Protein AF-0000000080892201 (afdb_homodimer)

Radius of gyration: 32.03 Å; Cα contacts (8 Å, |Δi|>4): 860; chains: 2; bounding box: 103×114×71 Å

Secondary structure (DSSP, 8-state):
----------------------PPEEETTEEEE-TT-EETTS-GGGS-GGGEEEEETTEEEEEETTEEEEEEEEETTTTEEEEE-TT--TT-TT---SS---GGGS-S---S---S----SSB-TTS-B---EEEEEEEESS----TTT-EE-TTT---SSS-EEEEEETT-BGGGSPTTEEEEEEEEE------TT-HHHHHHHHHH-EEE-/----------------------PPEEETTEEEE-TT-EETTS-GGGS-GGGEEEEETTEEEEEETTEEEEEEEEETTTTEEEEE-TT--TT-TT---SS---GGGS-S--S----S----SSB-TTS-B---EEEEEEEESS----TTT-EE-TTT---SSS-EEEEEETT-BGGGSPTTEEEEEEEEE------TT-HHHHHHHHHH-EEE-

pLDDT: mean 77.01, std 21.71, range [28.84, 97.06]

Foldseek 3Di:
DPPPPPPPPPPPPPPCVVVPPQAAPAFAPRRGAFPQAEEPVGDPVGYDPLRYWYHDPSFIWDADPNAIWTWDDADPVLRKTFTAQPQADLPQLLGDHPAADDCVSLPPPVPPPPRRWNLHCAQGVVGNRQDKKKKWKKWAQDDDPPLQFWAWSCVRYDDPDHTTITIGIPPDDPVPDDPRIDTDHMAIFSPPDFRRNDSSRVSNRNRRGGMID/DPPPPPPPPPPPPPPCPVVPPQAAPAFAPRRGAFPQAEEPVGDPVGYDPLRYWYHDPSFIWDADPNAIWTWDDADPVLRKTFTAQPQQDQPQLLGDHPAADDCVSLPPPCPDDDRRWNLPCAQGVPGDRQDKKKKWKKWAQDDDPPLQFWAWDCVRYDDPDHTTITIGIPPDDPVPDDPRIDTDHMAIFSPPDFRRNDSSRVSVRNRRGGMID

Organism: Phaseolus coccineus (NCBI:txid3886)

Nearest PDB structures (foldseek):
  7n4d-assembly3_C  TM=6.515E-01  e=9.167E+00  Naegleria fowleri
  6t84-assembly1_A  TM=3.215E-01  e=2.580E+00  Mycolicibacterium smegmatis MC2 155
  7n4d-assembly3_C  TM=2.081E-01  e=9.185E+00  Naegleria fowleri

Sequence (426 aa):
MVVLLLLVHHICATKDEQEHVCPPSSCGKITNISYPFRLKGDPEECSVKMYELGCENNVTVLYLYSAKYHVQSINYKNYTVRVVDPALQHHNLSSLPLRFLSRSNFSDTYTDTTGPFQAGLNAFYNGESLSFEHIVFVNCNHSVGEKGKYVEIGEWVKWEGKGYAYAIVGDLRAEDLEVGCEVKLVAPTSLSTFDNNSYTAMHTALSYGFEISMVVLLLLVHHICATKDEQEHVCPPSSCGKITNISYPFRLKGDPEECSVKMYELGCENNVTVLYLYSAKYHVQSINYKNYTVRVVDPALQHHNLSSLPLRFLSRSNFSDTYTDTTGPFQAGLNAFYNGESLSFEHIVFVNCNHSVGEKGKYVEIGEWVKWEGKGYAYAIVGDLRAEDLEVGCEVKLVAPTSLSTFDNNSYTAMHTALSYGFEIS

Solvent-accessible surface area (backbone atoms only — not comparable to full-atom values): 24024 Å² total; per-residue (Å²): 136,84,77,77,77,75,75,76,75,72,75,72,72,70,68,77,72,66,74,75,78,59,74,65,39,67,30,55,91,49,64,73,36,34,75,55,32,27,48,68,85,52,65,69,90,39,34,46,80,64,39,55,27,40,70,55,92,55,33,30,27,36,74,54,95,90,35,74,22,36,52,75,46,74,38,81,90,75,53,29,38,30,30,23,48,72,54,39,46,91,82,38,80,55,44,51,64,84,63,66,46,34,52,66,76,26,48,80,51,91,48,77,76,72,64,55,66,43,45,39,62,53,51,37,98,84,59,56,43,55,64,71,46,35,42,25,30,30,40,16,73,54,84,76,82,62,57,70,59,43,24,78,37,53,93,47,44,79,67,92,70,88,59,38,30,27,40,27,56,13,77,42,33,45,28,64,51,60,68,47,25,24,32,68,37,26,36,51,15,42,58,88,78,65,52,77,68,34,62,69,39,46,50,49,29,43,47,68,7,31,64,37,68,136,83,80,75,76,76,79,74,77,75,74,70,71,71,68,77,72,65,73,76,77,58,75,64,39,64,30,58,89,48,65,74,35,34,75,55,31,27,48,68,86,53,65,70,89,39,32,48,79,65,39,54,27,41,70,56,94,54,33,31,29,36,74,54,95,89,34,72,22,37,50,75,46,74,39,81,89,76,53,29,37,29,30,23,48,71,55,37,44,86,92,38,80,56,44,50,65,85,61,66,46,35,52,63,76,27,48,78,45,90,49,76,77,72,64,58,65,42,48,38,66,50,53,36,98,84,58,56,43,55,64,71,46,36,43,26,31,31,40,16,73,54,84,76,80,63,57,70,60,41,26,78,36,52,92,47,44,79,66,92,71,87,60,36,31,28,41,27,59,13,78,42,32,43,29,62,51,61,68,47,25,24,31,70,36,25,36,51,15,41,58,88,77,65,53,77,68,32,62,70,40,47,49,49,30,43,51,68,7,30,64,36,69

InterPro domains:
  IPR025287 Wall-associated receptor kinase, galacturonan-binding domain [PF13947] (22-85)

Structure (mmCIF, N/CA/C/O backbone):
data_AF-0000000080892201-model_v1
#
loop_
_entity.id
_entity.type
_entity.pdbx_description
1 polymer 'Wall-associated receptor kinase galacturonan-binding domain-containing protein'
#
loop_
_atom_site.group_PDB
_atom_site.id
_atom_site.type_symbol
_atom_site.label_atom_id
_atom_site.label_alt_id
_atom_site.label_comp_id
_atom_site.label_asym_id
_atom_site.label_entity_id
_atom_site.label_seq_id
_atom_site.pdbx_PDB_ins_code
_atom_site.Cartn_x
_atom_site.Cartn_y
_atom_site.Cartn_z
_atom_site.occupancy
_atom_site.B_iso_or_equiv
_atom_site.auth_seq_id
_atom_site.auth_comp_id
_atom_site.auth_asym_id
_atom_site.auth_atom_id
_atom_site.pdbx_PDB_model_num
ATOM 1 N N . MET A 1 1 ? 61.625 37.969 47.219 1 30.52 1 MET A N 1
ATOM 2 C CA . MET A 1 1 ? 60.625 38.781 46.5 1 30.52 1 MET A CA 1
ATOM 3 C C . MET A 1 1 ? 59.281 38.062 46.469 1 30.52 1 MET A C 1
ATOM 5 O O . MET A 1 1 ? 59.188 36.969 45.906 1 30.52 1 MET A O 1
ATOM 9 N N . VAL A 1 2 ? 58.406 38.188 47.562 1 35.41 2 VAL A N 1
ATOM 10 C CA . VAL A 1 2 ? 57.094 37.719 47.938 1 35.41 2 VAL A CA 1
ATOM 11 C C . VAL A 1 2 ? 56.062 38.281 46.938 1 35.41 2 VAL A C 1
ATOM 13 O O . VAL A 1 2 ? 55.844 39.5 46.875 1 35.41 2 VAL A O 1
ATOM 16 N N . VAL A 1 3 ? 56 37.719 45.719 1 34.25 3 VAL A N 1
ATOM 17 C CA . VAL A 1 3 ? 55.031 38.125 44.719 1 34.25 3 VAL A CA 1
ATOM 18 C C . VAL A 1 3 ? 53.625 38.031 45.25 1 34.25 3 VAL A C 1
ATOM 20 O O . VAL A 1 3 ? 53.188 36.938 45.656 1 34.25 3 VAL A O 1
ATOM 23 N N . LEU A 1 4 ? 53.156 39.094 45.906 1 31.92 4 LEU A N 1
ATOM 24 C CA . LEU A 1 4 ? 51.75 39.281 46.281 1 31.92 4 LEU A CA 1
ATOM 25 C C . LEU A 1 4 ? 50.812 39.031 45.094 1 31.92 4 LEU A C 1
ATOM 27 O O . LEU A 1 4 ? 50.844 39.75 44.094 1 31.92 4 LEU A O 1
ATOM 31 N N . LEU A 1 5 ? 50.406 37.75 44.906 1 32.81 5 LEU A N 1
ATOM 32 C CA . LEU A 1 5 ? 49.406 37.281 43.969 1 32.81 5 LEU A CA 1
ATOM 33 C C . LEU A 1 5 ? 48.094 38 44.219 1 32.81 5 LEU A C 1
ATOM 35 O O . LEU A 1 5 ? 47.438 37.781 45.25 1 32.81 5 LEU A O 1
ATOM 39 N N . LEU A 1 6 ? 48.094 39.312 43.875 1 30.86 6 LEU A N 1
ATOM 40 C CA . LEU A 1 6 ? 46.812 40.031 43.875 1 30.86 6 LEU A CA 1
ATOM 41 C C . LEU A 1 6 ? 45.75 39.25 43.125 1 30.86 6 LEU A C 1
ATOM 43 O O . LEU A 1 6 ? 45.875 39 41.938 1 30.86 6 LEU A O 1
ATOM 47 N N . LEU A 1 7 ? 45.031 38.344 43.875 1 31.5 7 LEU A N 1
ATOM 48 C CA . LEU A 1 7 ? 43.812 37.688 43.469 1 31.5 7 LEU A CA 1
ATOM 49 C C . LEU A 1 7 ? 42.75 38.688 43.031 1 31.5 7 LEU A C 1
ATOM 51 O O . LEU A 1 7 ? 42.219 39.406 43.875 1 31.5 7 LEU A O 1
ATOM 55 N N . VAL A 1 8 ? 42.906 39.375 41.906 1 36.59 8 VAL A N 1
ATOM 56 C CA . VAL A 1 8 ? 41.812 40.156 41.344 1 36.59 8 VAL A CA 1
ATOM 57 C C . VAL A 1 8 ? 40.562 39.281 41.281 1 36.59 8 VAL A C 1
ATOM 59 O O . VAL A 1 8 ? 40.531 38.25 40.562 1 36.59 8 VAL A O 1
ATOM 62 N N . HIS A 1 9 ? 39.75 39.25 42.375 1 36.34 9 HIS A N 1
ATOM 63 C CA . HIS A 1 9 ? 38.375 38.781 42.312 1 36.34 9 HIS A CA 1
ATOM 64 C C . HIS A 1 9 ? 37.625 39.375 41.125 1 36.34 9 HIS A C 1
ATOM 66 O O . HIS A 1 9 ? 37.406 40.594 41.094 1 36.34 9 HIS A O 1
ATOM 72 N N . HIS A 1 10 ? 37.844 38.875 39.969 1 37.28 10 HIS A N 1
ATOM 73 C CA . HIS A 1 10 ? 36.906 39.156 38.906 1 37.28 10 HIS A CA 1
ATOM 74 C C . HIS A 1 10 ? 35.438 39.031 39.375 1 37.28 10 HIS A C 1
ATOM 76 O O . HIS A 1 10 ? 35.031 37.969 39.781 1 37.28 10 HIS A O 1
ATOM 82 N N . ILE A 1 11 ? 34.938 40 40.094 1 37.31 11 ILE A N 1
ATOM 83 C CA . ILE A 1 11 ? 33.5 40.125 40.25 1 37.31 11 ILE A CA 1
ATOM 84 C C . ILE A 1 11 ? 32.812 39.875 38.906 1 37.31 11 ILE A C 1
ATOM 86 O O . ILE A 1 11 ? 32.969 40.625 37.969 1 37.31 11 ILE A O 1
ATOM 90 N N . CYS A 1 12 ? 32.719 38.656 38.438 1 36.03 12 CYS A N 1
ATOM 91 C CA . CYS A 1 12 ? 31.766 38.344 37.406 1 36.03 12 CYS A CA 1
ATOM 92 C C . CYS A 1 12 ? 30.406 38.969 37.656 1 36.03 12 CYS A C 1
ATOM 94 O O . CYS A 1 12 ? 29.75 38.656 38.656 1 36.03 12 CYS A O 1
ATOM 96 N N . ALA A 1 13 ? 30.234 40.25 37.406 1 39.97 13 ALA A N 1
ATOM 97 C CA . ALA A 1 13 ? 28.891 40.844 37.281 1 39.97 13 ALA A CA 1
ATOM 98 C C . ALA A 1 13 ? 27.891 39.781 36.781 1 39.97 13 ALA A C 1
ATOM 100 O O . ALA A 1 13 ? 28.094 39.156 35.75 1 39.97 13 ALA A O 1
ATOM 101 N N . THR A 1 14 ? 27.25 39.094 37.688 1 38.38 14 THR A N 1
ATOM 102 C CA . THR A 1 14 ? 26.047 38.344 37.344 1 38.38 14 THR A CA 1
ATOM 103 C C . THR A 1 14 ? 25.234 39.062 36.281 1 38.38 14 THR A C 1
ATOM 105 O O . THR A 1 14 ? 24.891 40.25 36.469 1 38.38 14 THR A O 1
ATOM 108 N N . LYS A 1 15 ? 25.516 39 35.062 1 41.72 15 LYS A N 1
ATOM 109 C CA . LYS A 1 15 ? 24.5 39.406 34.094 1 41.72 15 LYS A CA 1
ATOM 110 C C . LYS A 1 15 ? 23.109 39.344 34.719 1 41.72 15 LYS A C 1
ATOM 112 O O . LYS A 1 15 ? 22.75 38.344 35.344 1 41.72 15 LYS A O 1
ATOM 117 N N . ASP A 1 16 ? 22.516 40.375 35.25 1 39.56 16 ASP A N 1
ATOM 118 C CA . ASP A 1 16 ? 21.078 40.344 35.438 1 39.56 16 ASP A CA 1
ATOM 119 C C . ASP A 1 16 ? 20.391 39.312 34.562 1 39.56 16 ASP A C 1
ATOM 121 O O . ASP A 1 16 ? 20.391 39.438 33.344 1 39.56 16 ASP A O 1
ATOM 125 N N . GLU A 1 1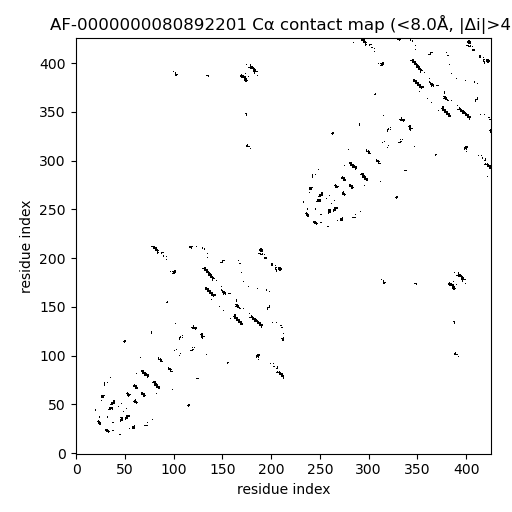7 ? 20.562 38.062 34.656 1 42.97 17 GLU A N 1
ATOM 126 C CA . GLU A 1 17 ? 19.609 37.125 34.094 1 42.97 17 GLU A CA 1
ATOM 127 C C . GLU A 1 17 ? 18.203 37.719 34.094 1 42.97 17 GLU A C 1
ATOM 129 O O . GLU A 1 17 ? 17.469 37.625 35.062 1 42.97 17 GLU A O 1
ATOM 134 N N . GLN A 1 18 ? 18.016 39 33.812 1 43.19 18 GLN A N 1
ATOM 135 C CA . GLN A 1 18 ? 16.625 39.406 33.594 1 43.19 18 GLN A CA 1
ATOM 136 C C . GLN A 1 18 ? 15.773 38.219 33.125 1 43.19 18 GLN A C 1
ATOM 138 O O . GLN A 1 18 ? 16.047 37.625 32.094 1 43.19 18 GLN A O 1
ATOM 143 N N . GLU A 1 19 ? 15.297 37.375 34 1 50.91 19 GLU A N 1
ATOM 144 C CA . GLU A 1 19 ? 14.281 36.375 33.688 1 50.91 19 GLU A CA 1
ATOM 145 C C . GLU A 1 19 ? 13.383 36.875 32.531 1 50.91 19 GLU A C 1
ATOM 147 O O . GLU A 1 19 ? 12.586 37.781 32.719 1 50.91 19 GLU A O 1
ATOM 152 N N . HIS A 1 20 ? 13.859 37.156 31.453 1 55.69 20 HIS A N 1
ATOM 153 C CA . HIS A 1 20 ? 13.023 37.5 30.312 1 55.69 20 HIS A CA 1
ATOM 154 C C . HIS A 1 20 ? 11.672 36.781 30.391 1 55.69 20 HIS A C 1
ATOM 156 O O . HIS A 1 20 ? 11.617 35.562 30.391 1 55.69 20 HIS A O 1
ATOM 162 N N . VAL A 1 21 ? 10.648 37.281 31.188 1 67.56 21 VAL A N 1
ATOM 163 C CA . VAL A 1 21 ? 9.281 36.781 31.219 1 67.56 21 VAL A CA 1
ATOM 164 C C . VAL A 1 21 ? 8.719 36.75 29.797 1 67.56 21 VAL A C 1
ATOM 166 O O . VAL A 1 21 ? 8.789 37.75 29.062 1 67.56 21 VAL A O 1
ATOM 169 N N . CYS A 1 22 ? 8.562 35.656 29.234 1 79.88 22 CYS A N 1
ATOM 170 C CA . CYS A 1 22 ? 7.867 35.5 27.953 1 79.88 22 CYS A CA 1
ATOM 171 C C . CYS A 1 22 ? 6.359 35.438 28.172 1 79.88 22 CYS A C 1
ATOM 173 O O . CYS A 1 22 ? 5.82 34.344 28.453 1 79.88 22 CYS A O 1
ATOM 175 N N . PRO A 1 23 ? 5.758 36.656 28.141 1 86.19 23 PRO A N 1
ATOM 176 C CA . PRO A 1 23 ? 4.305 36.594 28.297 1 86.19 23 PRO A CA 1
ATOM 177 C C . PRO A 1 23 ? 3.625 35.75 27.203 1 86.19 23 PRO A C 1
ATOM 179 O O . PRO A 1 23 ? 4.109 35.719 26.062 1 86.19 23 PRO A O 1
ATOM 182 N N . PRO A 1 24 ? 2.529 35.062 27.578 1 91.62 24 PRO A N 1
ATOM 183 C CA . PRO A 1 24 ? 1.802 34.312 26.562 1 91.62 24 PRO A CA 1
ATOM 184 C C . PRO A 1 24 ? 1.18 35.188 25.484 1 91.62 24 PRO A C 1
ATOM 186 O O . PRO A 1 24 ? 0.751 36.312 25.766 1 91.62 24 PRO A O 1
ATOM 189 N N . SER A 1 25 ? 1.306 34.688 24.266 1 92.75 25 SER A N 1
ATOM 190 C CA . SER A 1 25 ? 0.645 35.344 23.141 1 92.75 25 SER A CA 1
ATOM 191 C C . SER A 1 25 ? -0.653 34.625 22.781 1 92.75 25 SER A C 1
ATOM 193 O O . SER A 1 25 ? -0.953 33.562 23.312 1 92.75 25 SER A O 1
ATOM 195 N N . SER A 1 26 ? -1.539 35.312 22 1 95.25 26 SER A N 1
ATOM 196 C CA . SER A 1 26 ? -2.805 34.719 21.547 1 95.25 26 SER A CA 1
ATOM 197 C C . SER A 1 26 ? -3.082 35.062 20.094 1 95.25 26 SER A C 1
ATOM 199 O O . SER A 1 26 ? -2.592 36.062 19.562 1 95.25 26 SER A O 1
ATOM 201 N N . CYS A 1 27 ? -3.76 34.219 19.5 1 97 27 CYS A N 1
ATOM 202 C CA . CYS A 1 27 ? -4.207 34.375 18.125 1 97 27 CYS A CA 1
ATOM 203 C C . CYS A 1 27 ? -5.492 33.594 17.859 1 97 27 CYS A C 1
ATOM 205 O O . CYS A 1 27 ? -5.492 32.375 17.859 1 97 27 CYS A O 1
ATOM 207 N N . GLY A 1 28 ? -6.543 34.375 17.625 1 95.81 28 GLY A N 1
ATOM 208 C CA . GLY A 1 28 ? -7.824 33.75 17.375 1 95.81 28 GLY A CA 1
ATOM 209 C C . GLY A 1 28 ? -8.297 32.875 18.531 1 95.81 28 GLY A C 1
ATOM 210 O O . GLY A 1 28 ? -8.344 33.344 19.672 1 95.81 28 GLY A O 1
ATOM 211 N N . LYS A 1 29 ? -8.562 31.625 18.172 1 94.62 29 LYS A N 1
ATOM 212 C CA . LYS A 1 29 ? -9.125 30.719 19.156 1 94.62 29 LYS A CA 1
ATOM 213 C C . LYS A 1 29 ? -8.047 30.203 20.109 1 94.62 29 LYS A C 1
ATOM 215 O O . LYS A 1 29 ? -8.359 29.625 21.156 1 94.62 29 LYS A O 1
ATOM 220 N N . ILE A 1 30 ? -6.801 30.297 19.688 1 96.75 30 ILE A N 1
ATOM 221 C CA . ILE A 1 30 ? -5.688 29.891 20.531 1 96.75 30 ILE A CA 1
ATOM 222 C C . ILE A 1 30 ? -5.266 31.062 21.422 1 96.75 30 ILE A C 1
ATOM 224 O O . ILE A 1 30 ? -4.629 32 20.969 1 96.75 30 ILE A O 1
ATOM 228 N N . THR A 1 31 ? -5.48 30.938 22.719 1 94.69 31 THR A N 1
ATOM 229 C CA . THR A 1 31 ? -5.383 32.094 23.578 1 94.69 31 THR A CA 1
ATOM 230 C C . THR A 1 31 ? -4.105 32.062 24.422 1 94.69 31 THR A C 1
ATOM 232 O O . THR A 1 31 ? -3.713 33.062 25.016 1 94.69 31 THR A O 1
ATOM 235 N N . ASN A 1 32 ? -3.555 30.922 24.469 1 93.12 32 ASN A N 1
ATOM 236 C CA . ASN A 1 32 ? -2.34 30.781 25.266 1 93.12 32 ASN A CA 1
ATOM 237 C C . ASN A 1 32 ? -1.212 30.141 24.469 1 93.12 32 ASN A C 1
ATOM 239 O O . ASN A 1 32 ? -1.126 28.922 24.375 1 93.12 32 ASN A O 1
ATOM 243 N N . ILE A 1 33 ? -0.421 30.922 23.844 1 93.62 33 ILE A N 1
ATOM 244 C CA . ILE A 1 33 ? 0.787 30.469 23.156 1 93.62 33 ILE A CA 1
ATOM 245 C C . ILE A 1 33 ? 2.018 30.891 23.953 1 93.62 33 ILE A C 1
ATOM 247 O O . ILE A 1 33 ? 2.361 32.062 24 1 93.62 33 ILE A O 1
ATOM 251 N N . SER A 1 34 ? 2.578 29.969 24.562 1 90.69 34 SER A N 1
ATOM 252 C CA . SER A 1 34 ? 3.697 30.25 25.453 1 90.69 34 SER A CA 1
ATOM 253 C C . SER A 1 34 ? 4.844 29.266 25.234 1 90.69 34 SER A C 1
ATOM 255 O O . SER A 1 34 ? 4.758 28.391 24.375 1 90.69 34 SER A O 1
ATOM 257 N N . TYR A 1 35 ? 5.863 29.562 25.984 1 85.5 35 TYR A N 1
ATOM 258 C CA . TYR A 1 35 ? 7.027 28.688 25.859 1 85.5 35 TYR A CA 1
ATOM 259 C C . TYR A 1 35 ? 6.641 27.234 26.047 1 85.5 35 TYR A C 1
ATOM 261 O O . TYR A 1 35 ? 5.867 26.891 26.938 1 85.5 35 TYR A O 1
ATOM 269 N N . PRO A 1 36 ? 7.059 26.375 25.047 1 86 36 PRO A N 1
ATOM 270 C CA . PRO A 1 36 ? 8.125 26.609 24.062 1 86 36 PRO A CA 1
ATOM 271 C C . PRO A 1 36 ? 7.586 27.094 22.719 1 86 36 PRO A C 1
ATOM 273 O O . PRO A 1 36 ? 8.367 27.312 21.781 1 86 36 PRO A O 1
ATOM 276 N N . PHE A 1 37 ? 6.297 27.203 22.656 1 88.31 37 PHE A N 1
ATOM 277 C CA . PHE A 1 37 ? 5.719 27.734 21.422 1 88.31 37 PHE A CA 1
ATOM 278 C C . PHE A 1 37 ? 5.73 29.266 21.453 1 88.31 37 PHE A C 1
ATOM 280 O O . PHE A 1 37 ? 5.711 29.875 22.516 1 88.31 37 PHE A O 1
ATOM 287 N N . ARG A 1 38 ? 5.816 29.812 20.25 1 88.94 38 ARG A N 1
ATOM 288 C CA . ARG A 1 38 ? 5.75 31.266 20.141 1 88.94 38 ARG A CA 1
ATOM 289 C C . ARG A 1 38 ? 5.102 31.688 18.828 1 88.94 38 ARG A C 1
ATOM 291 O O . ARG A 1 38 ? 5.043 30.891 17.875 1 88.94 38 ARG A O 1
ATOM 298 N N . LEU A 1 39 ? 4.598 32.844 18.812 1 91.44 39 LEU A N 1
ATOM 299 C CA . LEU A 1 39 ? 4.137 33.438 17.562 1 91.44 39 LEU A CA 1
ATOM 300 C C . LEU A 1 39 ? 5.273 34.156 16.844 1 91.44 39 LEU A C 1
ATOM 302 O O . LEU A 1 39 ? 6.168 34.688 17.5 1 91.44 39 LEU A O 1
ATOM 306 N N . LYS A 1 40 ? 5.152 34 15.57 1 88.69 40 LYS A N 1
ATOM 307 C CA . LYS A 1 40 ? 6.094 34.812 14.789 1 88.69 40 LYS A CA 1
ATOM 308 C C . LYS A 1 40 ? 6.039 36.281 15.203 1 88.69 40 LYS A C 1
ATOM 310 O O . LYS A 1 40 ? 4.957 36.844 15.32 1 88.69 40 LYS A O 1
ATOM 315 N N . GLY A 1 41 ? 7.152 36.875 15.531 1 83.5 41 GLY A N 1
ATOM 316 C CA . GLY A 1 41 ? 7.199 38.25 16 1 83.5 41 GLY A CA 1
ATOM 317 C C . GLY A 1 41 ? 7.543 38.375 17.469 1 83.5 41 GLY A C 1
ATOM 318 O O . GLY A 1 41 ? 7.969 39.438 17.938 1 83.5 41 GLY A O 1
ATOM 319 N N . ASP A 1 42 ? 7.215 37.25 18.156 1 84.25 42 ASP A N 1
ATOM 320 C CA . ASP A 1 42 ? 7.617 37.219 19.562 1 84.25 42 ASP A CA 1
ATOM 321 C C . ASP A 1 42 ? 9.133 37.25 19.703 1 84.25 42 ASP A C 1
ATOM 323 O O . ASP A 1 42 ? 9.852 36.844 18.766 1 84.25 42 ASP A O 1
ATOM 327 N N . PRO A 1 43 ? 9.555 37.719 20.828 1 82.31 43 PRO A N 1
ATOM 328 C CA . PRO A 1 43 ? 11.008 37.719 21.031 1 82.31 43 PRO A CA 1
ATOM 329 C C . PRO A 1 43 ? 11.641 36.344 20.844 1 82.31 43 PRO A C 1
ATOM 331 O O . PRO A 1 43 ? 11.055 35.344 21.234 1 82.31 43 PRO A O 1
ATOM 334 N N . GLU A 1 44 ? 12.75 36.281 20.234 1 78.38 44 GLU A N 1
ATOM 335 C CA . GLU A 1 44 ? 13.43 35.031 19.891 1 78.38 44 GLU A CA 1
ATOM 336 C C . GLU A 1 44 ? 13.812 34.25 21.141 1 78.38 44 GLU A C 1
ATOM 338 O O . GLU A 1 44 ? 13.891 33.031 21.109 1 78.38 44 GLU A O 1
ATOM 343 N N . GLU A 1 45 ? 14.039 34.938 22.203 1 78.06 45 GLU A N 1
ATOM 344 C CA . GLU A 1 45 ? 14.469 34.312 23.438 1 78.06 45 GLU A CA 1
ATOM 345 C C . GLU A 1 45 ? 13.336 33.5 24.047 1 78.06 45 GLU A C 1
ATOM 347 O O . GLU A 1 45 ? 13.57 32.656 24.938 1 78.06 45 GLU A O 1
ATOM 352 N N . CYS A 1 46 ? 12.125 33.781 23.562 1 75 46 CYS A N 1
ATOM 353 C CA . CYS A 1 46 ? 10.961 33.156 24.172 1 75 46 CYS A CA 1
ATOM 354 C C . CYS A 1 46 ? 10.586 31.875 23.422 1 75 46 CYS A C 1
ATOM 356 O O . CYS A 1 46 ? 9.453 31.391 23.531 1 75 46 CYS A O 1
ATOM 358 N N . SER A 1 47 ? 11.273 31.344 22.516 1 67.69 47 SER A N 1
ATOM 359 C CA . SER A 1 47 ? 10.859 30.109 21.859 1 67.69 47 SER A CA 1
ATOM 360 C C . SER A 1 47 ? 12.07 29.344 21.328 1 67.69 47 SER A C 1
ATOM 362 O O . SER A 1 47 ? 13.18 29.875 21.281 1 67.69 47 SER A O 1
ATOM 364 N N . VAL A 1 48 ? 11.727 28.141 21.219 1 67.69 48 VAL A N 1
ATOM 365 C CA . VAL A 1 48 ? 12.594 27.328 20.375 1 67.69 48 VAL A CA 1
ATOM 366 C C . VAL A 1 48 ? 12.203 27.5 18.906 1 67.69 48 VAL A C 1
ATOM 368 O O . VAL A 1 48 ? 11.016 27.547 18.578 1 67.69 48 VAL A O 1
ATOM 371 N N . LYS A 1 49 ? 13.086 28.016 18.141 1 64.94 49 LYS A N 1
ATOM 372 C CA . LYS A 1 49 ? 12.867 28.344 16.734 1 64.94 49 LYS A CA 1
ATOM 373 C C . LYS A 1 49 ? 11.984 27.297 16.047 1 64.94 49 LYS A C 1
ATOM 375 O O . LYS A 1 49 ? 11.109 27.641 15.258 1 64.94 49 LYS A O 1
ATOM 380 N N . MET A 1 50 ? 12.086 26.062 16.5 1 65.31 50 MET A N 1
ATOM 381 C CA . MET A 1 50 ? 11.391 24.969 15.82 1 65.31 50 MET A CA 1
ATOM 382 C C . MET A 1 50 ? 9.898 24.984 16.141 1 65.31 50 MET A C 1
ATOM 384 O O . MET A 1 50 ? 9.102 24.406 15.414 1 65.31 50 MET A O 1
ATOM 388 N N . TYR A 1 51 ? 9.453 25.844 17.047 1 75.81 51 TYR A N 1
ATOM 389 C CA . TYR A 1 51 ? 8.078 25.828 17.516 1 75.81 51 TYR A CA 1
ATOM 390 C C . TYR A 1 51 ? 7.391 27.156 17.219 1 75.81 51 TYR A C 1
ATOM 392 O O . TYR A 1 51 ? 6.457 27.562 17.906 1 75.81 51 TYR A O 1
ATOM 400 N N . GLU A 1 52 ? 7.836 27.75 16.219 1 85.62 52 GLU A N 1
ATOM 401 C CA . GLU A 1 52 ? 7.266 29.047 15.867 1 85.62 52 GLU A CA 1
ATOM 402 C C . GLU A 1 52 ? 5.953 28.891 15.102 1 85.62 52 GLU A C 1
ATOM 404 O O . GLU A 1 52 ? 5.891 28.156 14.117 1 85.62 52 GLU A O 1
ATOM 409 N N . LEU A 1 53 ? 4.934 29.609 15.57 1 92.56 53 LEU A N 1
ATOM 410 C CA . LEU A 1 53 ? 3.617 29.641 14.945 1 92.56 53 LEU A CA 1
ATOM 411 C C . LEU A 1 53 ? 3.352 30.984 14.289 1 92.56 53 LEU A C 1
ATOM 413 O O . LEU A 1 53 ? 4.031 31.969 14.586 1 92.56 53 LEU A O 1
ATOM 417 N N . GLY A 1 54 ? 2.475 31.016 13.312 1 93.94 54 GLY A N 1
ATOM 418 C CA . GLY A 1 54 ? 2.031 32.25 12.688 1 93.94 54 GLY A CA 1
ATOM 419 C C . GLY A 1 54 ? 0.626 32.656 13.094 1 93.94 54 GLY A C 1
ATOM 420 O O . GLY A 1 54 ? -0.099 31.859 13.703 1 93.94 54 GLY A O 1
ATOM 421 N N . CYS A 1 55 ? 0.333 33.906 12.859 1 96.06 55 CYS A N 1
ATOM 422 C CA . CYS A 1 55 ? -1.017 34.438 13.047 1 96.06 55 CYS A CA 1
ATOM 423 C C . CYS A 1 55 ? -1.504 35.156 11.797 1 96.06 55 CYS A C 1
ATOM 425 O O . CYS A 1 55 ? -1.006 36.219 11.461 1 96.06 55 CYS A O 1
ATOM 427 N N . GLU A 1 56 ? -2.377 34.469 11.078 1 95.88 56 GLU A N 1
ATOM 428 C CA . GLU A 1 56 ? -2.902 35 9.828 1 95.88 56 GLU A CA 1
ATOM 429 C C . GLU A 1 56 ? -4.422 35.125 9.883 1 95.88 56 GLU A C 1
ATOM 431 O O . GLU A 1 56 ? -5.133 34.125 9.961 1 95.88 56 GLU A O 1
ATOM 436 N N . ASN A 1 57 ? -4.93 36.406 9.797 1 95.5 57 ASN A N 1
ATOM 437 C CA . ASN A 1 57 ? -6.363 36.656 9.844 1 95.5 57 ASN A CA 1
ATOM 438 C C . ASN A 1 57 ? -7.004 36.062 11.086 1 95.5 57 ASN A C 1
ATOM 440 O O . ASN A 1 57 ? -8.039 35.406 10.992 1 95.5 57 ASN A O 1
ATOM 444 N N . ASN A 1 58 ? -6.27 36.219 12.141 1 96.12 58 ASN A N 1
ATOM 445 C CA . ASN A 1 58 ? -6.727 35.781 13.453 1 96.12 58 ASN A CA 1
ATOM 446 C C . ASN A 1 58 ? -6.836 34.25 13.523 1 96.12 58 ASN A C 1
ATOM 448 O O . ASN A 1 58 ? -7.668 33.719 14.258 1 96.12 58 ASN A O 1
ATOM 452 N N . VAL A 1 59 ? -6.051 33.594 12.68 1 96.88 59 VAL A N 1
ATOM 453 C CA . VAL A 1 59 ? -5.953 32.125 12.719 1 96.88 59 VAL A CA 1
ATOM 454 C C . VAL A 1 59 ? -4.504 31.719 12.961 1 96.88 59 VAL A C 1
ATOM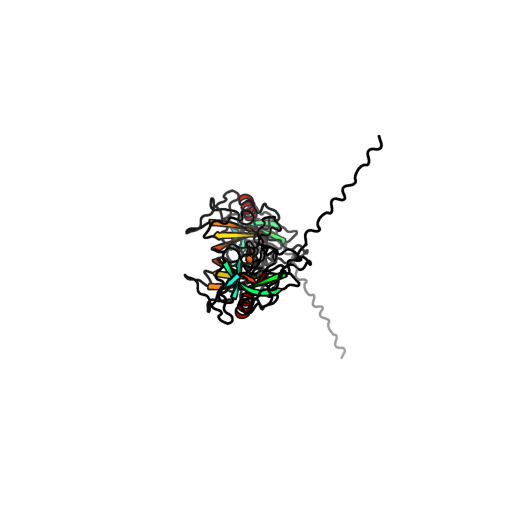 456 O O . VAL A 1 59 ? -3.602 32.156 12.242 1 96.88 59 VAL A O 1
ATOM 459 N N . THR A 1 60 ? -4.332 30.922 14.023 1 97 60 THR A N 1
ATOM 460 C CA . THR A 1 60 ? -2.994 30.406 14.281 1 97 60 THR A CA 1
ATOM 461 C C . THR A 1 60 ? -2.6 29.359 13.234 1 97 60 THR A C 1
ATOM 463 O O . THR A 1 60 ? -3.369 28.453 12.945 1 97 60 THR A O 1
ATOM 466 N N . VAL A 1 61 ? -1.44 29.578 12.609 1 95 61 VAL A N 1
ATOM 467 C CA . VAL A 1 61 ? -1.049 28.703 11.508 1 95 61 VAL A CA 1
ATOM 468 C C . VAL A 1 61 ? 0.345 28.141 11.766 1 95 61 VAL A C 1
ATOM 470 O O . VAL A 1 61 ? 1.128 28.719 12.516 1 95 61 VAL A O 1
ATOM 473 N N . LEU A 1 62 ? 0.558 27.016 11.297 1 91.38 62 LEU A N 1
ATOM 474 C CA . LEU A 1 62 ? 1.857 26.344 11.281 1 91.38 62 LEU A CA 1
ATOM 475 C C . LEU A 1 62 ? 2.225 25.906 9.867 1 91.38 62 LEU A C 1
ATOM 477 O O . LEU A 1 62 ? 1.39 25.359 9.141 1 91.38 62 LEU A O 1
ATOM 481 N N . TYR A 1 63 ? 3.432 26.234 9.484 1 84.56 63 TYR A N 1
ATOM 482 C CA . TYR A 1 63 ? 3.904 25.812 8.164 1 84.56 63 TYR A CA 1
ATOM 483 C C . TYR A 1 63 ? 4.754 24.547 8.273 1 84.56 63 TYR A C 1
ATOM 485 O O . TYR A 1 63 ? 5.746 24.531 9.008 1 84.56 63 TYR A O 1
ATOM 493 N N . LEU A 1 64 ? 4.223 23.531 7.656 1 78.75 64 LEU A N 1
ATOM 494 C CA . LEU A 1 64 ? 4.941 22.266 7.57 1 78.75 64 LEU A CA 1
ATOM 495 C C . LEU A 1 64 ? 5.281 21.922 6.121 1 78.75 64 LEU A C 1
ATOM 497 O O . LEU A 1 64 ? 4.387 21.828 5.281 1 78.75 64 LEU A O 1
ATOM 501 N N . TYR A 1 65 ? 6.523 21.719 5.77 1 74.5 65 TYR A N 1
ATOM 502 C CA . TYR A 1 65 ? 6.949 21.375 4.418 1 74.5 65 TYR A CA 1
ATOM 503 C C . TYR A 1 65 ? 6.328 22.328 3.398 1 74.5 65 TYR A C 1
ATOM 505 O O . TYR A 1 65 ? 5.75 21.891 2.4 1 74.5 65 TYR A O 1
ATOM 513 N N . SER A 1 66 ? 6.289 23.516 3.723 1 75.25 66 SER A N 1
ATOM 514 C CA . SER A 1 66 ? 5.859 24.625 2.875 1 75.25 66 SER A CA 1
ATOM 515 C C . SER A 1 66 ? 4.344 24.641 2.717 1 75.25 66 SER A C 1
ATOM 517 O O . SER A 1 66 ? 3.82 25.281 1.803 1 75.25 66 SER A O 1
ATOM 519 N N . ALA A 1 67 ? 3.748 23.922 3.547 1 81.56 67 ALA A N 1
ATOM 520 C CA . ALA A 1 67 ? 2.287 23.938 3.531 1 81.56 67 ALA A CA 1
ATOM 521 C C . ALA A 1 67 ? 1.731 24.547 4.816 1 81.56 67 ALA A C 1
ATOM 523 O O . ALA A 1 67 ? 2.266 24.312 5.902 1 81.56 67 ALA A O 1
ATOM 524 N N . LYS A 1 68 ? 0.706 25.234 4.598 1 88.12 68 LYS A N 1
ATOM 525 C CA . LYS A 1 68 ? 0.062 25.906 5.723 1 88.12 68 LYS A CA 1
ATOM 526 C C . LYS A 1 68 ? -0.975 25.016 6.387 1 88.12 68 LYS A C 1
ATOM 528 O O . LYS A 1 68 ? -1.8 24.406 5.703 1 88.12 68 LYS A O 1
ATOM 533 N N . TYR A 1 69 ? -0.933 24.969 7.707 1 92.44 69 TYR A N 1
ATOM 534 C CA . TYR A 1 69 ? -1.914 24.234 8.508 1 92.44 69 TYR A CA 1
ATOM 535 C C . TYR A 1 69 ? -2.506 25.141 9.586 1 92.44 69 TYR A C 1
ATOM 537 O O . TYR A 1 69 ? -1.831 26.031 10.094 1 92.44 69 TYR A O 1
ATOM 545 N N . HIS A 1 70 ? -3.766 24.953 9.852 1 95.5 70 HIS A N 1
ATOM 546 C CA . HIS A 1 70 ? -4.391 25.672 10.961 1 95.5 70 HIS A CA 1
ATOM 547 C C . HIS A 1 70 ? -4.176 24.938 12.281 1 95.5 70 HIS A C 1
ATOM 549 O O . HIS A 1 70 ? -4.441 23.734 12.383 1 95.5 70 HIS A O 1
ATOM 555 N N . VAL A 1 71 ? -3.676 25.656 13.18 1 95.25 71 VAL A N 1
ATOM 556 C CA . VAL A 1 71 ? -3.496 25.094 14.516 1 95.25 71 VAL A CA 1
ATOM 557 C C . VAL A 1 71 ? -4.84 25.016 15.227 1 95.25 71 VAL A C 1
ATOM 559 O O . VAL A 1 71 ? -5.566 26.016 15.305 1 95.25 71 VAL A O 1
ATOM 562 N N . GLN A 1 72 ? -5.102 23.859 15.734 1 95.56 72 GLN A N 1
ATOM 563 C CA . GLN A 1 72 ? -6.387 23.656 16.406 1 95.56 72 GLN A CA 1
ATOM 564 C C . GLN A 1 72 ? -6.234 23.688 17.922 1 95.56 72 GLN A C 1
ATOM 566 O O . GLN A 1 72 ? -7.152 24.109 18.625 1 95.56 72 GLN A O 1
ATOM 571 N N . SER A 1 73 ? -5.098 23.25 18.359 1 94.75 73 SER A N 1
ATOM 572 C CA . SER A 1 73 ? -4.844 23.234 19.797 1 94.75 73 SER A CA 1
ATOM 573 C C . SER A 1 73 ? -3.359 23.031 20.094 1 94.75 73 SER A C 1
ATOM 575 O O . SER A 1 73 ? -2.615 22.531 19.25 1 94.75 73 SER A O 1
ATOM 577 N N . ILE A 1 74 ? -2.998 23.438 21.234 1 91.88 74 ILE A N 1
ATOM 578 C CA . ILE A 1 74 ? -1.652 23.219 21.75 1 91.88 74 ILE A CA 1
ATOM 579 C C . ILE A 1 74 ? -1.726 22.422 23.047 1 91.88 74 ILE A C 1
ATOM 581 O O . ILE A 1 74 ? -2.527 22.719 23.938 1 91.88 74 ILE A O 1
ATOM 585 N N . ASN A 1 75 ? -1.011 21.375 23.109 1 88.69 75 ASN A N 1
ATOM 586 C CA . ASN A 1 75 ? -0.915 20.562 24.312 1 88.69 75 ASN A CA 1
ATOM 587 C C . ASN A 1 75 ? 0.411 20.781 25.047 1 88.69 75 ASN A C 1
ATOM 589 O O . ASN A 1 75 ? 1.46 20.344 24.578 1 88.69 75 ASN A O 1
ATOM 593 N N . TYR A 1 76 ? 0.388 21.359 26.141 1 86.81 76 TYR A N 1
ATOM 594 C CA . TYR A 1 76 ? 1.616 21.719 26.844 1 86.81 76 TYR A CA 1
ATOM 595 C C . TYR A 1 76 ? 2.092 20.562 27.719 1 86.81 76 TYR A C 1
ATOM 597 O O . TYR A 1 76 ? 3.221 20.578 28.219 1 86.81 76 TYR A O 1
ATOM 605 N N . LYS A 1 77 ? 1.225 19.625 27.891 1 82.56 77 LYS A N 1
ATOM 606 C CA . LYS A 1 77 ? 1.649 18.438 28.641 1 82.56 77 LYS A CA 1
ATOM 607 C C . LYS A 1 77 ? 2.627 17.609 27.828 1 82.56 77 LYS A C 1
ATOM 609 O O . LYS A 1 77 ? 3.652 17.156 28.344 1 82.56 77 LYS A O 1
ATOM 614 N N . ASN A 1 78 ? 2.236 17.516 26.562 1 75.94 78 ASN A N 1
ATOM 615 C CA . ASN A 1 78 ? 3.047 16.688 25.672 1 75.94 78 ASN A CA 1
ATOM 616 C C . ASN A 1 78 ? 3.85 17.531 24.703 1 75.94 78 ASN A C 1
ATOM 618 O O . ASN A 1 78 ? 4.629 17.016 23.906 1 75.94 78 ASN A O 1
ATOM 622 N N . TYR A 1 79 ? 3.627 18.859 24.734 1 79.94 79 TYR A N 1
ATOM 623 C CA . TYR A 1 79 ? 4.27 19.828 23.844 1 79.94 79 TYR A CA 1
ATOM 624 C C . TYR A 1 79 ? 3.98 19.484 22.391 1 79.94 79 TYR A C 1
ATOM 626 O O . TYR A 1 79 ? 4.898 19.391 21.562 1 79.94 79 TYR A O 1
ATOM 634 N N . THR A 1 80 ? 2.686 19.297 22.141 1 85.44 80 THR A N 1
ATOM 635 C CA . THR A 1 80 ? 2.252 19.031 20.781 1 85.44 80 THR A CA 1
ATOM 636 C C . THR A 1 80 ? 1.291 20.109 20.297 1 85.44 80 THR A C 1
ATOM 638 O O . THR A 1 80 ? 0.699 20.828 21.094 1 85.44 80 THR A O 1
ATOM 641 N N . VAL A 1 81 ? 1.324 20.234 19.031 1 89.94 81 VAL A N 1
ATOM 642 C CA . VAL A 1 81 ? 0.344 21.078 18.375 1 89.94 81 VAL A CA 1
ATOM 643 C C . VAL A 1 81 ? -0.516 20.234 17.438 1 89.94 81 VAL A C 1
ATOM 645 O O . VAL A 1 81 ? 0.004 19.406 16.672 1 89.94 81 VAL A O 1
ATOM 648 N N . ARG A 1 82 ? -1.795 20.344 17.578 1 92.75 82 ARG A N 1
ATOM 649 C CA . ARG A 1 82 ? -2.697 19.688 16.641 1 92.75 82 ARG A CA 1
ATOM 650 C C . ARG A 1 82 ? -3.025 20.609 15.469 1 92.75 82 ARG A C 1
ATOM 652 O O . ARG A 1 82 ? -3.457 21.75 15.664 1 92.75 82 ARG A O 1
ATOM 659 N N . VAL A 1 83 ? -2.777 20.078 14.281 1 92.62 83 VAL A N 1
ATOM 660 C CA . VAL A 1 83 ? -2.969 20.922 13.109 1 92.62 83 VAL A CA 1
ATOM 661 C C . VAL A 1 83 ? -3.92 20.234 12.133 1 92.62 83 VAL A C 1
ATOM 663 O O . VAL A 1 83 ? -4.082 19.016 12.164 1 92.62 83 VAL A O 1
ATOM 666 N N . VAL A 1 84 ? -4.594 21.016 11.344 1 93.56 84 VAL A N 1
ATOM 667 C CA . VAL A 1 84 ? -5.508 20.5 10.328 1 93.56 84 VAL A CA 1
ATOM 668 C C . VAL A 1 84 ? -5.27 21.219 9.008 1 93.56 84 VAL A C 1
ATOM 670 O O . VAL A 1 84 ? -4.934 22.406 8.992 1 93.56 84 VAL A O 1
ATOM 673 N N . ASP A 1 85 ? -5.375 20.484 7.945 1 93.31 85 ASP A N 1
ATOM 674 C CA . ASP A 1 85 ? -5.367 21.094 6.621 1 93.31 85 ASP A CA 1
ATOM 675 C C . ASP A 1 85 ? -6.566 22.031 6.438 1 93.31 85 ASP A C 1
ATOM 677 O O . ASP A 1 85 ? -7.715 21.609 6.605 1 93.31 85 ASP A O 1
ATOM 681 N N . PRO A 1 86 ? -6.254 23.219 6.074 1 93.19 86 PRO A N 1
ATOM 682 C CA . PRO A 1 86 ? -7.355 24.172 5.984 1 93.19 86 PRO A CA 1
ATOM 683 C C . PRO A 1 86 ? -8.375 23.797 4.91 1 93.19 86 PRO A C 1
ATOM 685 O O . PRO A 1 86 ? -9.5 24.312 4.918 1 93.19 86 PRO A O 1
ATOM 688 N N . ALA A 1 87 ? -8.047 23.016 3.982 1 93.62 87 ALA A N 1
ATOM 689 C CA . ALA A 1 87 ? -8.961 22.625 2.91 1 93.62 87 ALA A CA 1
ATOM 690 C C . ALA A 1 87 ? -10.055 21.688 3.43 1 93.62 87 ALA A C 1
ATOM 692 O O . ALA A 1 87 ? -11.086 21.516 2.779 1 93.62 87 ALA A O 1
ATOM 693 N N . LEU A 1 88 ? -9.773 21.094 4.574 1 94.5 88 LEU A N 1
ATOM 694 C CA . LEU A 1 88 ? -10.742 20.156 5.148 1 94.5 88 LEU A CA 1
ATOM 695 C C . LEU A 1 88 ? -11.836 20.906 5.895 1 94.5 88 LEU A C 1
ATOM 697 O O . LEU A 1 88 ? -11.547 21.734 6.77 1 94.5 88 LEU A O 1
ATOM 701 N N . GLN A 1 89 ? -13.055 20.641 5.477 1 91.12 89 GLN A N 1
ATOM 702 C CA . GLN A 1 89 ? -14.219 21.234 6.129 1 91.12 89 GLN A CA 1
ATOM 703 C C . GLN A 1 89 ? -15.062 20.172 6.812 1 91.12 89 GLN A C 1
ATOM 705 O O . GLN A 1 89 ? -15.5 19.203 6.176 1 91.12 89 GLN A O 1
ATOM 710 N N . HIS A 1 90 ? -15.289 20.328 8.188 1 86.38 90 HIS A N 1
ATOM 711 C CA . HIS A 1 90 ? -15.977 19.359 9.039 1 86.38 90 HIS A CA 1
ATOM 712 C C . HIS A 1 90 ? -17.391 19.094 8.539 1 86.38 90 HIS A C 1
ATOM 714 O O . HIS A 1 90 ? -17.906 17.969 8.688 1 86.38 90 HIS A O 1
ATOM 720 N N . HIS A 1 91 ? -17.938 18.953 7.426 1 85.62 91 HIS A N 1
ATOM 721 C CA . HIS A 1 91 ? -19.266 18.609 6.934 1 85.62 91 HIS A CA 1
ATOM 722 C C . HIS A 1 91 ? -19.312 18.625 5.41 1 85.62 91 HIS A C 1
ATOM 724 O O . HIS A 1 91 ? -20.391 18.547 4.816 1 85.62 91 HIS A O 1
ATOM 730 N N . ASN A 1 92 ? -18.266 18.812 4.934 1 94.06 92 ASN A N 1
ATOM 731 C CA . ASN A 1 92 ? -18.141 18.703 3.482 1 94.06 92 ASN A CA 1
ATOM 732 C C . ASN A 1 92 ? -17.266 17.516 3.084 1 94.06 92 ASN A C 1
ATOM 734 O O . ASN A 1 92 ? -16.047 17.672 2.914 1 94.06 92 ASN A O 1
ATOM 738 N N . LEU A 1 93 ? -17.906 16.469 2.863 1 96.06 93 LEU A N 1
ATOM 739 C CA . LEU A 1 93 ? -17.219 15.211 2.6 1 96.06 93 LEU A CA 1
ATOM 740 C C . LEU A 1 93 ? -16.438 15.281 1.292 1 96.06 93 LEU A C 1
ATOM 742 O O . LEU A 1 93 ? -15.57 14.438 1.027 1 96.06 93 LEU A O 1
ATOM 746 N N . SER A 1 94 ? -16.672 16.281 0.535 1 95.06 94 SER A N 1
ATOM 747 C CA . SER A 1 94 ? -15.969 16.438 -0.733 1 95.06 94 SER A CA 1
ATOM 748 C C . SER A 1 94 ? -14.648 17.172 -0.545 1 95.06 94 SER A C 1
ATOM 750 O O . SER A 1 94 ? -13.844 17.25 -1.47 1 95.06 94 SER A O 1
ATOM 752 N N . SER A 1 95 ? -14.477 17.688 0.646 1 95.31 95 SER A N 1
ATOM 753 C CA . SER A 1 95 ? -13.227 18.391 0.901 1 95.31 95 SER A CA 1
ATOM 754 C C . SER A 1 95 ? -12.086 17.406 1.167 1 95.31 95 SER A C 1
ATOM 756 O O . SER A 1 95 ? -12.242 16.453 1.934 1 95.31 95 SER A O 1
ATOM 758 N N . LEU A 1 96 ? -11 17.578 0.476 1 93.88 96 LEU A N 1
ATOM 759 C CA . LEU A 1 96 ? -9.805 16.75 0.619 1 93.88 96 LEU A CA 1
ATOM 760 C C . LEU A 1 96 ? -8.609 17.594 1.036 1 93.88 96 LEU A C 1
ATOM 762 O O . LEU A 1 96 ? -8.578 18.797 0.795 1 93.88 96 LEU A O 1
ATOM 766 N N . PRO A 1 97 ? -7.734 16.906 1.73 1 90.88 97 PRO A N 1
ATOM 767 C CA . PRO A 1 97 ? -6.504 17.656 1.99 1 90.88 97 PRO A CA 1
ATOM 768 C C . PRO A 1 97 ? -5.832 18.141 0.711 1 90.88 97 PRO A C 1
ATOM 770 O O . PRO A 1 97 ? -5.891 17.469 -0.322 1 90.88 97 PRO A O 1
ATOM 773 N N . LEU A 1 98 ? -5.242 19.297 0.837 1 81.81 98 LEU A N 1
ATOM 774 C CA . LEU A 1 98 ? -4.555 19.891 -0.307 1 81.81 98 LEU A CA 1
ATOM 775 C C . LEU A 1 98 ? -3.221 19.188 -0.557 1 81.81 98 LEU A C 1
ATOM 777 O O . LEU A 1 98 ? -2.787 19.062 -1.704 1 81.81 98 LEU A O 1
ATOM 781 N N . ARG A 1 99 ? -2.727 18.781 0.542 1 76.94 99 ARG A N 1
ATOM 782 C CA . ARG A 1 99 ? -1.387 18.219 0.432 1 76.94 99 ARG A CA 1
ATOM 783 C C . ARG A 1 99 ? -1.345 16.797 0.998 1 76.94 99 ARG A C 1
ATOM 785 O O . ARG A 1 99 ? -2.197 16.422 1.804 1 76.94 99 ARG A O 1
ATOM 792 N N . PHE A 1 100 ? -0.389 16.062 0.351 1 74.62 100 PHE A N 1
ATOM 793 C CA . PHE A 1 100 ? -0.186 14.703 0.858 1 74.62 100 PHE A CA 1
ATOM 794 C C . PHE A 1 100 ? 0.999 14.656 1.814 1 74.62 100 PHE A C 1
ATOM 796 O O . PHE A 1 100 ? 2.004 15.336 1.6 1 74.62 100 PHE A O 1
ATOM 803 N N . LEU A 1 101 ? 0.68 14.141 2.945 1 69.94 101 LEU A N 1
ATOM 804 C CA . LEU A 1 101 ? 1.722 13.914 3.941 1 69.94 101 LEU A CA 1
ATOM 805 C C . LEU A 1 101 ? 1.823 12.43 4.293 1 69.94 101 LEU A C 1
ATOM 807 O O . LEU A 1 101 ? 0.981 11.906 5.023 1 69.94 101 LEU A O 1
ATOM 811 N N . SER A 1 102 ? 2.762 11.797 3.523 1 63.28 102 SER A N 1
ATOM 812 C CA . SER A 1 102 ? 2.992 10.391 3.844 1 63.28 102 SER A CA 1
ATOM 813 C C . SER A 1 102 ? 3.904 10.242 5.059 1 63.28 102 SER A C 1
ATOM 815 O O . SER A 1 102 ? 4.41 11.234 5.586 1 63.28 102 SER A O 1
ATOM 817 N N . ARG A 1 103 ? 4.035 9.055 5.504 1 60.94 103 ARG A N 1
ATOM 818 C CA . ARG A 1 103 ? 4.895 8.773 6.648 1 60.94 103 ARG A CA 1
ATOM 819 C C . ARG A 1 103 ? 6.332 9.195 6.371 1 60.94 103 ARG A C 1
ATOM 821 O O . ARG A 1 103 ? 7.066 9.562 7.289 1 60.94 103 ARG A O 1
ATOM 828 N N . SER A 1 104 ? 6.605 8.938 5 1 57.91 104 SER A N 1
ATOM 829 C CA . SER A 1 104 ? 7.98 9.266 4.641 1 57.91 104 SER A CA 1
ATOM 830 C C . SER A 1 104 ? 8.281 10.742 4.879 1 57.91 104 SER A C 1
ATOM 832 O O . SER A 1 104 ? 9.438 11.125 5.027 1 57.91 104 SER A O 1
ATOM 834 N N . ASN A 1 105 ? 7.191 11.508 4.75 1 57.69 105 ASN A N 1
ATOM 835 C CA . ASN A 1 105 ? 7.371 12.922 5.07 1 57.69 105 ASN A CA 1
ATOM 836 C C . ASN A 1 105 ? 7.773 13.117 6.531 1 57.69 105 ASN A C 1
ATOM 838 O O . ASN A 1 105 ? 8.336 14.156 6.891 1 57.69 105 ASN A O 1
ATOM 842 N N . PHE A 1 106 ? 7.352 12.039 7.035 1 53.44 106 PHE A N 1
ATOM 843 C CA . PHE A 1 106 ? 7.672 12.109 8.461 1 53.44 106 PHE A CA 1
ATOM 844 C C . PHE A 1 106 ? 8.867 11.227 8.789 1 53.44 106 PHE A C 1
ATOM 846 O O . PHE A 1 106 ? 9.039 10.156 8.195 1 53.44 106 PHE A O 1
ATOM 853 N N . SER A 1 107 ? 10.25 11.352 8.102 1 43.16 107 SER A N 1
ATOM 854 C CA . SER A 1 107 ? 11.469 10.562 8.273 1 43.16 107 SER A CA 1
ATOM 855 C C . SER A 1 107 ? 11.25 9.414 9.25 1 43.16 107 SER A C 1
ATOM 857 O O . SER A 1 107 ? 10.57 9.57 10.266 1 43.16 107 SER A O 1
ATOM 859 N N . ASP A 1 108 ? 11.188 8.102 8.672 1 36.25 108 ASP A N 1
ATOM 860 C CA . ASP A 1 108 ? 11.609 7.094 9.641 1 36.25 108 ASP A CA 1
ATOM 861 C C . ASP A 1 108 ? 12.711 7.633 10.547 1 36.25 108 ASP A C 1
ATOM 863 O O . ASP A 1 108 ? 13.203 6.922 11.43 1 36.25 108 ASP A O 1
ATOM 867 N N . THR A 1 109 ? 13.828 7.988 9.883 1 31.31 109 THR A N 1
ATOM 868 C CA . THR A 1 109 ? 14.891 8.383 10.805 1 31.31 109 THR A CA 1
ATOM 869 C C . THR A 1 109 ? 14.336 9.273 11.914 1 31.31 109 THR A C 1
ATOM 871 O O . THR A 1 109 ? 13.625 10.242 11.648 1 31.31 109 THR A O 1
ATOM 874 N N . TYR A 1 110 ? 14.102 8.984 13.219 1 30.42 110 TYR A N 1
ATOM 875 C CA . TYR A 1 110 ? 15.094 9.516 14.148 1 30.42 110 TYR A CA 1
ATOM 876 C C . TYR A 1 110 ? 16.406 9.82 13.438 1 30.42 110 TYR A C 1
ATOM 878 O O . TYR A 1 110 ? 17.484 9.445 13.914 1 30.42 110 TYR A O 1
ATOM 886 N N . THR A 1 111 ? 16.625 9.477 12.195 1 30.3 111 THR A N 1
ATOM 887 C CA . THR A 1 111 ? 17.906 10.055 11.828 1 30.3 111 THR A CA 1
ATOM 888 C C . THR A 1 111 ? 17.875 11.57 11.969 1 30.3 111 THR A C 1
ATOM 890 O O . THR A 1 111 ? 16.797 12.18 11.961 1 30.3 111 THR A O 1
ATOM 893 N N . ASP A 1 112 ? 19.031 12.109 12 1 28.84 112 ASP A N 1
ATOM 894 C CA . ASP A 1 112 ? 19.547 13.406 12.422 1 28.84 112 ASP A CA 1
ATOM 895 C C . ASP A 1 112 ? 18.891 14.539 11.641 1 28.84 112 ASP A C 1
ATOM 897 O O . ASP A 1 112 ? 19.391 15.664 11.617 1 28.84 112 ASP A O 1
ATOM 901 N N . THR A 1 113 ? 18.328 14.297 10.414 1 31.33 113 THR A N 1
ATOM 902 C CA . THR A 1 113 ? 18.234 15.688 9.984 1 31.33 113 THR A CA 1
ATOM 903 C C . THR A 1 113 ? 17.219 16.438 10.844 1 31.33 113 THR A C 1
ATOM 905 O O . THR A 1 113 ? 16.219 15.883 11.273 1 31.33 113 THR A O 1
ATOM 908 N N . THR A 1 114 ? 17.656 17.453 11.461 1 31.03 114 THR A N 1
ATOM 909 C CA . THR A 1 114 ? 17.359 18.547 12.367 1 31.03 114 THR A CA 1
ATOM 910 C C . THR A 1 114 ? 16.016 19.203 12.008 1 31.03 114 THR A C 1
ATOM 912 O O . THR A 1 114 ? 15.734 20.312 12.438 1 31.03 114 THR A O 1
ATOM 915 N N . GLY A 1 115 ? 15.328 18.75 10.953 1 34.84 115 GLY A N 1
ATOM 916 C CA . GLY A 1 115 ? 14.352 19.828 11.008 1 34.84 115 GLY A CA 1
ATOM 917 C C . GLY A 1 115 ? 13.367 19.688 12.156 1 34.84 115 GLY A C 1
ATOM 918 O O . GLY A 1 115 ? 13.266 18.609 12.758 1 34.84 115 GLY A O 1
ATOM 919 N N . PRO A 1 116 ? 12.914 20.781 12.781 1 34.38 116 PRO A N 1
ATOM 920 C CA . PRO A 1 116 ? 12.242 20.938 14.07 1 34.38 116 PRO A CA 1
ATOM 921 C C . PRO A 1 116 ? 11.047 20 14.227 1 34.38 116 PRO A C 1
ATOM 923 O O . PRO A 1 116 ? 10.68 19.625 15.344 1 34.38 116 PRO A O 1
ATOM 926 N N . PHE A 1 117 ? 10.227 20.031 13.234 1 36.16 117 PHE A N 1
ATOM 927 C CA . PHE A 1 117 ? 8.992 19.312 13.516 1 36.16 117 PHE A CA 1
ATOM 928 C C . PHE A 1 117 ? 9.102 17.844 13.086 1 36.16 117 PHE A C 1
ATOM 930 O O . PHE A 1 117 ? 9.375 17.562 11.922 1 36.16 117 PHE A O 1
ATOM 937 N N . GLN A 1 118 ? 9.922 17.141 13.758 1 39.94 118 GLN A N 1
ATOM 938 C CA . GLN A 1 118 ? 9.945 15.703 13.539 1 39.94 118 GLN A CA 1
ATOM 939 C C . GLN A 1 118 ? 8.617 15.062 13.93 1 39.94 118 GLN A C 1
ATOM 941 O O . GLN A 1 118 ? 8.102 15.297 15.023 1 39.94 118 GLN A O 1
ATOM 946 N N . ALA A 1 119 ? 7.738 15.016 13.031 1 40.28 119 ALA A N 1
ATOM 947 C CA . ALA A 1 119 ? 6.641 14.133 13.414 1 40.28 119 ALA A CA 1
ATOM 948 C C . ALA A 1 119 ? 7.168 12.766 13.844 1 40.28 119 ALA A C 1
ATOM 950 O O . ALA A 1 119 ? 7.684 12.008 13.023 1 40.28 119 ALA A O 1
ATOM 951 N N . GLY A 1 120 ? 8.164 12.695 14.711 1 38.72 120 GLY A N 1
ATOM 952 C CA . GLY A 1 120 ? 8.758 11.438 15.125 1 38.72 120 GLY A CA 1
ATOM 953 C C . GLY A 1 120 ? 7.758 10.461 15.711 1 38.72 120 GLY A C 1
ATOM 954 O O . GLY A 1 120 ? 6.828 10.867 16.422 1 38.72 120 GLY A O 1
ATOM 955 N N . LEU A 1 121 ? 7.41 9.453 14.859 1 40.78 121 LEU A N 1
ATOM 956 C CA . LEU A 1 121 ? 6.809 8.32 15.562 1 40.78 121 LEU A CA 1
ATOM 957 C C . LEU A 1 121 ? 7.488 8.094 16.906 1 40.78 121 LEU A C 1
ATOM 959 O O . LEU A 1 121 ? 7.152 7.156 17.625 1 40.78 121 LEU A O 1
ATOM 963 N N . ASN A 1 122 ? 8.648 8.531 16.953 1 38.53 122 ASN A N 1
ATOM 964 C CA . ASN A 1 122 ? 9.297 8.211 18.219 1 38.53 122 ASN A CA 1
ATOM 965 C C . ASN A 1 122 ? 8.57 8.852 19.391 1 38.53 122 ASN A C 1
ATOM 967 O O . ASN A 1 122 ? 7.871 9.852 19.234 1 38.53 122 ASN A O 1
ATOM 971 N N . ALA A 1 123 ? 8.758 8.172 20.547 1 37.09 123 ALA A N 1
ATOM 972 C CA . ALA A 1 123 ? 8.367 8.438 21.938 1 37.09 123 ALA A CA 1
ATOM 973 C C . ALA A 1 123 ? 8.547 9.914 22.281 1 37.09 123 ALA A C 1
ATOM 975 O O . ALA A 1 123 ? 9.57 10.516 21.953 1 37.09 123 ALA A O 1
ATOM 976 N N . PHE A 1 124 ? 7.508 10.68 22.344 1 40.66 124 PHE A N 1
ATOM 977 C CA . PHE A 1 124 ? 7.543 11.938 23.078 1 40.66 124 PHE A CA 1
ATOM 978 C C . PHE A 1 124 ? 8.547 11.867 24.219 1 40.66 124 PHE A C 1
ATOM 980 O O . PHE A 1 124 ? 8.961 10.773 24.625 1 40.66 124 PHE A O 1
ATOM 987 N N . TYR A 1 125 ? 8.891 13.062 24.719 1 39.31 125 TYR A N 1
ATOM 988 C CA . TYR A 1 125 ? 9.656 13.219 25.953 1 39.31 125 TYR A CA 1
ATOM 989 C C . TYR A 1 125 ? 9.227 12.195 26.984 1 39.31 125 TYR A C 1
ATOM 991 O O . TYR A 1 125 ? 10.047 11.688 27.75 1 39.31 125 TYR A O 1
ATOM 999 N N . ASN A 1 126 ? 7.895 12.062 27.062 1 39.59 126 ASN A N 1
ATOM 1000 C CA . ASN A 1 126 ? 7.477 11.18 28.156 1 39.59 126 ASN A CA 1
ATOM 1001 C C . ASN A 1 126 ? 7.285 9.742 27.672 1 39.59 126 ASN A C 1
ATOM 1003 O O . ASN A 1 126 ? 6.68 8.93 28.359 1 39.59 126 ASN A O 1
ATOM 1007 N N . GLY A 1 127 ? 7.75 9.477 26.484 1 43.69 127 GLY A N 1
ATOM 1008 C CA . GLY A 1 127 ? 7.668 8.078 26.094 1 43.69 127 GLY A CA 1
ATOM 1009 C C . GLY A 1 127 ? 6.484 7.781 25.188 1 43.69 127 GLY A C 1
ATOM 1010 O O . GLY A 1 127 ? 6.309 6.648 24.734 1 43.69 127 GLY A O 1
ATOM 1011 N N . GLU A 1 128 ? 5.453 8.773 25.188 1 45.41 128 GLU A N 1
ATOM 1012 C CA . GLU A 1 128 ? 4.258 8.398 24.438 1 45.41 128 GLU A CA 1
ATOM 1013 C C . GLU A 1 128 ? 4.41 8.703 22.953 1 45.41 128 GLU A C 1
ATOM 1015 O O . GLU A 1 128 ? 4.891 9.773 22.578 1 45.41 128 GLU A O 1
ATOM 1020 N N . SER A 1 129 ? 4.598 7.84 22.125 1 52.12 129 SER A N 1
ATOM 1021 C CA . SER A 1 129 ? 4.789 7.922 20.688 1 52.12 129 SER A CA 1
ATOM 1022 C C . SER A 1 129 ? 3.566 8.523 20 1 52.12 129 SER A C 1
ATOM 1024 O O . SER A 1 129 ? 2.43 8.242 20.391 1 52.12 129 SER A O 1
ATOM 1026 N N . LEU A 1 130 ? 3.789 9.781 19.453 1 56.78 130 LEU A N 1
ATOM 1027 C CA . LEU A 1 130 ? 2.695 10.297 18.641 1 56.78 130 LEU A CA 1
ATOM 1028 C C . LEU A 1 130 ? 2.176 9.219 17.688 1 56.78 130 LEU A C 1
ATOM 1030 O O . LEU A 1 130 ? 2.963 8.484 17.094 1 56.78 130 LEU A O 1
ATOM 1034 N N . SER A 1 131 ? 0.987 8.703 18.016 1 62.06 131 SER A N 1
ATOM 1035 C CA . SER A 1 131 ? 0.371 7.699 17.141 1 62.06 131 SER A CA 1
ATOM 1036 C C . SER A 1 131 ? -0.409 8.359 16.016 1 62.06 131 SER A C 1
ATOM 1038 O O . SER A 1 131 ? -1.176 9.297 16.234 1 62.06 131 SER A O 1
ATOM 1040 N N . PHE A 1 132 ? 0.213 8.359 14.773 1 74.69 132 PHE A N 1
ATOM 1041 C CA . PHE A 1 132 ? -0.566 8.781 13.617 1 74.69 132 PHE A CA 1
ATOM 1042 C C . PHE A 1 132 ? -1.136 7.578 12.875 1 74.69 132 PHE A C 1
ATOM 1044 O O . PHE A 1 132 ? -0.551 6.492 12.898 1 74.69 132 PHE A O 1
ATOM 1051 N N . GLU A 1 133 ? -2.383 7.773 12.555 1 80.81 133 GLU A N 1
ATOM 1052 C CA . GLU A 1 133 ? -2.928 6.934 11.492 1 80.81 133 GLU A CA 1
ATOM 1053 C C . GLU A 1 133 ? -2.973 7.68 10.164 1 80.81 133 GLU A C 1
ATOM 1055 O O . GLU A 1 133 ? -2.826 8.906 10.125 1 80.81 133 GLU A O 1
ATOM 1060 N N . HIS A 1 134 ? -2.904 6.953 9.18 1 90.06 134 HIS A N 1
ATOM 1061 C CA . HIS A 1 134 ? -3.037 7.574 7.867 1 90.06 134 HIS A CA 1
ATOM 1062 C C . HIS A 1 134 ? -4.262 7.043 7.129 1 90.06 134 HIS A C 1
ATOM 1064 O O . HIS A 1 134 ? -4.68 5.902 7.348 1 90.06 134 HIS A O 1
ATOM 1070 N N . ILE A 1 135 ? -4.797 7.914 6.453 1 92.62 135 ILE A N 1
ATOM 1071 C CA . ILE A 1 135 ? -5.809 7.543 5.465 1 92.62 135 ILE A CA 1
ATOM 1072 C C . ILE A 1 135 ? -5.246 7.723 4.059 1 92.62 135 ILE A C 1
ATOM 1074 O O . ILE A 1 135 ? -4.633 8.75 3.754 1 92.62 135 ILE A O 1
ATOM 1078 N N . VAL A 1 136 ? -5.426 6.684 3.258 1 94.06 136 VAL A N 1
ATOM 1079 C CA . VAL A 1 136 ? -4.891 6.68 1.9 1 94.06 136 VAL A CA 1
ATOM 1080 C C . VAL A 1 136 ? -6.039 6.699 0.893 1 94.06 136 VAL A C 1
ATOM 1082 O O . VAL A 1 136 ? -6.98 5.914 1 1 94.06 136 VAL A O 1
ATOM 1085 N N . PHE A 1 137 ? -5.941 7.625 -0.04 1 95.25 137 PHE A N 1
ATOM 1086 C CA . PHE A 1 137 ? -6.918 7.723 -1.117 1 95.25 137 PHE A CA 1
ATOM 1087 C C . PHE A 1 137 ? -6.363 7.129 -2.406 1 95.25 137 PHE A C 1
ATOM 1089 O O . PHE A 1 137 ? -5.266 7.48 -2.836 1 95.25 137 PHE A O 1
ATOM 1096 N N . VAL A 1 138 ? -7.176 6.238 -2.975 1 95.38 138 VAL A N 1
ATOM 1097 C CA . VAL A 1 138 ? -6.727 5.578 -4.199 1 95.38 138 VAL A CA 1
ATOM 1098 C C . VAL A 1 138 ? -7.797 5.711 -5.277 1 95.38 138 VAL A C 1
ATOM 1100 O O . VAL A 1 138 ? -8.984 5.848 -4.973 1 95.38 138 VAL A O 1
ATOM 1103 N N . ASN A 1 139 ? -7.359 5.816 -6.48 1 95.88 139 ASN A N 1
ATOM 1104 C CA . ASN A 1 139 ? -8.203 5.727 -7.668 1 95.88 139 ASN A CA 1
ATOM 1105 C C . ASN A 1 139 ? -7.922 4.453 -8.461 1 95.88 139 ASN A C 1
ATOM 1107 O O . ASN A 1 139 ? -6.793 4.227 -8.906 1 95.88 139 ASN A O 1
ATOM 1111 N N . CYS A 1 140 ? -8.938 3.625 -8.609 1 94.12 140 CYS A N 1
ATOM 1112 C CA . CYS A 1 140 ? -8.766 2.332 -9.258 1 94.12 140 CYS A CA 1
ATOM 1113 C C . CYS A 1 140 ? -9.438 2.316 -10.625 1 94.12 140 CYS A C 1
ATOM 1115 O O . CYS A 1 140 ? -10.461 2.967 -10.828 1 94.12 140 CYS A O 1
ATOM 1117 N N . ASN A 1 141 ? -8.875 1.596 -11.539 1 93.12 141 ASN A N 1
ATOM 1118 C CA . ASN A 1 141 ? -9.422 1.533 -12.891 1 93.12 141 ASN A CA 1
ATOM 1119 C C . ASN A 1 141 ? -10.562 0.526 -12.984 1 93.12 141 ASN A C 1
ATOM 1121 O O . ASN A 1 141 ? -11.148 0.336 -14.062 1 93.12 141 ASN A O 1
ATOM 1125 N N . HIS A 1 142 ? -10.898 -0.138 -11.883 1 91.31 142 HIS A N 1
ATOM 1126 C CA . HIS A 1 142 ? -12.031 -1.052 -11.773 1 91.31 142 HIS A CA 1
ATOM 1127 C C . HIS A 1 142 ? -12.672 -0.965 -10.391 1 91.31 142 HIS A C 1
ATOM 1129 O O . HIS A 1 142 ? -12.078 -0.427 -9.453 1 91.31 142 HIS A O 1
ATOM 1135 N N . SER A 1 143 ? -13.883 -1.439 -10.32 1 90.5 143 SER A N 1
ATOM 1136 C CA . SER A 1 143 ? -14.555 -1.472 -9.031 1 90.5 143 SER A CA 1
ATOM 1137 C C . SER A 1 143 ? -13.977 -2.561 -8.133 1 90.5 143 SER A C 1
ATOM 1139 O O . SER A 1 143 ? -13.672 -3.662 -8.594 1 90.5 143 SER A O 1
ATOM 1141 N N . VAL A 1 144 ? -13.672 -2.18 -6.918 1 87.31 144 VAL A N 1
ATOM 1142 C CA . VAL A 1 144 ? -13.109 -3.131 -5.969 1 87.31 144 VAL A CA 1
ATOM 1143 C C . VAL A 1 144 ? -14.227 -3.787 -5.164 1 87.31 144 VAL A C 1
ATOM 1145 O O . VAL A 1 144 ? -15.078 -3.098 -4.594 1 87.31 144 VAL A O 1
ATOM 1148 N N . GLY A 1 145 ? -14.195 -5.094 -5.148 1 71.19 145 GLY A N 1
ATOM 1149 C CA . GLY A 1 145 ? -15.25 -5.844 -4.484 1 71.19 145 GLY A CA 1
ATOM 1150 C C . GLY A 1 145 ? -15.062 -5.934 -2.98 1 71.19 145 GLY A C 1
ATOM 1151 O O . GLY A 1 145 ? -16.016 -6.191 -2.244 1 71.19 145 GLY A O 1
ATOM 1152 N N . GLU A 1 146 ? -13.758 -5.898 -2.553 1 64.88 146 GLU A N 1
ATOM 1153 C CA . GLU A 1 146 ? -13.477 -6.062 -1.131 1 64.88 146 GLU A CA 1
ATOM 1154 C C . GLU A 1 146 ? -13.883 -4.82 -0.341 1 64.88 146 GLU A C 1
ATOM 1156 O O . GLU A 1 146 ? -13.078 -3.916 -0.132 1 64.88 146 GLU A O 1
ATOM 1161 N N . LYS A 1 147 ? -15.172 -4.754 0.171 1 61.34 147 LYS A N 1
ATOM 1162 C CA . LYS A 1 147 ? -15.781 -3.588 0.802 1 61.34 147 LYS A CA 1
ATOM 1163 C C . LYS A 1 147 ? -15.172 -3.322 2.174 1 61.34 147 LYS A C 1
ATOM 1165 O O . LYS A 1 147 ? -15.211 -2.193 2.67 1 61.34 147 LYS A O 1
ATOM 1170 N N . GLY A 1 148 ? -14.469 -4.273 2.682 1 64.81 148 GLY A N 1
ATOM 1171 C CA . GLY A 1 148 ? -14.031 -4.012 4.043 1 64.81 148 GLY A CA 1
ATOM 1172 C C . GLY A 1 148 ? -12.789 -3.141 4.113 1 64.81 148 GLY A C 1
ATOM 1173 O O . GLY A 1 148 ? -12.719 -2.213 4.926 1 64.81 148 GLY A O 1
ATOM 1174 N N . LYS A 1 149 ? -11.984 -3.23 3.133 1 80.62 149 LYS A N 1
ATOM 1175 C CA . LYS A 1 149 ? -10.734 -2.482 3.203 1 80.62 149 LYS A CA 1
ATOM 1176 C C . LYS A 1 149 ? -10.781 -1.247 2.309 1 80.62 149 LYS A C 1
ATOM 1178 O O . LYS A 1 149 ? -10.094 -0.259 2.568 1 80.62 149 LYS A O 1
ATOM 1183 N N . TYR A 1 150 ? -11.648 -1.283 1.342 1 91.69 150 TYR A N 1
ATOM 1184 C CA . TYR A 1 150 ? -11.812 -0.18 0.402 1 91.69 150 TYR A CA 1
ATOM 1185 C C . TYR A 1 150 ? -13.164 0.505 0.603 1 91.69 150 TYR A C 1
ATOM 1187 O O . TYR A 1 150 ? -14.211 -0.073 0.305 1 91.69 150 TYR A O 1
ATOM 1195 N N . VAL A 1 151 ? -13.117 1.718 1.074 1 94.81 151 VAL A N 1
ATOM 1196 C CA . VAL A 1 151 ? -14.344 2.49 1.261 1 94.81 151 VAL A CA 1
ATOM 1197 C C . VAL A 1 151 ? -14.617 3.342 0.022 1 94.81 151 VAL A C 1
ATOM 1199 O O . VAL A 1 151 ? -13.812 4.207 -0.328 1 94.81 151 VAL A O 1
ATOM 1202 N N . GLU A 1 152 ? -15.742 3.084 -0.607 1 94.31 152 GLU A N 1
ATOM 1203 C CA . GLU A 1 152 ? -16.094 3.834 -1.81 1 94.31 152 GLU A CA 1
ATOM 1204 C C . GLU A 1 152 ? -16.391 5.293 -1.481 1 94.31 152 GLU A C 1
ATOM 1206 O O . GLU A 1 152 ? -17.203 5.582 -0.592 1 94.31 152 GLU A O 1
ATOM 1211 N N . ILE A 1 153 ? -15.773 6.195 -2.264 1 95.25 153 ILE A N 1
ATOM 1212 C CA . ILE A 1 153 ? -15.945 7.609 -1.941 1 95.25 153 ILE A CA 1
ATOM 1213 C C . ILE A 1 153 ? -16.312 8.383 -3.205 1 95.25 153 ILE A C 1
ATOM 1215 O O . ILE A 1 153 ? -16.266 9.617 -3.217 1 95.25 153 ILE A O 1
ATOM 1219 N N . GLY A 1 154 ? -16.656 7.719 -4.227 1 93.31 154 GLY A N 1
ATOM 1220 C CA . GLY A 1 154 ? -16.891 8.312 -5.531 1 93.31 154 GLY A CA 1
ATOM 1221 C C . GLY A 1 154 ? -18.016 9.328 -5.523 1 93.31 154 GLY A C 1
ATOM 1222 O O . GLY A 1 154 ? -18.109 10.164 -6.422 1 93.31 154 GLY A O 1
ATOM 1223 N N . GLU A 1 155 ? -18.922 9.289 -4.598 1 92.44 155 GLU A N 1
ATOM 1224 C CA . GLU A 1 155 ? -20 10.266 -4.492 1 92.44 155 GLU A CA 1
ATOM 1225 C C . GLU A 1 155 ? -19.469 11.648 -4.156 1 92.44 155 GLU A C 1
ATOM 1227 O O . GLU A 1 155 ? -20.047 12.664 -4.559 1 92.44 155 GLU A O 1
ATOM 1232 N N . TRP A 1 156 ? -18.312 11.688 -3.5 1 94.19 156 TRP A N 1
ATOM 1233 C CA . TRP A 1 156 ? -17.797 12.945 -2.967 1 94.19 156 TRP A CA 1
ATOM 1234 C C . TRP A 1 156 ? -16.516 13.359 -3.684 1 94.19 156 TRP A C 1
ATOM 1236 O O . TRP A 1 156 ? -16.234 14.555 -3.822 1 94.19 156 TRP A O 1
ATOM 1246 N N . VAL A 1 157 ? -15.773 12.359 -4.051 1 92.12 157 VAL A N 1
ATOM 1247 C CA . VAL A 1 157 ? -14.453 12.609 -4.625 1 92.12 157 VAL A CA 1
ATOM 1248 C C . VAL A 1 157 ? -14.406 12.094 -6.059 1 92.12 157 VAL A C 1
ATOM 1250 O O . VAL A 1 157 ? -14.609 10.898 -6.301 1 92.12 157 VAL A O 1
ATOM 1253 N N . LYS A 1 158 ? -14.148 13.039 -6.949 1 86.25 158 LYS A N 1
ATOM 1254 C CA . LYS A 1 158 ? -14.023 12.664 -8.352 1 86.25 158 LYS A CA 1
ATOM 1255 C C . LYS A 1 158 ? -12.703 13.164 -8.938 1 86.25 158 LYS A C 1
ATOM 1257 O O . LYS A 1 158 ? -12.398 14.359 -8.867 1 86.25 158 LYS A O 1
ATOM 1262 N N . TRP A 1 159 ? -11.93 12.305 -9.234 1 87 159 TRP A N 1
ATOM 1263 C CA . TRP A 1 159 ? -10.68 12.656 -9.914 1 87 159 TRP A CA 1
ATOM 1264 C C . TRP A 1 159 ? -10.852 12.625 -11.43 1 87 159 TRP A C 1
ATOM 1266 O O . TRP A 1 159 ? -11.82 12.039 -11.93 1 87 159 TRP A O 1
ATOM 1276 N N . GLU A 1 160 ? -9.898 13.383 -12.039 1 78.62 160 GLU A N 1
ATOM 1277 C CA . GLU A 1 160 ? -9.953 13.43 -13.492 1 78.62 160 GLU A CA 1
ATOM 1278 C C . GLU A 1 160 ? -9.727 12.055 -14.109 1 78.62 160 GLU A C 1
ATOM 1280 O O . GLU A 1 160 ? -8.844 11.312 -13.672 1 78.62 160 GLU A O 1
ATOM 1285 N N . GLY A 1 161 ? -10.57 11.766 -15.07 1 72.25 161 GLY A N 1
ATOM 1286 C CA . GLY A 1 161 ? -10.453 10.492 -15.766 1 72.25 161 GLY A CA 1
ATOM 1287 C C . GLY A 1 161 ? -11.43 9.445 -15.273 1 72.25 161 GLY A C 1
ATOM 1288 O O . GLY A 1 161 ? -12.266 9.727 -14.406 1 72.25 161 GLY A O 1
ATOM 1289 N N . LYS A 1 162 ? -11.477 8.297 -15.906 1 82.12 162 LYS A N 1
ATOM 1290 C CA . LYS A 1 162 ? -12.312 7.16 -15.523 1 82.12 162 LYS A CA 1
ATOM 1291 C C . LYS A 1 162 ? -11.711 6.395 -14.352 1 82.12 162 LYS A C 1
ATOM 1293 O O . LYS A 1 162 ? -10.484 6.367 -14.188 1 82.12 162 LYS A O 1
ATOM 1298 N N . GLY A 1 163 ? -12.477 6.215 -13.297 1 92.56 163 GLY A N 1
ATOM 1299 C CA . GLY A 1 163 ? -12.008 5.359 -12.211 1 92.56 163 GLY A CA 1
ATOM 1300 C C . GLY A 1 163 ? -12.953 5.328 -11.031 1 92.56 163 GLY A C 1
ATOM 1301 O O . GLY A 1 163 ? -14.031 5.934 -11.07 1 92.56 163 GLY A O 1
ATOM 1302 N N . TYR A 1 164 ? -12.586 4.559 -10.102 1 94.44 164 TYR A N 1
ATOM 1303 C CA . TYR A 1 164 ? -13.312 4.371 -8.852 1 94.44 164 TYR A CA 1
ATOM 1304 C C . TYR A 1 164 ? -12.484 4.844 -7.664 1 94.44 164 TYR A C 1
ATOM 1306 O O . TYR A 1 164 ? -11.398 4.32 -7.41 1 94.44 164 TYR A O 1
ATOM 1314 N N . ALA A 1 165 ? -13.047 5.785 -7 1 95.69 165 ALA A N 1
ATOM 1315 C CA . ALA A 1 165 ? -12.312 6.383 -5.887 1 95.69 165 ALA A CA 1
ATOM 1316 C C . ALA A 1 165 ? -12.594 5.648 -4.582 1 95.69 165 ALA A C 1
ATOM 1318 O O . ALA A 1 165 ? -13.75 5.336 -4.277 1 95.69 165 ALA A O 1
ATOM 1319 N N . TYR A 1 166 ? -11.5 5.375 -3.836 1 95.94 166 TYR A N 1
ATOM 1320 C CA . TYR A 1 166 ? -11.633 4.699 -2.551 1 95.94 166 TYR A CA 1
ATOM 1321 C C . TYR A 1 166 ? -10.758 5.355 -1.493 1 95.94 166 TYR A C 1
ATOM 1323 O O . TYR A 1 166 ? -9.758 5.996 -1.82 1 95.94 166 TYR A O 1
ATOM 1331 N N . ALA A 1 167 ? -11.188 5.254 -0.252 1 95.69 167 ALA A N 1
ATOM 1332 C CA . ALA A 1 167 ? -10.344 5.52 0.912 1 95.69 167 ALA A CA 1
ATOM 1333 C C . ALA A 1 167 ? -10.008 4.23 1.655 1 95.69 167 ALA A C 1
ATOM 1335 O O . ALA A 1 167 ? -10.867 3.365 1.827 1 95.69 167 ALA A O 1
ATOM 1336 N N . ILE A 1 168 ? -8.719 4.113 1.996 1 93.38 168 ILE A N 1
ATOM 1337 C CA . ILE A 1 168 ? -8.281 2.938 2.744 1 93.38 168 ILE A CA 1
ATOM 1338 C C . ILE A 1 168 ? -7.453 3.369 3.951 1 93.38 168 ILE A C 1
ATOM 1340 O O . ILE A 1 168 ? -6.926 4.48 3.982 1 93.38 168 ILE A O 1
ATOM 1344 N N . VAL A 1 169 ? -7.391 2.484 4.918 1 87.88 169 VAL A N 1
ATOM 1345 C CA . VAL A 1 169 ? -6.527 2.756 6.062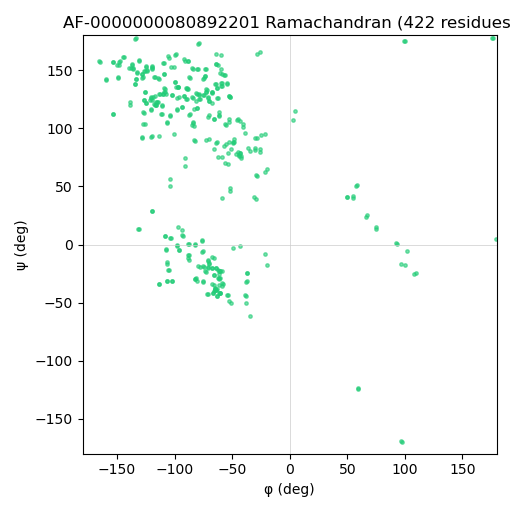 1 87.88 169 VAL A CA 1
ATOM 1346 C C . VAL A 1 169 ? -5.062 2.588 5.656 1 87.88 169 VAL A C 1
ATOM 1348 O O . VAL A 1 169 ? -4.738 1.745 4.816 1 87.88 169 VAL A O 1
ATOM 1351 N N . GLY A 1 170 ? -4.227 3.305 6.305 1 87.5 170 GLY A N 1
ATOM 1352 C CA . GLY A 1 170 ? -2.842 3.418 5.887 1 87.5 170 GLY A CA 1
ATOM 1353 C C . GLY A 1 170 ? -2.023 2.176 6.188 1 87.5 170 GLY A C 1
ATOM 1354 O O . GLY A 1 170 ? -0.975 1.954 5.578 1 87.5 170 GLY A O 1
ATOM 1355 N N . ASP A 1 171 ? -2.494 1.355 7.078 1 83.31 171 ASP A N 1
ATOM 1356 C CA . ASP A 1 171 ? -1.68 0.22 7.5 1 83.31 171 ASP A CA 1
ATOM 1357 C C . ASP A 1 171 ? -1.914 -0.989 6.598 1 83.31 171 ASP A C 1
ATOM 1359 O O . ASP A 1 171 ? -1.32 -2.049 6.805 1 83.31 171 ASP A O 1
ATOM 1363 N N . LEU A 1 172 ? -2.779 -0.798 5.625 1 87.5 172 LEU A N 1
ATOM 1364 C CA . LEU A 1 172 ? -2.91 -1.85 4.625 1 87.5 172 LEU A CA 1
ATOM 1365 C C . LEU A 1 172 ? -1.579 -2.105 3.926 1 87.5 172 LEU A C 1
ATOM 1367 O O . LEU A 1 172 ? -0.87 -1.161 3.57 1 87.5 172 LEU A O 1
ATOM 1371 N N . ARG A 1 173 ? -1.275 -3.34 3.756 1 87.25 173 ARG A N 1
ATOM 1372 C CA . ARG A 1 173 ? -0.009 -3.684 3.119 1 87.25 173 ARG A CA 1
ATOM 1373 C C . ARG A 1 173 ? -0.107 -3.557 1.602 1 87.25 173 ARG A C 1
ATOM 1375 O O . ARG A 1 173 ? -1.175 -3.77 1.023 1 87.25 173 ARG A O 1
ATOM 1382 N N . ALA A 1 174 ? 1.035 -3.256 1.013 1 88.5 174 ALA A N 1
ATOM 1383 C CA . ALA A 1 174 ? 1.096 -3.094 -0.438 1 88.5 174 ALA A CA 1
ATOM 1384 C C . ALA A 1 174 ? 0.638 -4.363 -1.151 1 88.5 174 ALA A C 1
ATOM 1386 O O . ALA A 1 174 ? -0.014 -4.293 -2.197 1 88.5 174 ALA A O 1
ATOM 1387 N N . GLU A 1 175 ? 0.896 -5.465 -0.597 1 86.19 175 GLU A N 1
ATOM 1388 C CA . GLU A 1 175 ? 0.521 -6.738 -1.204 1 86.19 175 GLU A CA 1
ATOM 1389 C C . GLU A 1 175 ? -0.995 -6.91 -1.237 1 86.19 175 GLU A C 1
ATOM 1391 O O . GLU A 1 175 ? -1.518 -7.711 -2.014 1 86.19 175 GLU A O 1
ATOM 1396 N N . ASP A 1 176 ? -1.662 -6.172 -0.407 1 84.44 176 ASP A N 1
ATOM 1397 C CA . ASP A 1 176 ? -3.113 -6.289 -0.308 1 84.44 176 ASP A CA 1
ATOM 1398 C C . ASP A 1 176 ? -3.809 -5.23 -1.164 1 84.44 176 ASP A C 1
ATOM 1400 O O . ASP A 1 176 ? -5.035 -5.246 -1.301 1 84.44 176 ASP A O 1
ATOM 1404 N N . LEU A 1 177 ? -3.035 -4.391 -1.728 1 90.06 177 LEU A N 1
ATOM 1405 C CA . LEU A 1 177 ? -3.631 -3.369 -2.582 1 90.06 177 LEU A CA 1
ATOM 1406 C C . LEU A 1 177 ? -4.066 -3.965 -3.918 1 90.06 177 LEU A C 1
ATOM 1408 O O . LEU A 1 177 ? -3.377 -4.82 -4.473 1 90.06 177 LEU A O 1
ATOM 1412 N N . GLU A 1 178 ? -5.188 -3.482 -4.383 1 89.44 178 GLU A N 1
ATOM 1413 C CA . GLU A 1 178 ? -5.719 -3.961 -5.652 1 89.44 178 GLU A CA 1
ATOM 1414 C C . GLU A 1 178 ? -4.891 -3.449 -6.828 1 89.44 178 GLU A C 1
ATOM 1416 O O . GLU A 1 178 ? -4.523 -2.271 -6.867 1 89.44 178 GLU A O 1
ATOM 1421 N N . VAL A 1 179 ? -4.609 -4.402 -7.684 1 90.19 179 VAL A N 1
ATOM 1422 C CA . VAL A 1 179 ? -3.947 -4.02 -8.93 1 90.19 179 VAL A CA 1
ATOM 1423 C C . VAL A 1 179 ? -4.816 -3.025 -9.695 1 90.19 179 VAL A C 1
ATOM 1425 O O . VAL A 1 179 ? -6.035 -3.193 -9.781 1 90.19 179 VAL A O 1
ATOM 1428 N N . GLY A 1 180 ? -4.156 -1.98 -10.281 1 91.88 180 GLY A N 1
ATOM 1429 C CA . GLY A 1 180 ? -4.883 -0.974 -11.039 1 91.88 180 GLY A CA 1
ATOM 1430 C C . GLY A 1 180 ? -5.281 0.228 -10.203 1 91.88 180 GLY A C 1
ATOM 1431 O O . GLY A 1 180 ? -5.918 1.155 -10.703 1 91.88 180 GLY A O 1
ATOM 1432 N N . CYS A 1 181 ? -4.902 0.182 -8.961 1 93.31 181 CYS A N 1
ATOM 1433 C CA . CYS A 1 181 ? -5.18 1.32 -8.094 1 93.31 181 CYS A CA 1
ATOM 1434 C C . CYS A 1 181 ? -3.967 2.24 -8 1 93.31 181 CYS A C 1
ATOM 1436 O O . CYS A 1 181 ? -2.834 1.771 -7.875 1 93.31 181 CYS A O 1
ATOM 1438 N N . GLU A 1 182 ? -4.211 3.508 -8.102 1 95.12 182 GLU A N 1
ATOM 1439 C CA . GLU A 1 182 ? -3.191 4.547 -7.984 1 95.12 182 GLU A CA 1
ATOM 1440 C C . GLU A 1 182 ? -3.365 5.344 -6.691 1 95.12 182 GLU A C 1
ATOM 1442 O O . GLU A 1 182 ? -4.469 5.797 -6.379 1 95.12 182 GLU A O 1
ATOM 1447 N N . VAL A 1 183 ? -2.305 5.477 -5.949 1 93.94 183 VAL A N 1
ATOM 1448 C CA . VAL A 1 183 ? -2.35 6.305 -4.746 1 93.94 183 VAL A CA 1
ATOM 1449 C C . VAL A 1 183 ? -2.461 7.777 -5.137 1 93.94 183 VAL A C 1
ATOM 1451 O O . VAL A 1 183 ? -1.601 8.305 -5.848 1 93.94 183 VAL A O 1
ATOM 1454 N N . LYS A 1 184 ? -3.504 8.414 -4.625 1 94 184 LYS A N 1
ATOM 1455 C CA . LYS A 1 184 ? -3.758 9.797 -5.008 1 94 184 LYS A CA 1
ATOM 1456 C C . LYS A 1 184 ? -3.414 10.758 -3.875 1 94 184 LYS A C 1
ATOM 1458 O O . LYS A 1 184 ? -3.02 11.906 -4.117 1 94 184 LYS A O 1
ATOM 1463 N N . LEU A 1 185 ? -3.602 10.227 -2.676 1 93.31 185 LEU A N 1
ATOM 1464 C CA . LEU A 1 185 ? -3.398 11.094 -1.518 1 93.31 185 LEU A CA 1
ATOM 1465 C C . LEU A 1 185 ? -3.148 10.266 -0.26 1 93.31 185 LEU A C 1
ATOM 1467 O O . LEU A 1 185 ? -3.73 9.188 -0.092 1 93.31 185 LEU A O 1
ATOM 1471 N N . VAL A 1 186 ? -2.268 10.703 0.605 1 91.75 186 VAL A N 1
ATOM 1472 C CA . VAL A 1 186 ? -2.023 10.156 1.936 1 91.75 186 VAL A CA 1
ATOM 1473 C C . VAL A 1 186 ? -2.113 11.273 2.977 1 91.75 186 VAL A C 1
ATOM 1475 O O . VAL A 1 186 ? -1.441 12.297 2.855 1 91.75 186 VAL A O 1
ATOM 1478 N N . ALA A 1 187 ? -2.932 11.086 3.914 1 91.81 187 ALA A N 1
ATOM 1479 C CA . ALA A 1 187 ? -3.127 12.141 4.902 1 91.81 187 ALA A CA 1
ATOM 1480 C C . ALA A 1 187 ? -3.121 11.578 6.32 1 91.81 187 ALA A C 1
ATOM 1482 O O . ALA A 1 187 ? -3.686 10.508 6.57 1 91.81 187 ALA A O 1
ATOM 1483 N N . PRO A 1 188 ? -2.5 12.242 7.188 1 89.38 188 PRO A N 1
ATOM 1484 C CA . PRO A 1 188 ? -2.408 11.766 8.57 1 89.38 188 PRO A CA 1
ATOM 1485 C C . PRO A 1 188 ? -3.574 12.234 9.438 1 89.38 188 PRO A C 1
ATOM 1487 O O . PRO A 1 188 ? -4.246 13.211 9.094 1 89.38 188 PRO A O 1
ATOM 1490 N N . THR A 1 189 ? -3.84 11.516 10.531 1 90.5 189 THR A N 1
ATOM 1491 C CA . THR A 1 189 ? -4.766 11.898 11.594 1 90.5 189 THR A CA 1
ATOM 1492 C C . THR A 1 189 ? -4.309 11.336 12.938 1 90.5 189 THR A C 1
ATOM 1494 O O . THR A 1 189 ? -3.723 10.258 13 1 90.5 189 THR A O 1
ATOM 1497 N N . SER A 1 190 ? -4.512 12.086 13.938 1 88.5 190 SER A N 1
ATOM 1498 C CA . SER A 1 190 ? -4.168 11.641 15.281 1 88.5 190 SER A CA 1
ATOM 1499 C C . SER A 1 190 ? -5.406 11.203 16.062 1 88.5 190 SER A C 1
ATOM 1501 O O . SER A 1 190 ? -5.336 10.945 17.266 1 88.5 190 SER A O 1
ATOM 1503 N N . LEU A 1 191 ? -6.504 11.219 15.297 1 88.56 191 LEU A N 1
ATOM 1504 C CA . LEU A 1 191 ? -7.688 10.672 15.945 1 88.56 191 LEU A CA 1
ATOM 1505 C C . LEU A 1 191 ? -7.566 9.164 16.125 1 88.56 191 LEU A C 1
ATOM 1507 O O . LEU A 1 191 ? -7.422 8.438 15.133 1 88.56 191 LEU A O 1
ATOM 1511 N N . SER A 1 192 ? -7.434 8.625 17.266 1 76.5 192 SER A N 1
ATOM 1512 C CA . SER A 1 192 ? -7.004 7.273 17.609 1 76.5 192 SER A CA 1
ATOM 1513 C C . SER A 1 192 ? -8.031 6.238 17.172 1 76.5 192 SER A C 1
ATOM 1515 O O . SER A 1 192 ? -7.684 5.094 16.875 1 76.5 192 SER A O 1
ATOM 1517 N N . THR A 1 193 ? -9.305 6.516 17.203 1 83.56 193 THR A N 1
ATOM 1518 C CA . THR A 1 193 ? -10.297 5.492 16.875 1 83.56 193 THR A CA 1
ATOM 1519 C C . THR A 1 193 ? -11.414 6.074 16.016 1 83.56 193 THR A C 1
ATOM 1521 O O . THR A 1 193 ? -11.961 7.133 16.344 1 83.56 193 THR A O 1
ATOM 1524 N N . PHE A 1 194 ? -11.586 5.516 14.906 1 87.56 194 PHE A N 1
ATOM 1525 C CA . PHE A 1 194 ? -12.711 5.816 14.031 1 87.56 194 PHE A CA 1
ATOM 1526 C C . PHE A 1 194 ? -13.094 4.594 13.203 1 87.56 194 PHE A C 1
ATOM 1528 O O . PHE A 1 194 ? -12.328 3.629 13.125 1 87.56 194 PHE A O 1
ATOM 1535 N N . ASP A 1 195 ? -14.328 4.578 12.805 1 90.44 195 ASP A N 1
ATOM 1536 C CA . ASP A 1 195 ? -14.789 3.49 11.945 1 90.44 195 ASP A CA 1
ATOM 1537 C C . ASP A 1 195 ? -14.094 3.533 10.586 1 90.44 195 ASP A C 1
ATOM 1539 O O . ASP A 1 195 ? -14.406 4.391 9.75 1 90.44 195 ASP A O 1
ATOM 1543 N N . ASN A 1 196 ? -13.234 2.602 10.391 1 86.75 196 ASN A N 1
ATOM 1544 C CA . ASN A 1 196 ? -12.438 2.576 9.172 1 86.75 196 ASN A CA 1
ATOM 1545 C C . ASN A 1 196 ? -13.25 2.074 7.98 1 86.75 196 ASN A C 1
ATOM 1547 O O . ASN A 1 196 ? -12.734 2 6.859 1 86.75 196 ASN A O 1
ATOM 1551 N N . ASN A 1 197 ? -14.523 1.807 8.18 1 89 197 ASN A N 1
ATOM 1552 C CA . ASN A 1 197 ? -15.391 1.381 7.082 1 89 197 ASN A CA 1
ATOM 1553 C C . ASN A 1 197 ? -16.375 2.477 6.684 1 89 197 ASN A C 1
ATOM 1555 O O . ASN A 1 197 ? -17.281 2.244 5.879 1 89 197 ASN A O 1
ATOM 1559 N N . SER A 1 198 ? -16.188 3.566 7.242 1 92.06 198 SER A N 1
ATOM 1560 C CA . SER A 1 198 ? -17.062 4.707 6.984 1 92.06 198 SER A CA 1
ATOM 1561 C C . SER A 1 198 ? -16.266 5.926 6.531 1 92.06 198 SER A C 1
ATOM 1563 O O . SER A 1 198 ? -15.438 6.445 7.285 1 92.06 198 SER A O 1
ATOM 1565 N N . TYR A 1 199 ? -16.656 6.332 5.375 1 94.25 199 TYR A N 1
ATOM 1566 C CA . TYR A 1 199 ? -15.945 7.52 4.898 1 94.25 199 TYR A CA 1
ATOM 1567 C C . TYR A 1 199 ? -16.25 8.719 5.785 1 94.25 199 TYR A C 1
ATOM 1569 O O . TYR A 1 199 ? -15.367 9.562 6.012 1 94.25 199 TYR A O 1
ATOM 1577 N N . THR A 1 200 ? -17.453 8.836 6.184 1 95.31 200 THR A N 1
ATOM 1578 C CA . THR A 1 200 ? -17.797 9.938 7.078 1 95.31 200 THR A CA 1
ATOM 1579 C C . THR A 1 200 ? -16.891 9.945 8.305 1 95.31 200 THR A C 1
ATOM 1581 O O . THR A 1 200 ? -16.391 10.992 8.711 1 95.31 200 THR A O 1
ATOM 1584 N N . ALA A 1 201 ? -16.656 8.742 8.883 1 94.19 201 ALA A N 1
ATOM 1585 C CA . ALA A 1 201 ? -15.789 8.625 10.047 1 94.19 201 ALA A CA 1
ATOM 1586 C C . ALA A 1 201 ? -14.344 8.969 9.688 1 94.19 201 ALA A C 1
ATOM 1588 O O . ALA A 1 201 ? -13.656 9.664 10.445 1 94.19 201 ALA A O 1
ATOM 1589 N N . MET A 1 202 ? -13.898 8.516 8.57 1 94 202 MET A N 1
ATOM 1590 C CA . MET A 1 202 ? -12.539 8.812 8.117 1 94 202 MET A CA 1
ATOM 1591 C C . MET A 1 202 ? -12.359 10.305 7.895 1 94 202 MET A C 1
ATOM 1593 O O . MET A 1 202 ? -11.328 10.875 8.273 1 94 202 MET A O 1
ATOM 1597 N N . HIS A 1 203 ? -13.359 10.859 7.27 1 96.19 203 HIS A N 1
ATOM 1598 C CA . HIS A 1 203 ? -13.297 12.289 6.988 1 96.19 203 HIS A CA 1
ATOM 1599 C C . HIS A 1 203 ? -13.289 13.102 8.273 1 96.19 203 HIS A C 1
ATOM 1601 O O . HIS A 1 203 ? -12.562 14.094 8.383 1 96.19 203 HIS A O 1
ATOM 1607 N N . THR A 1 204 ? -14.055 12.656 9.211 1 95.12 204 THR A N 1
ATOM 1608 C CA . THR A 1 204 ? -14.047 13.305 10.516 1 95.12 204 THR A CA 1
ATOM 1609 C C . THR A 1 204 ? -12.664 13.211 11.156 1 95.12 204 THR A C 1
ATOM 1611 O O . THR A 1 204 ? -12.172 14.188 11.734 1 95.12 204 THR A O 1
ATOM 1614 N N . ALA A 1 205 ? -12.094 12.086 11.023 1 93.81 205 ALA A N 1
ATOM 1615 C CA . ALA A 1 205 ? -10.742 11.906 11.547 1 93.81 205 ALA A CA 1
ATOM 1616 C C . ALA A 1 205 ? -9.758 12.859 10.883 1 93.81 205 ALA A C 1
ATOM 1618 O O . ALA A 1 205 ? -8.914 13.461 11.555 1 93.81 205 ALA A O 1
ATOM 1619 N N . LEU A 1 206 ? -9.906 13.016 9.586 1 94.31 206 LEU A N 1
ATOM 1620 C CA . LEU A 1 206 ? -9.039 13.938 8.859 1 94.31 206 LEU A CA 1
ATOM 1621 C C . LEU A 1 206 ? -9.266 15.375 9.32 1 94.31 206 LEU A C 1
ATOM 1623 O O . LEU A 1 206 ? -8.312 16.141 9.477 1 94.31 206 LEU A O 1
ATOM 1627 N N . SER A 1 207 ? -10.5 15.664 9.586 1 94.75 207 SER A N 1
ATOM 1628 C CA . SER A 1 207 ? -10.852 17.031 9.992 1 94.75 207 SER A CA 1
ATOM 1629 C C . SER A 1 207 ? -10.398 17.312 11.422 1 94.75 207 SER A C 1
ATOM 1631 O O . SER A 1 207 ? -10.266 18.469 11.82 1 94.75 207 SER A O 1
ATOM 1633 N N . TYR A 1 208 ? -10.227 16.281 12.172 1 93.12 208 TYR A N 1
ATOM 1634 C CA . TYR A 1 208 ? -9.656 16.438 13.5 1 93.12 208 TYR A CA 1
ATOM 1635 C C . TYR A 1 208 ? -8.219 16.938 13.43 1 93.12 208 TYR A C 1
ATOM 1637 O O . TYR A 1 208 ? -7.793 17.75 14.258 1 93.12 208 TYR A O 1
ATOM 1645 N N . GLY A 1 209 ? -7.527 16.422 12.43 1 92.56 209 GLY A N 1
ATOM 1646 C CA . GLY A 1 209 ? -6.145 16.828 12.242 1 92.56 209 GLY A CA 1
ATOM 1647 C C . GLY A 1 209 ? -5.145 15.867 12.859 1 92.56 209 GLY A C 1
ATOM 1648 O O . GLY A 1 209 ? -5.469 14.711 13.117 1 92.56 209 GLY A O 1
ATOM 1649 N N . PHE A 1 210 ? -3.92 16.297 12.906 1 89.56 210 PHE A N 1
ATOM 1650 C CA . PHE A 1 210 ? -2.869 15.453 13.453 1 89.56 210 PHE A CA 1
ATOM 1651 C C . PHE A 1 210 ? -1.943 16.25 14.359 1 89.56 210 PHE A C 1
ATOM 1653 O O . PHE A 1 210 ? -1.819 17.469 14.203 1 89.56 210 PHE A O 1
ATOM 1660 N N . GLU A 1 211 ? -1.326 15.5 15.273 1 86.62 211 GLU A N 1
ATOM 1661 C CA . GLU A 1 211 ? -0.465 16.141 16.266 1 86.62 211 GLU A CA 1
ATOM 1662 C C . GLU A 1 211 ? 1.006 16.031 15.875 1 86.62 211 GLU A C 1
ATOM 1664 O O . GLU A 1 211 ? 1.44 14.984 15.375 1 86.62 211 GLU A O 1
ATOM 1669 N N . ILE A 1 212 ? 1.658 17.141 16.125 1 82 212 ILE A N 1
ATOM 1670 C CA . ILE A 1 212 ? 3.094 17.125 15.883 1 82 212 ILE A CA 1
ATOM 1671 C C . ILE A 1 212 ? 3.832 17.719 17.078 1 82 212 ILE A C 1
ATOM 1673 O O . ILE A 1 212 ? 3.26 18.5 17.844 1 82 212 ILE A O 1
ATOM 1677 N N . SER A 1 213 ? 5.031 17.234 17.328 1 74.12 213 SER A N 1
ATOM 1678 C CA . SER A 1 213 ? 5.871 17.766 18.406 1 74.12 213 SER A CA 1
ATOM 1679 C C . SER A 1 213 ? 7.191 18.297 17.859 1 74.12 213 SER A C 1
ATOM 1681 O O . SER A 1 213 ? 7.66 17.859 16.812 1 74.12 213 SER A O 1
ATOM 1683 N N . MET B 1 1 ? -43.031 -74.188 22.766 1 29.31 1 MET B N 1
ATOM 1684 C CA . MET B 1 1 ? -42.656 -73.688 21.438 1 29.31 1 MET B CA 1
ATOM 1685 C C . MET B 1 1 ? -41.438 -72.812 21.484 1 29.31 1 MET B C 1
ATOM 1687 O O . MET B 1 1 ? -41.469 -71.75 22.031 1 29.31 1 MET B O 1
ATOM 1691 N N . VAL B 1 2 ? -40.188 -73.375 21.688 1 31.27 2 VAL B N 1
ATOM 1692 C CA . VAL B 1 2 ? -38.812 -72.875 21.766 1 31.27 2 VAL B CA 1
ATOM 1693 C C . VAL B 1 2 ? -38.375 -72.312 20.438 1 31.27 2 VAL B C 1
ATOM 1695 O O . VAL B 1 2 ? -38.344 -73 19.406 1 31.27 2 VAL B O 1
ATOM 1698 N N . VAL B 1 3 ? -38.781 -71.062 20.219 1 34.06 3 VAL B N 1
ATOM 1699 C CA . VAL B 1 3 ? -38.438 -70.312 19 1 34.06 3 VAL B CA 1
ATOM 1700 C C . VAL B 1 3 ? -36.906 -70.25 18.844 1 34.06 3 VAL B C 1
ATOM 1702 O O . VAL B 1 3 ? -36.219 -69.688 19.703 1 34.06 3 VAL B O 1
ATOM 1705 N N . LEU B 1 4 ? -36.312 -71.312 18.234 1 34.53 4 LEU B N 1
ATOM 1706 C CA . LEU B 1 4 ? -34.906 -71.312 17.797 1 34.53 4 LEU B CA 1
ATOM 1707 C C . LEU B 1 4 ? -34.594 -70.062 16.953 1 34.53 4 LEU B C 1
ATOM 1709 O O . LEU B 1 4 ? -35.125 -69.938 15.852 1 34.53 4 LEU B O 1
ATOM 1713 N N . LEU B 1 5 ? -34.312 -68.938 17.625 1 33.31 5 LEU B N 1
ATOM 1714 C CA . LEU B 1 5 ? -33.812 -67.75 16.969 1 33.31 5 LEU B CA 1
ATOM 1715 C C . LEU B 1 5 ? -32.562 -68.062 16.125 1 33.31 5 LEU B C 1
ATOM 1717 O O . LEU B 1 5 ? -31.531 -68.438 16.656 1 33.31 5 LEU B O 1
ATOM 1721 N N . LEU B 1 6 ? -32.781 -68.625 14.945 1 30.81 6 LEU B N 1
ATOM 1722 C CA . LEU B 1 6 ? -31.75 -68.812 13.945 1 30.81 6 LEU B CA 1
ATOM 1723 C C . LEU B 1 6 ? -30.953 -67.5 13.742 1 30.81 6 LEU B C 1
ATOM 1725 O O . LEU B 1 6 ? -31.516 -66.5 13.312 1 30.81 6 LEU B O 1
ATOM 1729 N N . LEU B 1 7 ? -29.875 -67.375 14.523 1 32.66 7 LEU B N 1
ATOM 1730 C CA . LEU B 1 7 ? -28.828 -66.312 14.352 1 32.66 7 LEU B CA 1
ATOM 1731 C C . LEU B 1 7 ? -28.234 -66.438 12.945 1 32.66 7 LEU B C 1
ATOM 1733 O O . LEU B 1 7 ? -27.516 -67.375 12.625 1 32.66 7 LEU B O 1
ATOM 1737 N N . VAL B 1 8 ? -28.953 -66 11.898 1 36.59 8 VAL B N 1
ATOM 1738 C CA . VAL B 1 8 ? -28.328 -65.812 10.594 1 36.59 8 VAL B CA 1
ATOM 1739 C C . VAL B 1 8 ? -27.094 -64.938 10.727 1 36.59 8 VAL B C 1
ATOM 1741 O O . VAL B 1 8 ? -27.219 -63.781 11.117 1 36.59 8 VAL B O 1
ATOM 1744 N N . HIS B 1 9 ? -25.938 -65.5 11 1 36.66 9 HIS B N 1
ATOM 1745 C CA . HIS B 1 9 ? -24.656 -64.875 10.812 1 36.66 9 HIS B CA 1
ATOM 1746 C C . HIS B 1 9 ? -24.594 -64.188 9.461 1 36.66 9 HIS B C 1
ATOM 1748 O O . HIS B 1 9 ? -24.594 -64.812 8.414 1 36.66 9 HIS B O 1
ATOM 1754 N N . HIS B 1 10 ? -25.156 -63 9.328 1 38.16 10 HIS B N 1
ATOM 1755 C CA . HIS B 1 10 ? -24.828 -62.125 8.195 1 38.16 10 HIS B CA 1
ATOM 1756 C C . HIS B 1 10 ? -23.328 -62.125 7.941 1 38.16 10 HIS B C 1
ATOM 1758 O O . HIS B 1 10 ? -22.547 -61.688 8.789 1 38.16 10 HIS B O 1
ATOM 1764 N N . ILE B 1 11 ? -22.75 -63.094 7.312 1 37.41 11 ILE B N 1
ATOM 1765 C CA . ILE B 1 11 ? -21.422 -63 6.719 1 37.41 11 ILE B CA 1
ATOM 1766 C C . ILE B 1 11 ? -21.297 -61.656 6.016 1 37.41 11 ILE B C 1
ATOM 1768 O O . ILE B 1 11 ? -21.984 -61.375 5.031 1 37.41 11 ILE B O 1
ATOM 1772 N N . CYS B 1 12 ? -21.109 -60.562 6.727 1 36.41 12 CYS B N 1
ATOM 1773 C CA . CYS B 1 12 ? -20.609 -59.344 6.109 1 36.41 12 CYS B CA 1
ATOM 1774 C C . CYS B 1 12 ? -19.469 -59.656 5.145 1 36.41 12 CYS B C 1
ATOM 1776 O O . CYS B 1 12 ? -18.406 -60.125 5.562 1 36.41 12 CYS B O 1
ATOM 1778 N N . ALA B 1 13 ? -19.719 -60.125 3.953 1 40.12 13 ALA B N 1
ATOM 1779 C CA . ALA B 1 13 ? -18.719 -60.094 2.887 1 40.12 13 ALA B CA 1
ATOM 1780 C C . ALA B 1 13 ? -17.781 -58.906 3.053 1 40.12 13 ALA B C 1
ATOM 1782 O O . ALA B 1 13 ? -18.219 -57.75 3.141 1 40.12 13 ALA B O 1
ATOM 1783 N N . THR B 1 14 ? -16.688 -59.062 3.73 1 38.97 14 THR B N 1
ATOM 1784 C CA . THR B 1 14 ? -15.578 -58.094 3.629 1 38.97 14 THR B CA 1
ATOM 1785 C C . THR B 1 14 ? -15.461 -57.562 2.209 1 38.97 14 THR B C 1
ATOM 1787 O O . THR B 1 14 ? -15.367 -58.312 1.25 1 38.97 14 THR B O 1
ATOM 1790 N N . LYS B 1 15 ? -16.188 -56.625 1.828 1 42.16 15 LYS B N 1
ATOM 1791 C CA . LYS B 1 15 ? -15.766 -55.906 0.62 1 42.16 15 LYS B CA 1
ATOM 1792 C C . LYS B 1 15 ? -14.266 -56.031 0.407 1 42.16 15 LYS B C 1
ATOM 1794 O O . LYS B 1 15 ? -13.477 -55.812 1.336 1 42.16 15 LYS B O 1
ATOM 1799 N N . ASP B 1 16 ? -13.734 -56.938 -0.344 1 39.91 16 ASP B N 1
ATOM 1800 C CA . ASP B 1 16 ? -12.375 -56.75 -0.847 1 39.91 16 ASP B CA 1
ATOM 1801 C C . ASP B 1 16 ? -11.961 -55.281 -0.838 1 39.91 16 ASP B C 1
ATOM 1803 O O . ASP B 1 16 ? -12.484 -54.5 -1.614 1 39.91 16 ASP B O 1
ATOM 1807 N N . GLU B 1 17 ? -11.867 -54.594 0.206 1 43.34 17 GLU B N 1
ATOM 1808 C CA . GLU B 1 17 ? -11.094 -53.375 0.205 1 43.34 17 GLU B CA 1
ATOM 1809 C C . GLU B 1 17 ? -9.922 -53.469 -0.768 1 43.34 17 GLU B C 1
ATOM 1811 O O . GLU B 1 17 ? -8.852 -53.969 -0.417 1 43.34 17 GLU B O 1
ATOM 1816 N N . GLN B 1 18 ? -10.062 -54.031 -1.954 1 43.66 18 GLN B N 1
ATOM 1817 C CA . GLN B 1 18 ? -8.969 -53.875 -2.908 1 43.66 18 GLN B CA 1
ATOM 1818 C C . GLN B 1 18 ? -8.164 -52.594 -2.605 1 43.66 18 GLN B C 1
ATOM 1820 O O . GLN B 1 18 ? -8.711 -51.5 -2.631 1 43.66 18 GLN B O 1
ATOM 1825 N N . GLU B 1 19 ? -7.277 -52.625 -1.639 1 50.88 19 GLU B N 1
ATOM 1826 C CA . GLU B 1 19 ? -6.293 -51.531 -1.481 1 50.88 19 GLU B CA 1
ATOM 1827 C C . GLU B 1 19 ? -5.969 -50.875 -2.822 1 50.88 19 GLU B C 1
ATOM 1829 O O . GLU B 1 19 ? -5.336 -51.5 -3.682 1 50.88 19 GLU B O 1
ATOM 1834 N N . HIS B 1 20 ? -6.867 -50.344 -3.477 1 55.97 20 HIS B N 1
ATOM 1835 C CA . HIS B 1 20 ? -6.57 -49.625 -4.695 1 55.97 20 HIS B CA 1
ATOM 1836 C C . HIS B 1 20 ? -5.184 -49 -4.633 1 55.97 20 HIS B C 1
ATOM 1838 O O . HIS B 1 20 ? -4.91 -48.156 -3.75 1 55.97 20 HIS B O 1
ATOM 1844 N N . VAL B 1 21 ? -4.039 -49.75 -4.934 1 67.62 21 VAL B N 1
ATOM 1845 C CA . VAL B 1 21 ? -2.686 -49.219 -5.055 1 67.62 21 VAL B CA 1
ATOM 1846 C C . VAL B 1 21 ? -2.674 -48.031 -6.051 1 67.62 21 VAL B C 1
ATOM 1848 O O . VAL B 1 21 ? -3.168 -48.188 -7.176 1 67.62 21 VAL B O 1
ATOM 1851 N N . CYS B 1 22 ? -2.572 -46.906 -5.656 1 79.94 22 CYS B N 1
ATOM 1852 C CA . CYS B 1 22 ? -2.365 -45.75 -6.527 1 79.94 22 CYS B CA 1
ATOM 1853 C C . CYS B 1 22 ? -0.893 -45.594 -6.895 1 79.94 22 CYS B C 1
ATOM 1855 O O . CYS B 1 22 ? -0.125 -44.969 -6.152 1 79.94 22 CYS B O 1
ATOM 1857 N N . PRO B 1 23 ? -0.549 -46.281 -8.016 1 86.19 23 PRO B N 1
ATOM 1858 C CA . PRO B 1 23 ? 0.855 -46.125 -8.391 1 86.19 23 PRO B CA 1
ATOM 1859 C C . PRO B 1 23 ? 1.219 -44.656 -8.688 1 86.19 23 PRO B C 1
ATOM 1861 O O . PRO B 1 23 ? 0.375 -43.906 -9.156 1 86.19 23 PRO B O 1
ATOM 1864 N N . PRO B 1 24 ? 2.477 -44.312 -8.367 1 91.75 24 PRO B N 1
ATOM 1865 C CA . PRO B 1 24 ? 2.908 -42.938 -8.672 1 91.75 24 PRO B CA 1
ATOM 1866 C C . PRO B 1 24 ? 2.943 -42.656 -10.172 1 91.75 24 PRO B C 1
ATOM 1868 O O . PRO B 1 24 ? 3.262 -43.531 -10.969 1 91.75 24 PRO B O 1
ATOM 1871 N N . SER B 1 25 ? 2.467 -41.469 -10.492 1 92.81 25 SER B N 1
ATOM 1872 C CA . SER B 1 25 ? 2.562 -40.969 -11.867 1 92.81 25 SER B CA 1
ATOM 1873 C C . SER B 1 25 ? 3.738 -40.031 -12.031 1 92.81 25 SER B C 1
ATOM 1875 O O . SER B 1 25 ? 4.383 -39.656 -11.047 1 92.81 25 SER B O 1
ATOM 1877 N N . SER B 1 26 ? 4.152 -39.75 -13.312 1 95.19 26 SER B N 1
ATOM 1878 C CA . SER B 1 26 ? 5.254 -38.844 -13.602 1 95.19 26 SER B CA 1
ATOM 1879 C C . SER B 1 26 ? 4.934 -37.969 -14.805 1 95.19 26 SER B C 1
ATOM 1881 O O . SER B 1 26 ? 4.129 -38.344 -15.664 1 95.19 26 SER B O 1
ATOM 1883 N N . CYS B 1 27 ? 5.484 -36.875 -14.797 1 97.06 27 CYS B N 1
ATOM 1884 C CA . CYS B 1 27 ? 5.371 -35.906 -15.891 1 97.06 27 CYS B CA 1
ATOM 1885 C C . CYS B 1 27 ? 6.59 -35 -15.945 1 97.06 27 CYS B C 1
ATOM 1887 O O . CYS B 1 27 ? 6.785 -34.156 -15.062 1 97.06 27 CYS B O 1
ATOM 1889 N N . GLY B 1 28 ? 7.348 -35.188 -17.031 1 95.88 28 GLY B N 1
ATOM 1890 C CA . GLY B 1 28 ? 8.539 -34.375 -17.188 1 95.88 28 GLY B CA 1
ATOM 1891 C C . GLY B 1 28 ? 9.523 -34.531 -16.047 1 95.88 28 GLY B C 1
ATOM 1892 O O . GLY B 1 28 ? 9.906 -35.656 -15.711 1 95.88 28 GLY B O 1
ATOM 1893 N N . LYS B 1 29 ? 9.844 -33.375 -15.438 1 94.69 29 LYS B N 1
ATOM 1894 C CA . LYS B 1 29 ? 10.867 -33.406 -14.391 1 94.69 29 LYS B CA 1
ATOM 1895 C C . LYS B 1 29 ? 10.297 -33.906 -13.078 1 94.69 29 LYS B C 1
ATOM 1897 O O . LYS B 1 29 ? 11.055 -34.219 -12.148 1 94.69 29 LYS B O 1
ATOM 1902 N N . ILE B 1 30 ? 8.992 -33.875 -12.945 1 96.75 30 ILE B N 1
ATOM 1903 C CA . ILE B 1 30 ? 8.336 -34.375 -11.75 1 96.75 30 ILE B CA 1
ATOM 1904 C C . ILE B 1 30 ? 8.078 -35.875 -11.906 1 96.75 30 ILE B C 1
ATOM 1906 O O . ILE B 1 30 ? 7.176 -36.281 -12.648 1 96.75 30 ILE B O 1
ATOM 1910 N N . THR B 1 31 ? 8.758 -36.719 -11.133 1 94.75 31 THR B N 1
ATOM 1911 C CA . THR B 1 31 ? 8.781 -38.125 -11.438 1 94.75 31 THR B CA 1
ATOM 1912 C C . THR B 1 31 ? 7.918 -38.906 -10.445 1 94.75 31 THR B C 1
ATOM 1914 O O . THR B 1 31 ? 7.609 -40.094 -10.672 1 94.75 31 THR B O 1
ATOM 1917 N N . ASN B 1 32 ? 7.609 -38.25 -9.391 1 93.06 32 ASN B N 1
ATOM 1918 C CA . ASN B 1 32 ? 6.801 -38.938 -8.391 1 93.06 32 ASN B CA 1
ATOM 1919 C C . ASN B 1 32 ? 5.578 -38.125 -7.996 1 93.06 32 ASN B C 1
ATOM 1921 O O . ASN B 1 32 ? 5.668 -37.25 -7.145 1 93.06 32 ASN B O 1
ATOM 1925 N N . ILE B 1 33 ? 4.504 -38.344 -8.641 1 93.56 33 ILE B N 1
ATOM 1926 C CA . ILE B 1 33 ? 3.221 -37.75 -8.289 1 93.56 33 ILE B CA 1
ATOM 1927 C C . ILE B 1 33 ? 2.312 -38.781 -7.668 1 93.56 33 ILE B C 1
ATOM 1929 O O . ILE B 1 33 ? 1.82 -39.688 -8.367 1 93.56 33 ILE B O 1
ATOM 1933 N N . SER B 1 34 ? 2.188 -38.688 -6.438 1 90.62 34 SER B N 1
ATOM 1934 C CA . SER B 1 34 ? 1.438 -39.719 -5.711 1 90.62 34 SER B CA 1
ATOM 1935 C C . SER B 1 34 ? 0.462 -39.062 -4.723 1 90.62 34 SER B C 1
ATOM 1937 O O . SER B 1 34 ? 0.363 -37.844 -4.641 1 90.62 34 SER B O 1
ATOM 1939 N N . TYR B 1 35 ? -0.251 -39.969 -4.105 1 85.44 35 TYR B N 1
ATOM 1940 C CA . TYR B 1 35 ? -1.22 -39.5 -3.129 1 85.44 35 TYR B CA 1
ATOM 1941 C C . TYR B 1 35 ? -0.561 -38.562 -2.127 1 85.44 35 TYR B C 1
ATOM 1943 O O . TYR B 1 35 ? 0.532 -38.844 -1.629 1 85.44 35 TYR B O 1
ATOM 1951 N N . PRO B 1 36 ? -1.165 -37.312 -1.944 1 85.88 36 PRO B N 1
ATOM 1952 C CA . PRO B 1 36 ? -2.539 -36.969 -2.303 1 85.88 36 PRO B CA 1
ATOM 1953 C C . PRO B 1 36 ? -2.627 -36.25 -3.643 1 85.88 36 PRO B C 1
ATOM 1955 O O . PRO B 1 36 ? -3.717 -35.844 -4.066 1 85.88 36 PRO B O 1
ATOM 1958 N N . PHE B 1 37 ? -1.488 -36.062 -4.234 1 88.12 37 PHE B N 1
ATOM 1959 C CA . PHE B 1 37 ? -1.505 -35.438 -5.555 1 88.12 37 PHE B CA 1
ATOM 1960 C C . PHE B 1 37 ? -1.752 -36.5 -6.637 1 88.12 37 PHE B C 1
ATOM 1962 O O . PHE B 1 37 ? -1.448 -37.656 -6.445 1 88.12 37 PHE B O 1
ATOM 1969 N N . ARG B 1 38 ? -2.352 -36.031 -7.707 1 88.62 38 ARG B N 1
ATOM 1970 C CA . ARG B 1 38 ? -2.557 -36.906 -8.852 1 88.62 38 ARG B CA 1
ATOM 1971 C C . ARG B 1 38 ? -2.492 -36.125 -10.156 1 88.62 38 ARG B C 1
ATOM 1973 O O . ARG B 1 38 ? -2.635 -34.906 -10.172 1 88.62 38 ARG 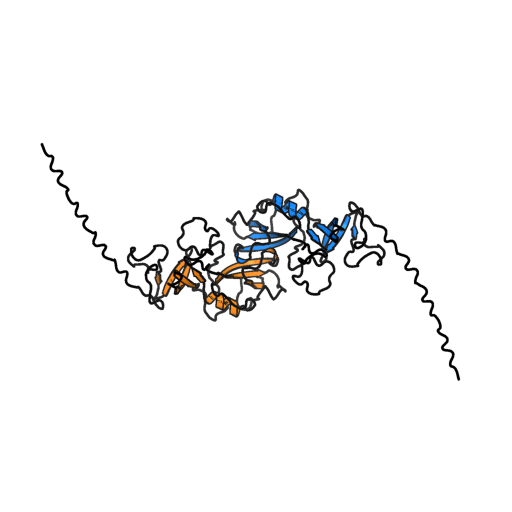B O 1
ATOM 1980 N N . LEU B 1 39 ? -2.225 -36.812 -11.188 1 91.38 39 LEU B N 1
ATOM 1981 C CA . LEU B 1 39 ? -2.342 -36.25 -12.523 1 91.38 39 LEU B CA 1
ATOM 1982 C C . LEU B 1 39 ? -3.76 -36.406 -13.062 1 91.38 39 LEU B C 1
ATOM 1984 O O . LEU B 1 39 ? -4.445 -37.375 -12.75 1 91.38 39 LEU B O 1
ATOM 1988 N N . LYS B 1 40 ? -4.066 -35.375 -13.758 1 88.75 40 LYS B N 1
ATOM 1989 C CA . LYS B 1 40 ? -5.34 -35.5 -14.461 1 88.75 40 LYS B CA 1
ATOM 1990 C C . LYS B 1 40 ? -5.383 -36.781 -15.289 1 88.75 40 LYS B C 1
ATOM 1992 O O . LYS B 1 40 ? -4.441 -37.062 -16.031 1 88.75 40 LYS B O 1
ATOM 1997 N N . GLY B 1 41 ? -6.398 -37.594 -15.148 1 83.88 41 GLY B N 1
ATOM 1998 C CA . GLY B 1 41 ? -6.5 -38.844 -15.836 1 83.88 41 GLY B CA 1
ATOM 1999 C C . GLY B 1 41 ? -6.301 -40.062 -14.922 1 83.88 41 GLY B C 1
ATOM 2000 O O . GLY B 1 41 ? -6.703 -41.156 -15.25 1 83.88 41 GLY B O 1
ATOM 2001 N N . ASP B 1 42 ? -5.547 -39.75 -13.82 1 84.81 42 ASP B N 1
ATOM 2002 C CA . ASP B 1 42 ? -5.41 -40.812 -12.82 1 84.81 42 ASP B CA 1
ATOM 2003 C C . ASP B 1 42 ? -6.762 -41.156 -12.188 1 84.81 42 ASP B C 1
ATOM 2005 O O . ASP B 1 42 ? -7.676 -40.312 -12.195 1 84.81 42 ASP B O 1
ATOM 2009 N N . PRO B 1 43 ? -6.824 -42.344 -11.719 1 82.88 43 PRO B N 1
ATOM 2010 C CA . PRO B 1 43 ? -8.086 -42.719 -11.078 1 82.88 43 PRO B CA 1
ATOM 2011 C C . PRO B 1 43 ? -8.5 -41.75 -9.977 1 82.88 43 PRO B C 1
ATOM 2013 O O . PRO B 1 43 ? -7.652 -41.25 -9.227 1 82.88 43 PRO B O 1
ATOM 2016 N N . GLU B 1 44 ? -9.734 -41.406 -9.883 1 78.94 44 GLU B N 1
ATOM 2017 C CA . GLU B 1 44 ? -10.266 -40.438 -8.945 1 78.94 44 GLU B CA 1
ATOM 2018 C C . GLU B 1 44 ? -10.047 -40.875 -7.5 1 78.94 44 GLU B C 1
ATOM 2020 O O . GLU B 1 44 ? -9.93 -40.031 -6.602 1 78.94 44 GLU B O 1
ATOM 2025 N N . GLU B 1 45 ? -9.992 -42.156 -7.285 1 78.56 45 GLU B N 1
ATOM 2026 C CA . GLU B 1 45 ? -9.844 -42.688 -5.934 1 78.56 45 GLU B CA 1
ATOM 2027 C C . GLU B 1 45 ? -8.445 -42.406 -5.379 1 78.56 45 GLU B C 1
ATOM 2029 O O . GLU B 1 45 ? -8.219 -42.531 -4.172 1 78.56 45 GLU B O 1
ATOM 2034 N N . CYS B 1 46 ? -7.555 -42.062 -6.316 1 75.31 46 CYS B N 1
ATOM 2035 C CA . CYS B 1 46 ? -6.164 -41.906 -5.91 1 75.31 46 CYS B CA 1
ATOM 2036 C C . CYS B 1 46 ? -5.883 -40.438 -5.547 1 75.31 46 CYS B C 1
ATOM 2038 O O . CYS B 1 46 ? -4.727 -40 -5.539 1 75.31 46 CYS B O 1
ATOM 2040 N N . SER B 1 47 ? -6.742 -39.562 -5.465 1 68.69 47 SER B N 1
ATOM 2041 C CA . SER B 1 47 ? -6.395 -38.188 -5.078 1 68.69 47 SER B CA 1
ATOM 2042 C C . SER B 1 47 ? -7.578 -37.469 -4.434 1 68.69 47 SER B C 1
ATOM 2044 O O . SER B 1 47 ? -8.703 -37.969 -4.461 1 68.69 47 SER B O 1
ATOM 2046 N N . VAL B 1 48 ? -7.117 -36.562 -3.736 1 67.44 48 VAL B N 1
ATOM 2047 C CA . VAL B 1 48 ? -8.094 -35.531 -3.35 1 67.44 48 VAL B CA 1
ATOM 2048 C C . VAL B 1 48 ? -8.289 -34.531 -4.496 1 67.44 48 VAL B C 1
ATOM 2050 O O . VAL B 1 48 ? -7.332 -34.156 -5.168 1 67.44 48 VAL B O 1
ATOM 2053 N N . LYS B 1 49 ? -9.477 -34.469 -5 1 64.38 49 LYS B N 1
ATOM 2054 C CA . LYS B 1 49 ? -9.836 -33.656 -6.16 1 64.38 49 LYS B CA 1
ATOM 2055 C C . LYS B 1 49 ? -9.094 -32.312 -6.156 1 64.38 49 LYS B C 1
ATOM 2057 O O . LYS B 1 49 ? -8.633 -31.859 -7.203 1 64.38 49 LYS B O 1
ATOM 2062 N N . MET B 1 50 ? -8.828 -31.781 -4.984 1 65 50 MET B N 1
ATOM 2063 C CA . MET B 1 50 ? -8.258 -30.453 -4.883 1 65 50 MET B CA 1
ATOM 2064 C C . MET B 1 50 ? -6.777 -30.453 -5.242 1 65 50 MET B C 1
ATOM 2066 O O . MET B 1 50 ? -6.203 -29.406 -5.551 1 65 50 MET B O 1
ATOM 2070 N N . TYR B 1 51 ? -6.184 -31.625 -5.473 1 75.75 51 TYR B N 1
ATOM 2071 C CA . TYR B 1 51 ? -4.742 -31.734 -5.68 1 75.75 51 TYR B CA 1
ATOM 2072 C C . TYR B 1 51 ? -4.438 -32.312 -7.059 1 75.75 51 TYR B C 1
ATOM 2074 O O . TYR B 1 51 ? -3.385 -32.906 -7.27 1 75.75 51 TYR B O 1
ATOM 2082 N N . GLU B 1 52 ? -5.305 -32.062 -7.93 1 85.44 52 GLU B N 1
ATOM 2083 C CA . GLU B 1 52 ? -5.109 -32.594 -9.273 1 85.44 52 GLU B CA 1
ATOM 2084 C C . GLU B 1 52 ? -4.156 -31.719 -10.078 1 85.44 52 GLU B C 1
ATOM 2086 O O . GLU B 1 52 ? -4.344 -30.5 -10.164 1 85.44 52 GLU B O 1
ATOM 2091 N N . LEU B 1 53 ? -3.176 -32.375 -10.688 1 92.44 53 LEU B N 1
ATOM 2092 C CA . LEU B 1 53 ? -2.193 -31.719 -11.539 1 92.44 53 LEU B CA 1
ATOM 2093 C C . LEU B 1 53 ? -2.404 -32.094 -13 1 92.44 53 LEU B C 1
ATOM 2095 O O . LEU B 1 53 ? -3.07 -33.094 -13.297 1 92.44 53 LEU B O 1
ATOM 2099 N N . GLY B 1 54 ? -1.959 -31.266 -13.906 1 93.94 54 GLY B N 1
ATOM 2100 C CA . GLY B 1 54 ? -1.974 -31.562 -15.328 1 93.94 54 GLY B CA 1
ATOM 2101 C C . GLY B 1 54 ? -0.602 -31.906 -15.883 1 93.94 54 GLY B C 1
ATOM 2102 O O . GLY B 1 54 ? 0.412 -31.688 -15.211 1 93.94 54 GLY B O 1
ATOM 2103 N N . CYS B 1 55 ? -0.613 -32.562 -17.031 1 96.06 55 CYS B N 1
ATOM 2104 C CA . CYS B 1 55 ? 0.612 -32.812 -17.781 1 96.06 55 CYS B CA 1
ATOM 2105 C C . CYS B 1 55 ? 0.499 -32.312 -19.219 1 96.06 55 CYS B C 1
ATOM 2107 O O . CYS B 1 55 ? -0.254 -32.875 -20.016 1 96.06 55 CYS B O 1
ATOM 2109 N N . GLU B 1 56 ? 1.147 -31.172 -19.453 1 95.88 56 GLU B N 1
ATOM 2110 C CA . GLU B 1 56 ? 1.099 -30.562 -20.781 1 95.88 56 GLU B CA 1
ATOM 2111 C C . GLU B 1 56 ? 2.494 -30.422 -21.375 1 95.88 56 GLU B C 1
ATOM 2113 O O . GLU B 1 56 ? 3.336 -29.703 -20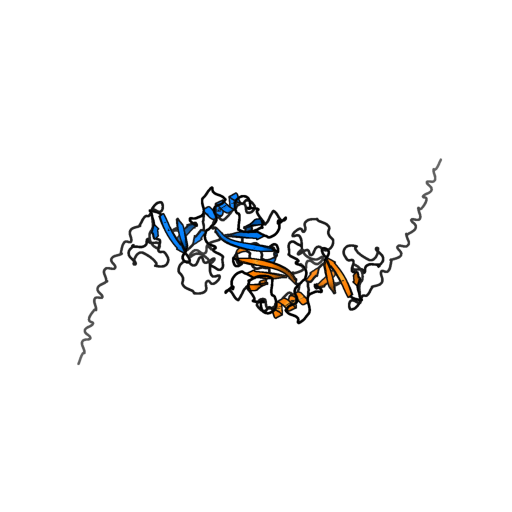.859 1 95.88 56 GLU B O 1
ATOM 2118 N N . ASN B 1 57 ? 2.73 -31.141 -22.531 1 95.44 57 ASN B N 1
ATOM 2119 C CA . ASN B 1 57 ? 4.023 -31.109 -23.203 1 95.44 57 ASN B CA 1
ATOM 2120 C C . ASN B 1 57 ? 5.156 -31.5 -22.25 1 95.44 57 ASN B C 1
ATOM 2122 O O . ASN B 1 57 ? 6.184 -30.812 -22.203 1 95.44 57 ASN B O 1
ATOM 2126 N N . ASN B 1 58 ? 4.832 -32.5 -21.5 1 96.06 58 ASN B N 1
ATOM 2127 C CA . ASN B 1 58 ? 5.797 -33.062 -20.562 1 96.06 58 ASN B CA 1
ATOM 2128 C C . ASN B 1 58 ? 6.16 -32.094 -19.453 1 96.06 58 ASN B C 1
ATOM 2130 O O . ASN B 1 58 ? 7.273 -32.125 -18.922 1 96.06 58 ASN B O 1
ATOM 2134 N N . VAL B 1 59 ? 5.258 -31.156 -19.203 1 96.94 59 VAL B N 1
ATOM 2135 C CA . VAL B 1 59 ? 5.414 -30.219 -18.094 1 96.94 59 VAL B CA 1
ATOM 2136 C C . VAL B 1 59 ? 4.234 -30.359 -17.125 1 96.94 59 VAL B C 1
ATOM 2138 O O . VAL B 1 59 ? 3.076 -30.281 -17.547 1 96.94 59 VAL B O 1
ATOM 2141 N N . THR B 1 60 ? 4.586 -30.609 -15.867 1 97.06 60 THR B N 1
ATOM 2142 C CA . THR B 1 60 ? 3.531 -30.672 -14.859 1 97.06 60 THR B CA 1
ATOM 2143 C C . THR B 1 60 ? 2.963 -29.281 -14.586 1 97.06 60 THR B C 1
ATOM 2145 O O . THR B 1 60 ? 3.713 -28.328 -14.367 1 97.06 60 THR B O 1
ATOM 2148 N N . VAL B 1 61 ? 1.626 -29.156 -14.703 1 95 61 VAL B N 1
ATOM 2149 C CA . VAL B 1 61 ? 1.013 -27.844 -14.586 1 95 61 VAL B CA 1
ATOM 2150 C C . VAL B 1 61 ? -0.086 -27.875 -13.523 1 95 61 VAL B C 1
ATOM 2152 O O . VAL B 1 61 ? -0.63 -28.938 -13.219 1 95 61 VAL B O 1
ATOM 2155 N N . LEU B 1 62 ? -0.256 -26.812 -12.914 1 91.25 62 LEU B N 1
ATOM 2156 C CA . LEU B 1 62 ? -1.352 -26.562 -11.977 1 91.25 62 LEU B CA 1
ATOM 2157 C C . LEU B 1 62 ? -2.125 -25.312 -12.367 1 91.25 62 LEU B C 1
ATOM 2159 O O . LEU B 1 62 ? -1.525 -24.281 -12.695 1 91.25 62 LEU B O 1
ATOM 2163 N N . TYR B 1 63 ? -3.422 -25.453 -12.406 1 84.62 63 TYR B N 1
ATOM 2164 C CA . TYR B 1 63 ? -4.258 -24.297 -12.703 1 84.62 63 TYR B CA 1
ATOM 2165 C C . TYR B 1 63 ? -4.801 -23.672 -11.43 1 84.62 63 TYR B C 1
ATOM 2167 O O . TYR B 1 63 ? -5.449 -24.344 -10.625 1 84.62 63 TYR B O 1
ATOM 2175 N N . LEU B 1 64 ? -4.367 -22.453 -11.234 1 78.88 64 LEU B N 1
ATOM 2176 C CA . LEU B 1 64 ? -4.859 -21.656 -10.117 1 78.88 64 LEU B CA 1
ATOM 2177 C C . LEU B 1 64 ? -5.637 -20.438 -10.609 1 78.88 64 LEU B C 1
ATOM 2179 O O . LEU B 1 64 ? -5.102 -19.609 -11.359 1 78.88 64 LEU B O 1
ATOM 2183 N N . TYR B 1 65 ? -6.871 -20.25 -10.234 1 74.5 65 TYR B N 1
ATOM 2184 C CA . TYR B 1 65 ? -7.695 -19.109 -10.648 1 74.5 65 TYR B CA 1
ATOM 2185 C C . TYR B 1 65 ? -7.648 -18.922 -12.156 1 74.5 65 TYR B C 1
ATOM 2187 O O . TYR B 1 65 ? -7.402 -17.812 -12.641 1 74.5 65 TYR B O 1
ATOM 2195 N N . SER B 1 66 ? -7.691 -19.953 -12.836 1 75.56 66 SER B N 1
ATOM 2196 C CA . SER B 1 66 ? -7.781 -20.016 -14.289 1 75.56 66 SER B CA 1
ATOM 2197 C C . SER B 1 66 ? -6.449 -19.672 -14.945 1 75.56 66 SER B C 1
ATOM 2199 O O . SER B 1 66 ? -6.398 -19.359 -16.141 1 75.56 66 SER B O 1
ATOM 2201 N N . ALA B 1 67 ? -5.477 -19.672 -14.141 1 81.81 67 ALA B N 1
ATOM 2202 C CA . ALA B 1 67 ? -4.145 -19.422 -14.688 1 81.81 67 ALA B CA 1
ATOM 2203 C C . ALA B 1 67 ? -3.266 -20.672 -14.555 1 81.81 67 ALA B C 1
ATOM 2205 O O . ALA B 1 67 ? -3.328 -21.375 -13.555 1 81.81 67 ALA B O 1
ATOM 2206 N N . LYS B 1 68 ? -2.514 -20.812 -15.555 1 88.25 68 LYS B N 1
ATOM 2207 C CA . LYS B 1 68 ? -1.625 -21.969 -15.602 1 88.25 68 LYS B CA 1
ATOM 2208 C C . LYS B 1 68 ? -0.292 -21.672 -14.922 1 88.25 68 LYS B C 1
ATOM 2210 O O . LYS B 1 68 ? 0.319 -20.641 -15.172 1 88.25 68 LYS B O 1
ATOM 2215 N N . TYR B 1 69 ? 0.147 -22.609 -14.094 1 92.38 69 TYR B N 1
ATOM 2216 C CA . TYR B 1 69 ? 1.452 -22.531 -13.445 1 92.38 69 TYR B CA 1
ATOM 2217 C C . TYR B 1 69 ? 2.24 -23.812 -13.656 1 92.38 69 TYR B C 1
ATOM 2219 O O . TYR B 1 69 ? 1.658 -24.906 -13.758 1 92.38 69 TYR B O 1
ATOM 2227 N N . HIS B 1 70 ? 3.529 -23.688 -13.828 1 95.56 70 HIS B N 1
ATOM 2228 C CA . HIS B 1 70 ? 4.387 -24.859 -13.914 1 95.56 70 HIS B CA 1
ATOM 2229 C C . HIS B 1 70 ? 4.777 -25.359 -12.523 1 95.56 70 HIS B C 1
ATOM 2231 O O . HIS B 1 70 ? 5.246 -24.578 -11.688 1 95.56 70 HIS B O 1
ATOM 2237 N N . VAL B 1 71 ? 4.523 -26.578 -12.328 1 95.25 71 VAL B N 1
ATOM 2238 C CA . VAL B 1 71 ? 4.93 -27.188 -11.07 1 95.25 71 VAL B CA 1
ATOM 2239 C C . VAL B 1 71 ? 6.438 -27.422 -11.07 1 95.25 71 VAL B C 1
ATOM 2241 O O . VAL B 1 71 ? 6.969 -28.031 -12 1 95.25 71 VAL B O 1
ATOM 2244 N N . GLN B 1 72 ? 7.043 -26.953 -10.031 1 95.56 72 GLN B N 1
ATOM 2245 C CA . GLN B 1 72 ? 8.492 -27.078 -9.961 1 95.56 72 GLN B CA 1
ATOM 2246 C C . GLN B 1 72 ? 8.898 -28.219 -9.031 1 95.56 72 GLN B C 1
ATOM 2248 O O . GLN B 1 72 ? 9.938 -28.859 -9.242 1 95.56 72 GLN B O 1
ATOM 2253 N N . SER B 1 73 ? 8.102 -28.438 -8.039 1 94.75 73 SER B N 1
ATOM 2254 C CA . SER B 1 73 ? 8.383 -29.5 -7.086 1 94.75 73 SER B CA 1
ATOM 2255 C C . SER B 1 73 ? 7.16 -29.828 -6.234 1 94.75 73 SER B C 1
ATOM 2257 O O . SER B 1 73 ? 6.254 -29 -6.109 1 94.75 73 SER B O 1
ATOM 2259 N N . ILE B 1 74 ? 7.16 -30.984 -5.73 1 91.88 74 ILE B N 1
ATOM 2260 C CA . ILE B 1 74 ? 6.141 -31.438 -4.785 1 91.88 74 ILE B CA 1
ATOM 2261 C C . ILE B 1 74 ? 6.801 -31.828 -3.465 1 91.88 74 ILE B C 1
ATOM 2263 O O . ILE B 1 74 ? 7.801 -32.562 -3.453 1 91.88 74 ILE B O 1
ATOM 2267 N N . ASN B 1 75 ? 6.344 -31.281 -2.418 1 88.75 75 ASN B N 1
ATOM 2268 C CA . ASN B 1 75 ? 6.82 -31.625 -1.079 1 88.75 75 ASN B CA 1
ATOM 2269 C C . ASN B 1 75 ? 5.824 -32.5 -0.338 1 88.75 75 ASN B C 1
ATOM 2271 O O . ASN B 1 75 ? 4.762 -32.062 0.077 1 88.75 75 ASN B O 1
ATOM 2275 N N . TYR B 1 76 ? 6.152 -33.688 -0.115 1 86.88 76 TYR B N 1
ATOM 2276 C CA . TYR B 1 76 ? 5.219 -34.625 0.484 1 86.88 76 TYR B CA 1
ATOM 2277 C C . TYR B 1 76 ? 5.293 -34.594 2.006 1 86.88 76 TYR B C 1
ATOM 2279 O O . TYR B 1 76 ? 4.441 -35.156 2.693 1 86.88 76 TYR B O 1
ATOM 2287 N N . LYS B 1 77 ? 6.301 -33.938 2.486 1 82.56 77 LYS B N 1
ATOM 2288 C CA . LYS B 1 77 ? 6.375 -33.75 3.932 1 82.56 77 LYS B CA 1
ATOM 2289 C C . LYS B 1 77 ? 5.328 -32.75 4.41 1 82.56 77 LYS B C 1
ATOM 2291 O O . LYS B 1 77 ? 4.648 -32.969 5.414 1 82.56 77 LYS B O 1
ATOM 2296 N N . ASN B 1 78 ? 5.25 -31.703 3.602 1 75.75 78 ASN B N 1
ATOM 2297 C CA . ASN B 1 78 ? 4.324 -30.641 3.963 1 75.75 78 ASN B CA 1
ATOM 2298 C C . ASN B 1 78 ? 3.094 -30.625 3.059 1 75.75 78 ASN B C 1
ATOM 2300 O O . ASN B 1 78 ? 2.18 -29.828 3.252 1 75.75 78 ASN B O 1
ATOM 2304 N N . TYR B 1 79 ? 3.086 -31.516 2.039 1 79.94 79 TYR B N 1
ATOM 2305 C CA . TYR B 1 79 ? 2.016 -31.625 1.055 1 79.94 79 TYR B CA 1
ATOM 2306 C C . TYR B 1 79 ? 1.811 -30.297 0.327 1 79.94 79 TYR B C 1
ATOM 2308 O O . TYR B 1 79 ? 0.688 -29.797 0.252 1 79.94 79 TYR B O 1
ATOM 2316 N N . THR B 1 80 ? 2.945 -29.797 -0.151 1 85.25 80 THR B N 1
ATOM 2317 C CA . THR B 1 80 ? 2.896 -28.547 -0.918 1 85.25 80 THR B CA 1
ATOM 2318 C C . THR B 1 80 ? 3.42 -28.766 -2.334 1 85.25 80 THR B C 1
ATOM 2320 O O . THR B 1 80 ? 4.129 -29.75 -2.596 1 85.25 80 THR B O 1
ATOM 2323 N N . VAL B 1 81 ? 2.924 -27.938 -3.148 1 89.81 81 VAL B N 1
ATOM 2324 C CA . VAL B 1 81 ? 3.436 -27.875 -4.512 1 89.81 81 VAL B CA 1
ATOM 2325 C C . VAL B 1 81 ? 4.023 -26.484 -4.777 1 89.81 81 VAL B C 1
ATOM 2327 O O . VAL B 1 81 ? 3.406 -25.469 -4.445 1 89.81 81 VAL B O 1
ATOM 2330 N N . ARG B 1 82 ? 5.234 -26.469 -5.223 1 92.75 82 ARG B N 1
ATOM 2331 C CA . ARG B 1 82 ? 5.828 -25.203 -5.633 1 92.75 82 ARG B CA 1
ATOM 2332 C C . ARG B 1 82 ? 5.555 -24.922 -7.109 1 92.75 82 ARG B C 1
ATOM 2334 O O . ARG B 1 82 ? 5.844 -25.75 -7.969 1 92.75 82 ARG B O 1
ATOM 2341 N N . VAL B 1 83 ? 4.977 -23.75 -7.332 1 92.56 83 VAL B N 1
ATOM 2342 C CA . VAL B 1 83 ? 4.59 -23.438 -8.703 1 92.56 83 VAL B CA 1
ATOM 2343 C C . VAL B 1 83 ? 5.223 -22.109 -9.133 1 92.56 83 VAL B C 1
ATOM 2345 O O . VAL B 1 83 ? 5.578 -21.281 -8.289 1 92.56 83 VAL B O 1
ATOM 2348 N N . VAL B 1 84 ? 5.441 -21.953 -10.398 1 93.62 84 VAL B N 1
ATOM 2349 C CA . VAL B 1 84 ? 5.996 -20.719 -10.953 1 93.62 84 VAL B CA 1
ATOM 2350 C C . VAL B 1 84 ? 5.191 -20.297 -12.18 1 93.62 84 VAL B C 1
ATOM 2352 O O . VAL B 1 84 ? 4.691 -21.141 -12.922 1 93.62 84 VAL B O 1
ATOM 2355 N N . ASP B 1 85 ? 5.02 -19.016 -12.312 1 93.31 85 ASP B N 1
ATOM 2356 C CA . ASP B 1 85 ? 4.438 -18.469 -13.539 1 93.31 85 ASP B CA 1
ATOM 2357 C C . ASP B 1 85 ? 5.328 -18.781 -14.742 1 93.31 85 ASP B C 1
ATOM 2359 O O . ASP B 1 85 ? 6.508 -18.422 -14.75 1 93.31 85 ASP B O 1
ATOM 2363 N N . PRO B 1 86 ? 4.723 -19.375 -15.703 1 93.19 86 PRO B N 1
ATOM 2364 C CA . PRO B 1 86 ? 5.551 -19.766 -16.844 1 93.19 86 PRO B CA 1
ATOM 2365 C C . PRO B 1 86 ? 6.164 -18.578 -17.578 1 93.19 86 PRO B C 1
ATOM 2367 O O . PRO B 1 86 ? 7.113 -18.75 -18.344 1 93.19 86 PRO B O 1
ATOM 2370 N N . ALA B 1 87 ? 5.645 -17.422 -17.438 1 93.69 87 ALA B N 1
ATOM 2371 C CA . ALA B 1 87 ? 6.16 -16.25 -18.125 1 93.69 87 ALA B CA 1
ATOM 2372 C C . ALA B 1 87 ? 7.5 -15.812 -17.547 1 93.69 87 ALA B C 1
ATOM 2374 O O . ALA B 1 87 ? 8.242 -15.047 -18.172 1 93.69 87 ALA B O 1
ATOM 2375 N N . LEU B 1 88 ? 7.746 -16.266 -16.328 1 94.5 88 LEU B N 1
ATOM 2376 C CA . LEU B 1 88 ? 8.992 -15.898 -15.672 1 94.5 88 LEU B CA 1
ATOM 2377 C C . LEU B 1 88 ? 10.148 -16.766 -16.156 1 94.5 88 LEU B C 1
ATOM 2379 O O . LEU B 1 88 ? 10.078 -18 -16.109 1 94.5 88 LEU B O 1
ATOM 2383 N N . GLN B 1 89 ? 11.094 -16.109 -16.766 1 90.88 89 GLN B N 1
ATOM 2384 C CA . GLN B 1 89 ? 12.297 -16.797 -17.234 1 90.88 89 GLN B CA 1
ATOM 2385 C C . GLN B 1 89 ? 13.5 -16.438 -16.359 1 90.88 89 GLN B C 1
ATOM 2387 O O . GLN B 1 89 ? 13.82 -15.258 -16.188 1 90.88 89 GLN B O 1
ATOM 2392 N N . HIS B 1 90 ? 14.031 -17.562 -16.031 1 84.88 90 HIS B N 1
ATOM 2393 C CA . HIS B 1 90 ? 15.219 -17.375 -15.195 1 84.88 90 HIS B CA 1
ATOM 2394 C C . HIS B 1 90 ? 16.297 -16.594 -15.938 1 84.88 90 HIS B C 1
ATOM 2396 O O . HIS B 1 90 ? 16.516 -16.812 -17.125 1 84.88 90 HIS B O 1
ATOM 2402 N N . HIS B 1 91 ? 16.75 -15.406 -15.672 1 85.69 91 HIS B N 1
ATOM 2403 C CA . HIS B 1 91 ? 17.844 -14.586 -16.188 1 85.69 91 HIS B CA 1
ATOM 2404 C C . HIS B 1 91 ? 17.328 -13.516 -17.156 1 85.69 91 HIS B C 1
ATOM 2406 O O . HIS B 1 91 ? 18.125 -12.852 -17.828 1 85.69 91 HIS B O 1
ATOM 2412 N N . ASN B 1 92 ? 16.094 -13.594 -17.422 1 93.94 92 ASN B N 1
ATOM 2413 C CA . ASN B 1 92 ? 15.484 -12.5 -18.172 1 93.94 92 ASN B CA 1
ATOM 2414 C C . ASN B 1 92 ? 14.719 -11.555 -17.25 1 93.94 92 ASN B C 1
ATOM 2416 O O . ASN B 1 92 ? 13.516 -11.727 -17.016 1 93.94 92 ASN B O 1
ATOM 2420 N N . LEU B 1 93 ? 15.375 -10.594 -16.891 1 95.94 93 LEU B N 1
ATOM 2421 C CA . LEU B 1 93 ? 14.852 -9.664 -15.883 1 95.94 93 LEU B CA 1
ATOM 2422 C C . LEU B 1 93 ? 13.656 -8.898 -16.438 1 95.94 93 LEU B C 1
ATOM 2424 O O . LEU B 1 93 ? 12.906 -8.273 -15.68 1 95.94 93 LEU B O 1
ATOM 2428 N N . SER B 1 94 ? 13.43 -8.992 -17.688 1 95.06 94 SER B N 1
ATOM 2429 C CA . SER B 1 94 ? 12.305 -8.289 -18.297 1 95.06 94 SER B CA 1
ATOM 2430 C C . SER B 1 94 ? 11.039 -9.141 -18.25 1 95.06 94 SER B C 1
ATOM 2432 O O . SER B 1 94 ? 9.945 -8.656 -18.578 1 95.06 94 SER B O 1
ATOM 2434 N N . SER B 1 95 ? 11.219 -10.367 -17.859 1 95.25 95 SER B N 1
ATOM 2435 C CA . SER B 1 95 ? 10.047 -11.234 -17.766 1 95.25 95 SER B CA 1
ATOM 2436 C C . SER B 1 95 ? 9.258 -10.953 -16.484 1 95.25 95 SER B C 1
ATOM 2438 O O . SER B 1 95 ? 9.836 -10.852 -15.406 1 95.25 95 SER B O 1
ATOM 2440 N N . LEU B 1 96 ? 7.98 -10.742 -16.625 1 93.88 96 LEU B N 1
ATOM 2441 C CA . LEU B 1 96 ? 7.074 -10.492 -15.516 1 93.88 96 LEU B CA 1
ATOM 2442 C C . LEU B 1 96 ? 5.98 -11.547 -15.453 1 93.88 96 LEU B C 1
ATOM 2444 O O . LEU B 1 96 ? 5.668 -12.188 -16.453 1 93.88 96 LEU B O 1
ATOM 2448 N N . PRO B 1 97 ? 5.539 -11.742 -14.234 1 90.81 97 PRO B N 1
ATOM 2449 C CA . PRO B 1 97 ? 4.379 -12.633 -14.188 1 90.81 97 PRO B CA 1
ATOM 2450 C C . PRO B 1 97 ? 3.221 -12.141 -15.055 1 90.81 97 PRO B C 1
ATOM 2452 O O . PRO B 1 97 ? 3.018 -10.938 -15.195 1 90.81 97 PRO B O 1
ATOM 2455 N N . LEU B 1 98 ? 2.539 -13.102 -15.602 1 81.75 98 LEU B N 1
ATOM 2456 C CA . LEU B 1 98 ? 1.398 -12.781 -16.453 1 81.75 98 LEU B CA 1
ATOM 2457 C C . LEU B 1 98 ? 0.197 -12.352 -15.617 1 81.75 98 LEU B C 1
ATOM 2459 O O . LEU B 1 98 ? -0.601 -11.516 -16.047 1 81.75 98 LEU B O 1
ATOM 2463 N N . ARG B 1 99 ? 0.203 -12.945 -14.492 1 77.44 99 ARG B N 1
ATOM 2464 C CA . ARG B 1 99 ? -0.977 -12.719 -13.664 1 77.44 99 ARG B CA 1
ATOM 2465 C C . ARG B 1 99 ? -0.586 -12.172 -12.297 1 77.44 99 ARG B C 1
ATOM 2467 O O . ARG B 1 99 ? 0.545 -12.359 -11.844 1 77.44 99 ARG B O 1
ATOM 2474 N N . PHE B 1 100 ? -1.574 -11.367 -11.805 1 75 100 PHE B N 1
ATOM 2475 C CA . PHE B 1 100 ? -1.365 -10.859 -10.453 1 75 100 PHE B CA 1
ATOM 2476 C C . PHE B 1 100 ? -2.094 -11.727 -9.43 1 75 100 PHE B C 1
ATOM 2478 O O . PHE B 1 100 ? -3.201 -12.203 -9.688 1 75 100 PHE B O 1
ATOM 2485 N N . LEU B 1 101 ? -1.309 -12.125 -8.508 1 71.38 101 LEU B N 1
ATOM 2486 C CA . LEU B 1 101 ? -1.864 -12.875 -7.383 1 71.38 101 LEU B CA 1
ATOM 2487 C C . LEU B 1 101 ? -1.59 -12.156 -6.062 1 71.38 101 LEU B C 1
ATOM 2489 O O . LEU B 1 101 ? -0.471 -12.203 -5.547 1 71.38 101 LEU B O 1
ATOM 2493 N N . SER B 1 102 ? -2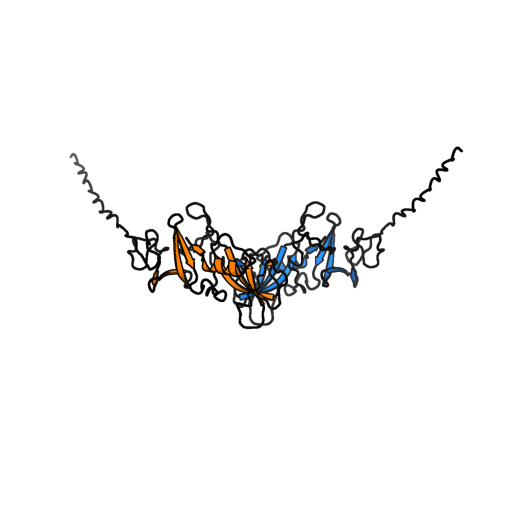.631 -11.328 -5.723 1 63.91 102 SER B N 1
ATOM 2494 C CA . SER B 1 102 ? -2.496 -10.648 -4.438 1 63.91 102 SER B CA 1
ATOM 2495 C C . SER B 1 102 ? -2.852 -11.57 -3.281 1 63.91 102 SER B C 1
ATOM 2497 O O . SER B 1 102 ? -3.27 -12.711 -3.498 1 63.91 102 SER B O 1
ATOM 2499 N N . ARG B 1 103 ? -2.629 -11.078 -2.102 1 61.84 103 ARG B N 1
ATOM 2500 C CA . ARG B 1 103 ? -2.936 -11.867 -0.911 1 61.84 103 ARG B CA 1
ATOM 2501 C C . ARG B 1 103 ? -4.422 -12.195 -0.841 1 61.84 103 ARG B C 1
ATOM 2503 O O . ARG B 1 103 ? -4.805 -13.242 -0.313 1 61.84 103 ARG B O 1
ATOM 2510 N N . SER B 1 104 ? -5.145 -11.102 -1.369 1 58.5 104 SER B N 1
ATOM 2511 C CA . SER B 1 104 ? -6.59 -11.297 -1.307 1 58.5 104 SER B CA 1
ATOM 2512 C C . SER B 1 104 ? -7.023 -12.508 -2.119 1 58.5 104 SER B C 1
ATOM 2514 O O . SER B 1 104 ? -8.094 -13.078 -1.881 1 58.5 104 SER B O 1
ATOM 2516 N N . ASN B 1 105 ? -6.215 -12.742 -3.162 1 58 105 ASN B N 1
ATOM 2517 C CA . ASN B 1 105 ? -6.496 -13.953 -3.928 1 58 105 ASN B CA 1
ATOM 2518 C C . ASN B 1 105 ? -6.367 -15.203 -3.066 1 58 105 ASN B C 1
ATOM 2520 O O . ASN B 1 105 ? -6.926 -16.25 -3.396 1 58 105 ASN B O 1
ATOM 2524 N N . PHE B 1 106 ? -5.617 -14.781 -2.168 1 53.28 106 PHE B N 1
ATOM 2525 C CA . PHE B 1 106 ? -5.414 -15.906 -1.267 1 53.28 106 PHE B CA 1
ATOM 2526 C C . PHE B 1 106 ? -6.246 -15.742 0 1 53.28 106 PHE B C 1
ATOM 2528 O O . PHE B 1 106 ? -6.375 -14.641 0.527 1 53.28 106 PHE B O 1
ATOM 2535 N N . SER B 1 107 ? -7.848 -15.391 -0.031 1 43.03 107 SER B N 1
ATOM 2536 C CA . SER B 1 107 ? -8.758 -15.156 1.086 1 43.03 107 SER B CA 1
ATOM 2537 C C . SER B 1 107 ? -8.016 -15.172 2.416 1 43.03 107 SER B C 1
ATOM 2539 O O . SER B 1 107 ? -7.07 -15.945 2.602 1 43.03 107 SER B O 1
ATOM 2541 N N . ASP B 1 108 ? -7.988 -13.945 3.121 1 36.09 108 ASP B N 1
ATOM 2542 C CA . ASP B 1 108 ? -7.957 -14.156 4.566 1 36.09 108 ASP B CA 1
ATOM 2543 C C . ASP B 1 108 ? -8.836 -15.328 4.969 1 36.09 108 ASP B C 1
ATOM 2545 O O . ASP B 1 108 ? -9.078 -15.555 6.156 1 36.09 108 ASP B O 1
ATOM 2549 N N . THR B 1 109 ? -10.023 -15.375 4.543 1 31.53 109 THR B N 1
ATOM 2550 C CA . THR B 1 109 ? -10.68 -16.547 5.105 1 31.53 109 THR B CA 1
ATOM 2551 C C . THR B 1 109 ? -9.734 -17.75 5.113 1 31.53 109 THR B C 1
ATOM 2553 O O . THR B 1 109 ? -9.203 -18.125 4.07 1 31.53 109 THR B O 1
ATOM 2556 N N . TYR B 1 110 ? -9.031 -18.25 6.148 1 30.34 110 TYR B N 1
ATOM 2557 C CA . TYR B 1 110 ? -9.719 -19.281 6.906 1 30.34 110 TYR B CA 1
ATOM 2558 C C . TYR B 1 110 ? -11.227 -19.219 6.68 1 30.34 110 TYR B C 1
ATOM 2560 O O . TYR B 1 110 ? -12 -19.781 7.449 1 30.34 110 TYR B O 1
ATOM 2568 N N . THR B 1 111 ? -11.773 -18.109 6.168 1 30.3 111 THR B N 1
ATOM 2569 C CA . THR B 1 111 ? -13.188 -18.406 5.977 1 30.3 111 THR B CA 1
ATOM 2570 C C . THR B 1 111 ? -13.367 -19.516 4.945 1 30.3 111 THR B C 1
ATOM 2572 O O . THR B 1 111 ? -12.477 -19.766 4.133 1 30.3 111 THR B O 1
ATOM 2575 N N . ASP B 1 112 ? -14.531 -20.062 4.953 1 29.02 112 ASP B N 1
ATOM 2576 C CA . ASP B 1 112 ? -15.094 -21.312 4.461 1 29.02 112 ASP B CA 1
ATOM 2577 C C . ASP B 1 112 ? -14.953 -21.422 2.943 1 29.02 112 ASP B C 1
ATOM 2579 O O . ASP B 1 112 ? -15.594 -22.266 2.314 1 29.02 112 ASP B O 1
ATOM 2583 N N . THR B 1 113 ? -14.852 -20.312 2.15 1 31.3 113 THR B N 1
ATOM 2584 C CA . THR B 1 113 ? -15.203 -20.906 0.865 1 31.3 113 THR B CA 1
ATOM 2585 C C . THR B 1 113 ? -14.125 -21.891 0.415 1 31.3 113 THR B C 1
ATOM 2587 O O . THR B 1 113 ? -12.945 -21.719 0.733 1 31.3 113 THR B O 1
ATOM 2590 N N . THR B 1 114 ? -14.547 -23.047 0.051 1 30.83 114 THR B N 1
ATOM 2591 C CA . THR B 1 114 ? -14.18 -24.406 -0.375 1 30.83 114 THR B CA 1
ATOM 2592 C C . THR B 1 114 ? -13.141 -24.344 -1.494 1 30.83 114 THR B C 1
ATOM 2594 O O . THR B 1 114 ? -12.922 -25.344 -2.188 1 30.83 114 THR B O 1
ATOM 2597 N N . GLY B 1 115 ? -12.742 -23.188 -1.985 1 34.88 115 GLY B N 1
ATOM 2598 C CA . GLY B 1 115 ? -11.984 -23.766 -3.08 1 34.88 115 GLY B CA 1
ATOM 2599 C C . GLY B 1 115 ? -10.688 -24.406 -2.629 1 34.88 115 GLY B C 1
ATOM 2600 O O . GLY B 1 115 ? -10.219 -24.172 -1.512 1 34.88 115 GLY B O 1
ATOM 2601 N N . PRO B 1 116 ? -10.258 -25.516 -3.254 1 34.84 116 PRO B N 1
ATOM 2602 C CA . PRO B 1 116 ? -9.266 -26.5 -2.824 1 34.84 116 PRO B CA 1
ATOM 2603 C C . PRO B 1 116 ? -7.934 -25.859 -2.434 1 34.84 116 PRO B C 1
ATOM 2605 O O . PRO B 1 116 ? -7.191 -26.422 -1.625 1 34.84 116 PRO B O 1
ATOM 2608 N N . PHE B 1 117 ? -7.496 -25.016 -3.312 1 36.38 117 PHE B N 1
ATOM 2609 C CA . PHE B 1 117 ? -6.129 -24.609 -3.016 1 36.38 117 PHE B CA 1
ATOM 2610 C C . PHE B 1 117 ? -6.121 -23.359 -2.145 1 36.38 117 PHE B C 1
ATOM 2612 O O . PHE B 1 117 ? -6.758 -22.359 -2.479 1 36.38 117 PHE B O 1
ATOM 2619 N N . GLN B 1 118 ? -6.438 -23.516 -0.927 1 40.88 118 GLN B N 1
ATOM 2620 C CA . GLN B 1 118 ? -6.258 -22.422 0.019 1 40.88 118 GLN B CA 1
ATOM 2621 C C . GLN B 1 118 ? -4.785 -22.062 0.171 1 40.88 118 GLN B C 1
ATOM 2623 O O . GLN B 1 118 ? -3.947 -22.938 0.412 1 40.88 118 GLN B O 1
ATOM 2628 N N . ALA B 1 119 ? -4.344 -21.234 -0.637 1 40.69 119 ALA B N 1
ATOM 2629 C CA . ALA B 1 119 ? -3.041 -20.75 -0.19 1 40.69 119 ALA B CA 1
ATOM 2630 C C . ALA B 1 119 ? -3.102 -20.266 1.256 1 40.69 119 ALA B C 1
ATOM 2632 O O . ALA B 1 119 ? -3.703 -19.219 1.544 1 40.69 119 ALA B O 1
ATOM 2633 N N . GLY B 1 120 ? -3.699 -21 2.156 1 38.72 120 GLY B N 1
ATOM 2634 C CA . GLY B 1 120 ? -3.895 -20.562 3.531 1 38.72 120 GLY B CA 1
ATOM 2635 C C . GLY B 1 120 ? -2.605 -20.156 4.215 1 38.72 120 GLY B C 1
ATOM 2636 O O . GLY B 1 120 ? -1.571 -20.812 4.047 1 38.72 120 GLY B O 1
ATOM 2637 N N . LEU B 1 121 ? -2.426 -18.797 4.316 1 40.69 121 LEU B N 1
ATOM 2638 C CA . LEU B 1 121 ? -1.475 -18.453 5.363 1 40.69 121 LEU B CA 1
ATOM 2639 C C . LEU B 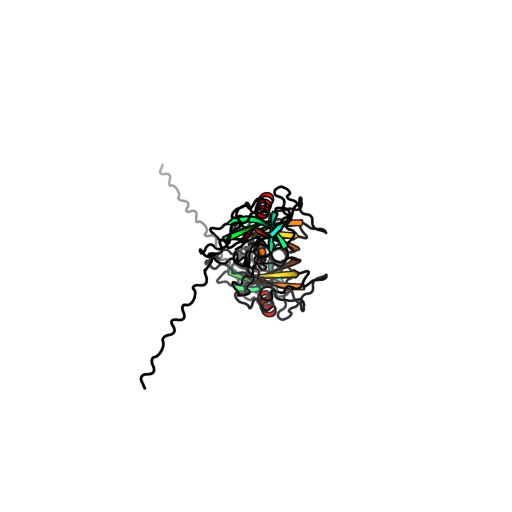1 121 ? -1.617 -19.375 6.562 1 40.69 121 LEU B C 1
ATOM 2641 O O . LEU B 1 121 ? -0.948 -19.188 7.582 1 40.69 121 LEU B O 1
ATOM 2645 N N . ASN B 1 122 ? -2.754 -19.891 6.66 1 38.94 122 ASN B N 1
ATOM 2646 C CA . ASN B 1 122 ? -2.887 -20.719 7.863 1 38.94 122 ASN B CA 1
ATOM 2647 C C . ASN B 1 122 ? -1.882 -21.859 7.875 1 38.94 122 ASN B C 1
ATOM 2649 O O . ASN B 1 122 ? -1.419 -22.297 6.816 1 38.94 122 ASN B O 1
ATOM 2653 N N . ALA B 1 123 ? -1.529 -22.234 9.141 1 37.34 123 ALA B N 1
ATOM 2654 C CA . ALA B 1 123 ? -0.741 -23.344 9.641 1 37.34 123 ALA B CA 1
ATOM 2655 C C . ALA B 1 123 ? -1.023 -24.625 8.844 1 37.34 123 ALA B C 1
ATOM 2657 O O . ALA B 1 123 ? -2.184 -24.984 8.625 1 37.34 123 ALA B O 1
ATOM 2658 N N . PHE B 1 124 ? -0.244 -24.969 7.855 1 40.38 124 PHE B N 1
ATOM 2659 C CA . PHE B 1 124 ? -0.235 -26.344 7.395 1 40.38 124 PHE B CA 1
ATOM 2660 C C . PHE B 1 124 ? -0.662 -27.297 8.508 1 40.38 124 PHE B C 1
ATOM 2662 O O . PHE B 1 124 ? -0.656 -26.922 9.688 1 40.38 124 PHE B O 1
ATOM 2669 N N . TYR B 1 125 ? -0.966 -28.562 8.047 1 39.09 125 TYR B N 1
ATOM 2670 C CA . TYR B 1 125 ? -1.228 -29.688 8.938 1 39.09 125 TYR B CA 1
ATOM 2671 C C . TYR B 1 125 ? -0.284 -29.656 10.133 1 39.09 125 TYR B C 1
ATOM 2673 O O . TYR B 1 125 ? -0.679 -30.016 11.25 1 39.09 125 TYR B O 1
ATOM 2681 N N . ASN B 1 126 ? 0.984 -29.375 9.781 1 39.66 126 ASN B N 1
ATOM 2682 C CA . ASN B 1 126 ? 1.904 -29.516 10.906 1 39.66 126 ASN B CA 1
ATOM 2683 C C . ASN B 1 126 ? 2.178 -28.172 11.57 1 39.66 126 ASN B C 1
ATOM 2685 O O . ASN B 1 126 ? 3.139 -28.031 12.328 1 39.66 126 ASN B O 1
ATOM 2689 N N . GLY B 1 127 ? 1.369 -27.219 11.266 1 43.81 127 GLY B N 1
ATOM 2690 C CA . GLY B 1 127 ? 1.571 -25.984 12.016 1 43.81 127 GLY B CA 1
ATOM 2691 C C . GLY B 1 127 ? 2.412 -24.969 11.266 1 43.81 127 GLY B C 1
ATOM 2692 O O . GLY B 1 127 ? 2.643 -23.859 11.766 1 43.81 127 GLY B O 1
ATOM 2693 N N . GLU B 1 128 ? 3.166 -25.453 10.172 1 45.34 128 GLU B N 1
ATOM 2694 C CA . GLU B 1 128 ? 4.086 -24.5 9.57 1 45.34 128 GLU B CA 1
ATOM 2695 C C . GLU B 1 128 ? 3.377 -23.609 8.555 1 45.34 128 GLU B C 1
ATOM 2697 O O . GLU B 1 128 ? 2.611 -24.109 7.723 1 45.34 128 GLU B O 1
ATOM 2702 N N . SER B 1 129 ? 3.092 -22.453 8.789 1 52.22 129 SER B N 1
ATOM 2703 C CA . SER B 1 129 ? 2.412 -21.469 7.957 1 52.22 129 SER B CA 1
ATOM 2704 C C . SER B 1 129 ? 3.188 -21.188 6.672 1 52.22 129 SER B C 1
ATOM 2706 O O . SER B 1 129 ? 4.418 -21.125 6.691 1 52.22 129 SER B O 1
ATOM 2708 N N . LEU B 1 130 ? 2.576 -21.656 5.523 1 57.12 130 LEU B N 1
ATOM 2709 C CA . LEU B 1 130 ? 3.201 -21.25 4.27 1 57.12 130 LEU B CA 1
ATOM 2710 C C . LEU B 1 130 ? 3.551 -19.766 4.293 1 57.12 130 LEU B C 1
ATOM 2712 O O . LEU B 1 130 ? 2.752 -18.953 4.746 1 57.12 130 LEU B O 1
ATOM 2716 N N . SER B 1 131 ? 4.848 -19.484 4.391 1 62.31 131 SER B N 1
ATOM 2717 C CA . SER B 1 131 ? 5.309 -18.094 4.383 1 62.31 131 SER B CA 1
ATOM 2718 C C . SER B 1 131 ? 5.43 -17.562 2.961 1 62.31 131 SER B C 1
ATOM 2720 O O . SER B 1 131 ? 6.004 -18.219 2.092 1 62.31 131 SER B O 1
ATOM 2722 N N . PHE B 1 132 ? 4.418 -16.734 2.518 1 74.56 132 PHE B N 1
ATOM 2723 C CA . PHE B 1 132 ? 4.578 -16.047 1.249 1 74.56 132 PHE B CA 1
ATOM 2724 C C . PHE B 1 132 ? 5.039 -14.602 1.475 1 74.56 132 PHE B C 1
ATOM 2726 O O . PHE B 1 132 ? 4.719 -14 2.502 1 74.56 132 PHE B O 1
ATOM 2733 N N . GLU B 1 133 ? 5.996 -14.281 0.66 1 80.81 133 GLU B N 1
ATOM 2734 C CA . GLU B 1 133 ? 6.25 -12.859 0.447 1 80.81 133 GLU B CA 1
ATOM 2735 C C . GLU B 1 133 ? 5.695 -12.391 -0.898 1 80.81 133 GLU B C 1
ATOM 2737 O O . GLU B 1 133 ? 5.367 -13.219 -1.756 1 80.81 133 GLU B O 1
ATOM 2742 N N . HIS B 1 134 ? 5.387 -11.203 -0.925 1 90.06 134 HIS B N 1
ATOM 2743 C CA . HIS B 1 134 ? 4.941 -10.656 -2.199 1 90.06 134 HIS B CA 1
ATOM 2744 C C . HIS B 1 134 ? 5.887 -9.562 -2.689 1 90.06 134 HIS B C 1
ATOM 2746 O O . HIS B 1 134 ? 6.527 -8.883 -1.885 1 90.06 134 HIS B O 1
ATOM 2752 N N . ILE B 1 135 ? 6.004 -9.578 -3.92 1 92.44 135 ILE B N 1
ATOM 2753 C CA . ILE B 1 135 ? 6.633 -8.453 -4.598 1 92.44 135 ILE B CA 1
ATOM 2754 C C . ILE B 1 135 ? 5.578 -7.648 -5.355 1 92.44 135 ILE B C 1
ATOM 2756 O O . ILE B 1 135 ? 4.734 -8.219 -6.051 1 92.44 135 ILE B O 1
ATOM 2760 N N . VAL B 1 136 ? 5.621 -6.34 -5.141 1 94.06 136 VAL B N 1
ATOM 2761 C CA . VAL B 1 136 ? 4.641 -5.445 -5.75 1 94.06 136 VAL B CA 1
ATOM 2762 C C . VAL B 1 136 ? 5.324 -4.543 -6.773 1 94.06 136 VAL B C 1
ATOM 2764 O O . VAL B 1 136 ? 6.355 -3.934 -6.48 1 94.06 136 VAL B O 1
ATOM 2767 N N . PHE B 1 137 ? 4.754 -4.508 -7.953 1 95.12 137 PHE B N 1
ATOM 2768 C CA . PHE B 1 137 ? 5.25 -3.639 -9.016 1 95.12 137 PHE B CA 1
ATOM 2769 C C . PHE B 1 137 ? 4.371 -2.4 -9.148 1 95.12 137 PHE B C 1
ATOM 2771 O O . PHE B 1 137 ? 3.148 -2.508 -9.266 1 95.12 137 PHE B O 1
ATOM 2778 N N . VAL B 1 138 ? 5.062 -1.269 -9.125 1 95.31 138 VAL B N 1
ATOM 2779 C CA . VAL B 1 138 ? 4.312 -0.018 -9.211 1 95.31 138 VAL B CA 1
ATOM 2780 C C . VAL B 1 138 ? 4.887 0.851 -10.328 1 95.31 138 VAL B C 1
ATOM 2782 O O . VAL B 1 138 ? 6.062 0.733 -10.672 1 95.31 138 VAL B O 1
ATOM 2785 N N . ASN B 1 139 ? 4.031 1.589 -10.969 1 95.88 139 ASN B N 1
ATOM 2786 C CA . ASN B 1 139 ? 4.395 2.643 -11.914 1 95.88 139 ASN B CA 1
ATOM 2787 C C . ASN B 1 139 ? 4.059 4.027 -11.359 1 95.88 139 ASN B C 1
ATOM 2789 O O . ASN B 1 139 ? 2.9 4.316 -11.055 1 95.88 139 ASN B O 1
ATOM 2793 N N . CYS B 1 140 ? 5.074 4.855 -11.211 1 94.12 140 CYS B N 1
ATOM 2794 C CA . CYS B 1 140 ? 4.887 6.168 -10.602 1 94.12 140 CYS B CA 1
ATOM 2795 C C . CYS B 1 140 ? 5.016 7.273 -11.641 1 94.12 140 CYS B C 1
ATOM 2797 O O . CYS B 1 140 ? 5.789 7.152 -12.594 1 94.12 140 CYS B O 1
ATOM 2799 N N . ASN B 1 141 ? 4.285 8.328 -11.469 1 93.12 141 ASN B N 1
ATOM 2800 C CA . ASN B 1 141 ? 4.316 9.43 -12.422 1 93.12 141 ASN B CA 1
ATOM 2801 C C . ASN B 1 141 ? 5.496 10.367 -12.156 1 93.12 141 ASN B C 1
ATOM 2803 O O . ASN B 1 141 ? 5.676 11.359 -12.867 1 93.12 141 ASN B O 1
ATOM 2807 N N . HIS B 1 142 ? 6.305 10.078 -11.148 1 91.19 142 HIS B N 1
ATOM 2808 C CA . HIS B 1 142 ? 7.535 10.797 -10.828 1 91.19 142 HIS B CA 1
ATOM 2809 C C . HIS B 1 142 ? 8.609 9.844 -10.305 1 91.19 142 HIS B C 1
ATOM 2811 O O . HIS B 1 142 ? 8.312 8.711 -9.922 1 91.19 142 HIS B O 1
ATOM 2817 N N . SER B 1 143 ? 9.828 10.312 -10.359 1 90.5 143 SER B N 1
ATOM 2818 C CA . SER B 1 143 ? 10.914 9.508 -9.812 1 90.5 143 SER B CA 1
ATOM 2819 C C . SER B 1 143 ? 10.883 9.5 -8.289 1 90.5 143 SER B C 1
ATOM 2821 O O . SER B 1 143 ? 10.617 10.523 -7.66 1 90.5 143 SER B O 1
ATOM 2823 N N . VAL B 1 144 ? 10.984 8.312 -7.742 1 87.25 144 VAL B N 1
ATOM 2824 C CA . VAL B 1 144 ? 10.961 8.18 -6.289 1 87.25 144 VAL B CA 1
ATOM 2825 C C . VAL B 1 144 ? 12.391 8.219 -5.746 1 87.25 144 VAL B C 1
ATOM 2827 O O . VAL B 1 144 ? 13.258 7.473 -6.211 1 87.25 144 VAL B O 1
ATOM 2830 N N . GLY B 1 145 ? 12.578 9.086 -4.801 1 70.81 145 GLY B N 1
ATOM 2831 C CA . GLY B 1 145 ? 13.914 9.273 -4.25 1 70.81 145 GLY B CA 1
ATOM 2832 C C . GLY B 1 145 ? 14.289 8.227 -3.223 1 70.81 145 GLY B C 1
ATOM 2833 O O . GLY B 1 145 ? 15.477 8.008 -2.961 1 70.81 145 GLY B O 1
ATOM 2834 N N . GLU B 1 146 ? 13.25 7.73 -2.49 1 65.44 146 GLU B N 1
ATOM 2835 C CA . GLU B 1 146 ? 13.531 6.781 -1.42 1 65.44 146 GLU B CA 1
ATOM 2836 C C . GLU B 1 146 ? 13.984 5.434 -1.981 1 65.44 146 GLU B C 1
ATOM 2838 O O . GLU B 1 146 ? 13.156 4.555 -2.238 1 65.44 146 GLU B O 1
ATOM 2843 N N . LYS B 1 147 ? 15.32 5.227 -2.17 1 60.69 147 LYS B N 1
ATOM 2844 C CA . LYS B 1 147 ? 15.914 4.078 -2.846 1 60.69 147 LYS B CA 1
ATOM 2845 C C . LYS B 1 147 ? 15.789 2.814 -1.998 1 60.69 147 LYS B C 1
ATOM 2847 O O . LYS B 1 147 ? 15.812 1.701 -2.527 1 60.69 147 LYS B O 1
ATOM 2852 N N . GLY B 1 148 ? 15.461 2.953 -0.791 1 64.69 148 GLY B N 1
ATOM 2853 C CA . GLY B 1 148 ? 15.508 1.729 -0.007 1 64.69 148 GLY B CA 1
ATOM 2854 C C . GLY B 1 148 ? 14.266 0.873 -0.164 1 64.69 148 GLY B C 1
ATOM 2855 O O . GLY B 1 148 ? 14.359 -0.347 -0.317 1 64.69 148 GLY B O 1
ATOM 2856 N N . LYS B 1 149 ? 13.188 1.499 -0.419 1 80.38 149 LYS B N 1
ATOM 2857 C CA . LYS B 1 149 ? 11.953 0.721 -0.478 1 80.38 149 LYS B CA 1
ATOM 2858 C C . LYS B 1 149 ? 11.484 0.546 -1.919 1 80.38 149 LYS B C 1
ATOM 2860 O O . LYS B 1 149 ? 10.812 -0.437 -2.242 1 80.38 149 LYS B O 1
ATOM 2865 N N . TYR B 1 150 ? 11.922 1.408 -2.771 1 91.62 150 TYR B N 1
ATOM 2866 C CA . TYR B 1 150 ? 11.562 1.375 -4.184 1 91.62 150 TYR B CA 1
ATOM 2867 C C . TYR B 1 150 ? 12.766 0.993 -5.043 1 91.62 150 TYR B C 1
ATOM 2869 O O . TYR B 1 150 ? 13.711 1.771 -5.176 1 91.62 150 TYR B O 1
ATOM 2877 N N . VAL B 1 151 ? 12.703 -0.161 -5.629 1 94.69 151 VAL B N 1
ATOM 2878 C CA . VAL B 1 151 ? 13.773 -0.61 -6.516 1 94.69 151 VAL B CA 1
ATOM 2879 C C . VAL B 1 151 ? 13.43 -0.247 -7.961 1 94.69 151 VAL B C 1
ATOM 2881 O O . VAL B 1 151 ? 12.43 -0.716 -8.5 1 94.69 151 VAL B O 1
ATOM 2884 N N . GLU B 1 152 ? 14.281 0.574 -8.547 1 94.19 152 GLU B N 1
ATOM 2885 C CA . GLU B 1 152 ? 14.047 0.993 -9.922 1 94.19 152 GLU B CA 1
ATOM 2886 C C . GLU B 1 152 ? 14.211 -0.176 -10.891 1 94.19 152 GLU B C 1
ATOM 2888 O O . GLU B 1 152 ? 15.227 -0.873 -10.867 1 94.19 152 GLU B O 1
ATOM 2893 N N . ILE B 1 153 ? 13.211 -0.328 -11.766 1 95.19 153 ILE B N 1
ATOM 2894 C CA . ILE B 1 153 ? 13.266 -1.479 -12.664 1 95.19 153 ILE B CA 1
ATOM 2895 C C . ILE B 1 153 ? 13.016 -1.031 -14.102 1 95.19 153 ILE B C 1
ATOM 2897 O O . ILE B 1 153 ? 12.773 -1.859 -14.984 1 95.19 153 ILE B O 1
ATOM 2901 N N . GLY B 1 154 ? 13.07 0.205 -14.352 1 93.31 154 GLY B N 1
ATOM 2902 C CA . GLY B 1 154 ? 12.727 0.789 -15.641 1 93.31 154 GLY B CA 1
ATOM 2903 C C . GLY B 1 154 ? 13.602 0.282 -16.781 1 93.31 154 GLY B C 1
ATOM 2904 O O . GLY B 1 154 ? 13.227 0.383 -17.938 1 93.31 154 GLY B O 1
ATOM 2905 N N . GLU B 1 155 ? 14.773 -0.208 -16.516 1 92.31 155 GLU B N 1
ATOM 2906 C CA . GLU B 1 155 ? 15.641 -0.767 -17.547 1 92.31 155 GLU B CA 1
ATOM 2907 C C . GLU B 1 155 ? 15.039 -2.031 -18.156 1 92.31 155 GLU B C 1
ATOM 2909 O O . GLU B 1 155 ? 15.258 -2.332 -19.328 1 92.31 155 GLU B O 1
ATOM 2914 N N . TRP B 1 156 ? 14.203 -2.721 -17.375 1 94.19 156 TRP B N 1
ATOM 2915 C CA . TRP B 1 156 ? 13.719 -4.035 -17.781 1 94.19 156 TRP B CA 1
ATOM 2916 C C . TRP B 1 156 ? 12.219 -4.008 -18.047 1 94.19 156 TRP B C 1
ATOM 2918 O O . TRP B 1 156 ? 11.711 -4.766 -18.875 1 94.19 156 TRP B O 1
ATOM 2928 N N . VAL B 1 157 ? 11.57 -3.193 -17.281 1 92.06 157 VAL B N 1
ATOM 2929 C CA . VAL B 1 157 ? 10.109 -3.166 -17.328 1 92.06 157 VAL B CA 1
ATOM 2930 C C . VAL B 1 157 ? 9.633 -1.79 -17.781 1 92.06 157 VAL B C 1
ATOM 2932 O O . VAL B 1 157 ? 9.93 -0.778 -17.141 1 92.06 157 VAL B O 1
ATOM 2935 N N . LYS B 1 158 ? 8.898 -1.821 -18.891 1 86.38 158 LYS B N 1
ATOM 2936 C CA . LYS B 1 158 ? 8.328 -0.577 -19.391 1 86.38 158 LYS B CA 1
ATOM 2937 C C . LYS B 1 158 ? 6.828 -0.712 -19.625 1 86.38 158 LYS B C 1
ATOM 2939 O O . LYS B 1 158 ? 6.379 -1.621 -20.328 1 86.38 158 LYS B O 1
ATOM 2944 N N . TRP B 1 159 ? 6.148 -0.036 -18.906 1 87.06 159 TRP B N 1
ATOM 2945 C CA . TRP B 1 159 ? 4.703 0.005 -19.125 1 87.06 159 TRP B CA 1
ATOM 2946 C C . TRP B 1 159 ? 4.316 1.153 -20.047 1 87.06 159 TRP B C 1
ATOM 2948 O O . TRP B 1 159 ? 5.113 2.068 -20.281 1 87.06 159 TRP B O 1
ATOM 2958 N N . GLU B 1 160 ? 3.096 0.937 -20.609 1 78.62 160 GLU B N 1
ATOM 2959 C CA . GLU B 1 160 ? 2.607 1.964 -21.531 1 78.62 160 GLU B CA 1
ATOM 2960 C C . GLU B 1 160 ? 2.406 3.295 -20.812 1 78.62 160 GLU B C 1
ATOM 2962 O O . GLU B 1 160 ? 1.868 3.332 -19.703 1 78.62 160 GLU B O 1
ATOM 2967 N N . GLY B 1 161 ? 2.881 4.309 -21.484 1 72.62 161 GLY B N 1
ATOM 2968 C CA . GLY B 1 161 ? 2.725 5.645 -20.938 1 72.62 161 GLY B CA 1
ATOM 2969 C C . GLY B 1 161 ? 3.971 6.152 -20.25 1 72.62 161 GLY B C 1
ATOM 2970 O O . GLY B 1 161 ? 4.992 5.465 -20.203 1 72.62 161 GLY B O 1
ATOM 2971 N N . LYS B 1 162 ? 3.982 7.398 -19.797 1 82.31 162 LYS B N 1
ATOM 2972 C CA . LYS B 1 162 ? 5.074 8.023 -19.062 1 82.31 162 LYS B CA 1
ATOM 2973 C C . LYS B 1 162 ? 5.07 7.594 -17.594 1 82.31 162 LYS B C 1
ATOM 2975 O O . LYS B 1 162 ? 4.012 7.301 -17.031 1 82.31 162 LYS B O 1
ATOM 2980 N N . GLY B 1 163 ? 6.191 7.066 -17.125 1 92.62 163 GLY B N 1
ATOM 2981 C CA . GLY B 1 163 ? 6.293 6.781 -15.703 1 92.62 163 GLY B CA 1
ATOM 2982 C C . GLY B 1 163 ? 7.598 6.105 -15.328 1 92.62 163 GLY B C 1
ATOM 2983 O O . GLY B 1 163 ? 8.469 5.914 -16.172 1 92.62 163 GLY B O 1
ATOM 2984 N N . TYR B 1 164 ? 7.723 5.895 -14.086 1 94.38 164 TYR B N 1
ATOM 2985 C CA . TYR B 1 164 ? 8.875 5.234 -13.477 1 94.38 164 TYR B CA 1
ATOM 2986 C C . TYR B 1 164 ? 8.469 3.924 -12.812 1 94.38 164 TYR B C 1
ATOM 2988 O O . TYR B 1 164 ? 7.652 3.918 -11.891 1 94.38 164 TYR B O 1
ATOM 2996 N N . ALA B 1 165 ? 9.07 2.9 -13.312 1 95.75 165 ALA B N 1
ATOM 2997 C CA . ALA B 1 165 ? 8.703 1.576 -12.82 1 95.75 165 ALA B CA 1
ATOM 2998 C C . ALA B 1 165 ? 9.555 1.178 -11.617 1 95.75 165 ALA B C 1
ATOM 3000 O O . ALA B 1 165 ? 10.773 1.361 -11.625 1 95.75 165 ALA B O 1
ATOM 3001 N N . TYR B 1 166 ? 8.852 0.639 -10.586 1 95.94 166 TYR B N 1
ATOM 3002 C CA . TYR B 1 166 ? 9.555 0.191 -9.383 1 95.94 166 TYR B CA 1
ATOM 3003 C C . TYR B 1 166 ? 9.023 -1.158 -8.914 1 95.94 166 TYR B C 1
ATOM 3005 O O . TYR B 1 166 ? 7.879 -1.519 -9.211 1 95.94 166 TYR B O 1
ATOM 3013 N N . ALA B 1 167 ? 9.883 -1.913 -8.273 1 95.56 167 ALA B N 1
ATOM 3014 C CA . ALA B 1 167 ? 9.484 -3.072 -7.477 1 95.56 167 ALA B CA 1
ATOM 3015 C C . ALA B 1 167 ? 9.656 -2.795 -5.984 1 95.56 167 ALA B C 1
ATOM 3017 O O . ALA B 1 167 ? 10.656 -2.195 -5.57 1 95.56 167 ALA B O 1
ATOM 3018 N N . ILE B 1 168 ? 8.602 -3.176 -5.23 1 93.25 168 ILE B N 1
ATOM 3019 C CA . ILE B 1 168 ? 8.672 -2.994 -3.783 1 93.25 168 ILE B CA 1
ATOM 3020 C C . ILE B 1 168 ? 8.273 -4.289 -3.08 1 93.25 168 ILE B C 1
ATOM 3022 O O . ILE B 1 168 ? 7.621 -5.148 -3.676 1 93.25 168 ILE B O 1
ATOM 3026 N N . VAL B 1 169 ? 8.703 -4.398 -1.842 1 87.81 169 VAL B N 1
ATOM 3027 C CA . VAL B 1 169 ? 8.281 -5.547 -1.05 1 87.81 169 VAL B CA 1
ATOM 3028 C C . VAL B 1 169 ? 6.82 -5.379 -0.64 1 87.81 169 VAL B C 1
ATOM 3030 O O . VAL B 1 169 ? 6.355 -4.258 -0.419 1 87.81 169 VAL B O 1
ATOM 3033 N N . GLY B 1 170 ? 6.172 -6.465 -0.467 1 87.5 170 GLY B N 1
ATOM 3034 C CA . GLY B 1 170 ? 4.727 -6.457 -0.299 1 87.5 170 GLY B CA 1
ATOM 3035 C C . GLY B 1 170 ? 4.289 -5.98 1.073 1 87.5 170 GLY B C 1
ATOM 3036 O O . GLY B 1 170 ? 3.143 -5.566 1.254 1 87.5 170 GLY B O 1
ATOM 3037 N N . ASP B 1 171 ? 5.184 -6.004 2.018 1 83.31 171 ASP B N 1
ATOM 3038 C CA . ASP B 1 171 ? 4.777 -5.68 3.381 1 83.31 171 ASP B CA 1
ATOM 3039 C C . ASP B 1 171 ? 4.859 -4.176 3.637 1 83.31 171 ASP B C 1
ATOM 3041 O O . ASP B 1 171 ? 4.562 -3.711 4.738 1 83.31 171 ASP B O 1
ATOM 3045 N N . LEU B 1 172 ? 5.254 -3.455 2.607 1 87.38 172 LEU B N 1
ATOM 3046 C CA . LEU B 1 172 ? 5.184 -2.002 2.727 1 87.38 172 LEU B CA 1
ATOM 3047 C C . LEU B 1 172 ? 3.752 -1.547 2.98 1 87.38 172 LEU B C 1
ATOM 3049 O O . LEU B 1 172 ? 2.816 -2.041 2.346 1 87.38 172 LEU B O 1
ATOM 3053 N N . ARG B 1 173 ? 3.609 -0.642 3.875 1 87.38 173 ARG B N 1
ATOM 3054 C CA . ARG B 1 173 ? 2.273 -0.154 4.199 1 87.38 173 ARG B CA 1
ATOM 3055 C C . ARG B 1 173 ? 1.799 0.869 3.174 1 87.38 173 ARG B C 1
ATOM 3057 O O . ARG B 1 173 ? 2.607 1.601 2.6 1 87.38 173 ARG B O 1
ATOM 3064 N N . ALA B 1 174 ? 0.5 0.901 3.023 1 88.69 174 ALA B N 1
ATOM 3065 C CA . ALA B 1 174 ? -0.102 1.825 2.066 1 88.69 174 ALA B CA 1
ATOM 3066 C C . ALA B 1 174 ? 0.269 3.27 2.391 1 88.69 174 ALA B C 1
ATOM 3068 O O . ALA B 1 174 ? 0.482 4.082 1.486 1 88.69 174 ALA B O 1
ATOM 3069 N N . GLU B 1 175 ? 0.413 3.584 3.602 1 86.31 175 GLU B N 1
ATOM 3070 C CA . GLU B 1 175 ? 0.747 4.941 4.023 1 86.31 175 GLU B CA 1
ATOM 3071 C C . GLU B 1 175 ? 2.158 5.324 3.586 1 86.31 175 GLU B C 1
ATOM 3073 O O . GLU B 1 175 ? 2.49 6.508 3.51 1 86.31 175 GLU B O 1
ATOM 3078 N N . ASP B 1 176 ? 2.947 4.328 3.305 1 84.5 176 ASP B N 1
ATOM 3079 C CA . ASP B 1 176 ? 4.34 4.566 2.93 1 84.5 176 ASP B CA 1
ATOM 3080 C C . ASP B 1 176 ? 4.5 4.59 1.411 1 84.5 176 ASP B C 1
ATOM 3082 O O . ASP B 1 176 ? 5.582 4.895 0.902 1 84.5 176 ASP B O 1
ATOM 3086 N N . LEU B 1 177 ? 3.445 4.305 0.756 1 90.12 177 LEU B N 1
ATOM 3087 C CA . LEU B 1 177 ? 3.52 4.336 -0.7 1 90.12 177 LEU B CA 1
ATOM 3088 C C . LEU B 1 177 ? 3.543 5.773 -1.212 1 90.12 177 LEU B C 1
ATOM 3090 O O . LEU B 1 177 ? 2.861 6.645 -0.667 1 90.12 177 LEU B O 1
ATOM 3094 N N . GLU B 1 178 ? 4.312 5.965 -2.252 1 89.44 178 GLU B N 1
ATOM 3095 C CA . GLU B 1 178 ? 4.422 7.293 -2.85 1 89.44 178 GLU B CA 1
ATOM 3096 C C . GLU B 1 178 ? 3.154 7.66 -3.613 1 89.44 178 GLU B C 1
ATOM 3098 O O . GLU B 1 178 ? 2.607 6.836 -4.352 1 89.44 178 GLU B O 1
ATOM 3103 N N . VAL B 1 179 ? 2.756 8.875 -3.334 1 90.19 179 VAL B N 1
ATOM 3104 C CA . VAL B 1 179 ? 1.634 9.406 -4.102 1 90.19 179 VAL B CA 1
ATOM 3105 C C . VAL B 1 179 ? 1.988 9.43 -5.586 1 90.19 179 VAL B C 1
ATOM 3107 O O . VAL B 1 179 ? 3.104 9.797 -5.961 1 90.19 179 VAL B O 1
ATOM 3110 N N . GLY B 1 180 ? 0.996 9.055 -6.445 1 91.81 180 GLY B N 1
ATOM 3111 C CA . GLY B 1 180 ? 1.223 9.039 -7.883 1 91.81 180 GLY B CA 1
ATOM 3112 C C . GLY B 1 180 ? 1.694 7.691 -8.398 1 91.81 180 GLY B C 1
ATOM 3113 O O . GLY B 1 180 ? 1.944 7.535 -9.602 1 91.81 180 GLY B O 1
ATOM 3114 N N . CYS B 1 181 ? 1.799 6.766 -7.492 1 93.25 181 CYS B N 1
ATOM 3115 C CA . CYS B 1 181 ? 2.178 5.418 -7.898 1 93.25 181 CYS B CA 1
ATOM 3116 C C . CYS B 1 181 ? 0.947 4.535 -8.07 1 93.25 181 CYS B C 1
ATOM 3118 O O . CYS B 1 181 ? 0.028 4.578 -7.25 1 93.25 181 CYS B O 1
ATOM 3120 N N . GLU B 1 182 ? 0.935 3.785 -9.133 1 95.12 182 GLU B N 1
ATOM 3121 C CA . GLU B 1 182 ? -0.125 2.832 -9.445 1 95.12 182 GLU B CA 1
ATOM 3122 C C . GLU B 1 182 ? 0.371 1.394 -9.32 1 95.12 182 GLU B C 1
ATOM 3124 O O . GLU B 1 182 ? 1.424 1.046 -9.859 1 95.12 182 GLU B O 1
ATOM 3129 N N . VAL B 1 183 ? -0.364 0.594 -8.594 1 93.94 183 VAL B N 1
ATOM 3130 C CA . VAL B 1 183 ? -0.024 -0.821 -8.5 1 93.94 183 VAL B CA 1
ATOM 3131 C C . VAL B 1 183 ? -0.302 -1.512 -9.828 1 93.94 183 VAL B C 1
ATOM 3133 O O . VAL B 1 183 ? -1.434 -1.493 -10.32 1 93.94 183 VAL B O 1
ATOM 3136 N N . LYS B 1 184 ? 0.739 -2.146 -10.359 1 93.94 184 LYS B N 1
ATOM 3137 C CA . LYS B 1 184 ? 0.609 -2.758 -11.68 1 93.94 184 LYS B CA 1
ATOM 3138 C C . LYS B 1 184 ? 0.543 -4.277 -11.578 1 93.94 184 LYS B C 1
ATOM 3140 O O . LYS B 1 184 ? -0.091 -4.934 -12.406 1 93.94 184 LYS B O 1
ATOM 3145 N N . LEU B 1 185 ? 1.23 -4.75 -10.555 1 93.38 185 LEU B N 1
ATOM 3146 C CA . LEU B 1 185 ? 1.32 -6.199 -10.422 1 93.38 185 LEU B CA 1
ATOM 3147 C C . LEU B 1 185 ? 1.673 -6.59 -8.984 1 93.38 185 LEU B C 1
ATOM 3149 O O . LEU B 1 185 ? 2.436 -5.887 -8.32 1 93.38 185 LEU B O 1
ATOM 3153 N N . VAL B 1 186 ? 1.108 -7.656 -8.469 1 91.88 186 VAL B N 1
ATOM 3154 C CA . VAL B 1 186 ? 1.448 -8.289 -7.203 1 91.88 186 VAL B CA 1
ATOM 3155 C C . VAL B 1 186 ? 1.726 -9.773 -7.422 1 91.88 186 VAL B C 1
ATOM 3157 O O . VAL B 1 186 ? 0.899 -10.492 -7.992 1 91.88 186 VAL B O 1
ATOM 3160 N N . ALA B 1 187 ? 2.852 -10.188 -7.023 1 91.69 187 ALA B N 1
ATOM 3161 C CA . ALA B 1 187 ? 3.217 -11.578 -7.273 1 91.69 187 ALA B CA 1
ATOM 3162 C C . ALA B 1 187 ? 3.814 -12.219 -6.027 1 91.69 187 ALA B C 1
ATOM 3164 O O . ALA B 1 187 ? 4.605 -11.594 -5.316 1 91.69 187 ALA B O 1
ATOM 3165 N N . PRO B 1 188 ? 3.447 -13.406 -5.77 1 89.31 188 PRO B N 1
ATOM 3166 C CA . PRO B 1 188 ? 3.938 -14.094 -4.574 1 89.31 188 PRO B CA 1
ATOM 3167 C C . PRO B 1 188 ? 5.25 -14.836 -4.82 1 89.31 188 PRO B C 1
ATOM 3169 O O . P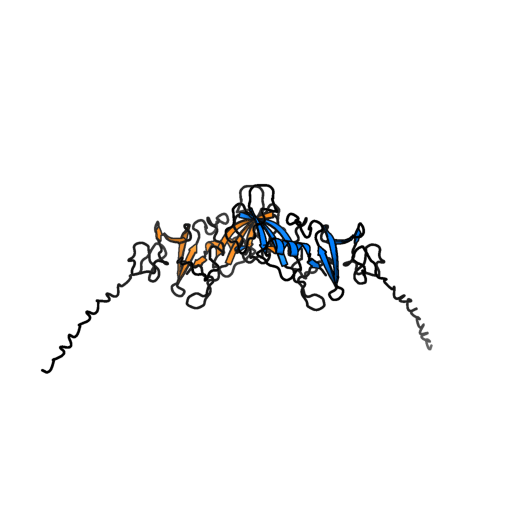RO B 1 188 ? 5.59 -15.133 -5.969 1 89.31 188 PRO B O 1
ATOM 3172 N N . THR B 1 189 ? 6.004 -15.094 -3.744 1 90.38 189 THR B N 1
ATOM 3173 C CA . THR B 1 189 ? 7.176 -15.961 -3.729 1 90.38 189 THR B CA 1
ATOM 3174 C C . THR B 1 189 ? 7.336 -16.641 -2.365 1 90.38 189 THR B C 1
ATOM 3176 O O . THR B 1 189 ? 7 -16.047 -1.336 1 90.38 189 THR B O 1
ATOM 3179 N N . SER B 1 190 ? 7.777 -17.828 -2.381 1 88.25 190 SER B N 1
ATOM 3180 C CA . SER B 1 190 ? 8.016 -18.562 -1.14 1 88.25 190 SER B CA 1
ATOM 3181 C C . SER B 1 190 ? 9.508 -18.625 -0.819 1 88.25 190 SER B C 1
ATOM 3183 O O . SER B 1 190 ? 9.922 -19.344 0.101 1 88.25 190 SER B O 1
ATOM 3185 N N . LEU B 1 191 ? 10.227 -17.906 -1.673 1 88.5 191 LEU B N 1
ATOM 3186 C CA . LEU B 1 191 ? 11.641 -17.828 -1.325 1 88.5 191 LEU B CA 1
ATOM 3187 C C . LEU B 1 191 ? 11.844 -16.953 -0.093 1 88.5 191 LEU B C 1
ATOM 3189 O O . LEU B 1 191 ? 11.484 -15.773 -0.095 1 88.5 191 LEU B O 1
ATOM 3193 N N . SER B 1 192 ? 12.195 -17.438 1.052 1 76.38 192 SER B N 1
ATOM 3194 C CA . SER B 1 192 ? 12.156 -16.844 2.383 1 76.38 192 SER B CA 1
ATOM 3195 C C . SER B 1 192 ? 13.117 -15.656 2.482 1 76.38 192 SER B C 1
ATOM 3197 O O . SER B 1 192 ? 12.898 -14.734 3.268 1 76.38 192 SER B O 1
ATOM 3199 N N . THR B 1 193 ? 14.258 -15.648 1.835 1 82.75 193 THR B N 1
ATOM 3200 C CA . THR B 1 193 ? 15.219 -14.57 2.031 1 82.75 193 THR B CA 1
ATOM 3201 C C . THR B 1 193 ? 15.844 -14.156 0.701 1 82.75 193 THR B C 1
ATOM 3203 O O . THR B 1 193 ? 16.297 -15.008 -0.071 1 82.75 193 THR B O 1
ATOM 3206 N N . PHE B 1 194 ? 15.656 -12.953 0.389 1 87.19 194 PHE B N 1
ATOM 3207 C CA . PHE B 1 194 ? 16.328 -12.336 -0.75 1 87.19 194 PHE B CA 1
ATOM 3208 C C . PHE B 1 194 ? 16.578 -10.852 -0.494 1 87.19 194 PHE B C 1
ATOM 3210 O O . PHE B 1 194 ? 16 -10.273 0.432 1 87.19 194 PHE B O 1
ATOM 3217 N N . ASP B 1 195 ? 17.578 -10.352 -1.157 1 90.25 195 ASP B N 1
ATOM 3218 C CA . ASP B 1 195 ? 17.859 -8.922 -1.048 1 90.25 195 ASP B CA 1
ATOM 3219 C C . ASP B 1 195 ? 16.734 -8.086 -1.641 1 90.25 195 ASP B C 1
ATOM 3221 O O . ASP B 1 195 ? 16.578 -8.016 -2.861 1 90.25 195 ASP B O 1
ATOM 3225 N N . ASN B 1 196 ? 16.016 -7.465 -0.781 1 86.56 196 ASN B N 1
ATOM 3226 C CA . ASN B 1 196 ? 14.844 -6.703 -1.206 1 86.56 196 ASN B CA 1
ATOM 3227 C C . ASN B 1 196 ? 15.242 -5.371 -1.835 1 86.56 196 ASN B C 1
ATOM 3229 O O . ASN B 1 196 ? 14.383 -4.594 -2.25 1 86.56 196 ASN B O 1
ATOM 3233 N N . ASN B 1 197 ? 16.547 -5.125 -1.986 1 88.75 197 ASN B N 1
ATOM 3234 C CA . ASN B 1 197 ? 17.016 -3.908 -2.639 1 88.75 197 ASN B CA 1
ATOM 3235 C C . ASN B 1 197 ? 17.594 -4.199 -4.016 1 88.75 197 ASN B C 1
ATOM 3237 O O . ASN B 1 197 ? 18.172 -3.314 -4.648 1 88.75 197 ASN B O 1
ATOM 3241 N N . SER B 1 198 ? 17.453 -5.359 -4.414 1 92 198 SER B N 1
ATOM 3242 C CA . SER B 1 198 ? 17.969 -5.797 -5.703 1 92 198 SER B CA 1
ATOM 3243 C C . SER B 1 198 ? 16.875 -6.418 -6.562 1 92 198 SER B C 1
ATOM 3245 O O . SER B 1 198 ? 16.312 -7.449 -6.203 1 92 198 SER B O 1
ATOM 3247 N N . TYR B 1 199 ? 16.75 -5.797 -7.676 1 94.19 199 TYR B N 1
ATOM 3248 C CA . TYR B 1 199 ? 15.734 -6.367 -8.562 1 94.19 199 TYR B CA 1
ATOM 3249 C C . TYR B 1 199 ? 16.125 -7.766 -9.016 1 94.19 199 TYR B C 1
ATOM 3251 O O . TYR B 1 199 ? 15.273 -8.641 -9.172 1 94.19 199 TYR B O 1
ATOM 3259 N N . THR B 1 200 ? 17.375 -7.941 -9.281 1 95.25 200 THR B N 1
ATOM 3260 C CA . THR B 1 200 ? 17.844 -9.266 -9.672 1 95.25 200 THR B CA 1
ATOM 3261 C C . THR B 1 200 ? 17.453 -10.305 -8.625 1 95.25 200 THR B C 1
ATOM 3263 O O . THR B 1 200 ? 16.953 -11.391 -8.969 1 95.25 200 THR B O 1
ATOM 3266 N N . ALA B 1 201 ? 17.641 -9.938 -7.34 1 94.12 201 ALA B N 1
ATOM 3267 C CA . ALA B 1 201 ? 17.281 -10.844 -6.25 1 94.12 201 ALA B CA 1
ATOM 3268 C C . ALA B 1 201 ? 15.766 -11.055 -6.188 1 94.12 201 ALA B C 1
ATOM 3270 O O . ALA B 1 201 ? 15.297 -12.18 -6 1 94.12 201 ALA B O 1
ATOM 3271 N N . MET B 1 202 ? 15.031 -10.023 -6.363 1 93.94 202 MET B N 1
ATOM 3272 C CA . MET B 1 202 ? 13.57 -10.117 -6.363 1 93.94 202 MET B CA 1
ATOM 3273 C C . MET B 1 202 ? 13.078 -10.992 -7.504 1 93.94 202 MET B C 1
ATOM 3275 O O . MET B 1 202 ? 12.18 -11.82 -7.316 1 93.94 202 MET B O 1
ATOM 3279 N N . HIS B 1 203 ? 13.68 -10.742 -8.625 1 96.06 203 HIS B N 1
ATOM 3280 C CA . HIS B 1 203 ? 13.289 -11.516 -9.797 1 96.06 203 HIS B CA 1
ATOM 3281 C C . HIS B 1 203 ? 13.609 -13 -9.617 1 96.06 203 HIS B C 1
ATOM 3283 O O . HIS B 1 203 ? 12.82 -13.859 -10.008 1 96.06 203 HIS B O 1
ATOM 3289 N N . THR B 1 204 ? 14.727 -13.242 -9.023 1 95.12 204 THR B N 1
ATOM 3290 C CA . THR B 1 204 ? 15.086 -14.617 -8.703 1 95.12 204 THR B CA 1
ATOM 3291 C C . THR B 1 204 ? 14.062 -15.242 -7.766 1 95.12 204 THR B C 1
ATOM 3293 O O . THR B 1 204 ? 13.664 -16.406 -7.949 1 95.12 204 THR B O 1
ATOM 3296 N N . ALA B 1 205 ? 13.664 -14.492 -6.836 1 93.75 205 ALA B N 1
ATOM 3297 C CA . ALA B 1 205 ? 12.641 -14.969 -5.906 1 93.75 205 ALA B CA 1
ATOM 3298 C C . ALA B 1 205 ? 11.344 -15.297 -6.637 1 93.75 205 ALA B C 1
ATOM 3300 O O . ALA B 1 205 ? 10.711 -16.312 -6.367 1 93.75 205 ALA B O 1
ATOM 3301 N N . LEU B 1 206 ? 10.992 -14.445 -7.574 1 94.12 206 LEU B N 1
ATOM 3302 C CA . LEU B 1 206 ? 9.781 -14.68 -8.359 1 94.12 206 LEU B CA 1
ATOM 3303 C C . LEU B 1 206 ? 9.922 -15.945 -9.203 1 94.12 206 LEU B C 1
ATOM 3305 O O . LEU B 1 206 ? 8.984 -16.734 -9.312 1 94.12 206 LEU B O 1
ATOM 3309 N N . SER B 1 207 ? 11.102 -16.125 -9.703 1 94.75 207 SER B N 1
ATOM 3310 C CA . SER B 1 207 ? 11.352 -17.266 -10.57 1 94.75 207 SER B CA 1
ATOM 3311 C C . SER B 1 207 ? 11.398 -18.562 -9.766 1 94.75 207 SER B C 1
ATOM 3313 O O . SER B 1 207 ? 11.234 -19.656 -10.32 1 94.75 207 SER B O 1
ATOM 3315 N N . TYR B 1 208 ? 11.695 -18.453 -8.516 1 93.06 208 TYR B N 1
ATOM 3316 C CA . TYR B 1 208 ? 11.625 -19.609 -7.629 1 93.06 208 TYR B CA 1
ATOM 3317 C C . TYR B 1 208 ? 10.195 -20.125 -7.523 1 93.06 208 TYR B C 1
ATOM 3319 O O . TYR B 1 208 ? 9.969 -21.328 -7.465 1 93.06 208 TYR B O 1
ATOM 3327 N N . GLY B 1 209 ? 9.297 -19.156 -7.488 1 92.44 209 GLY B N 1
ATOM 3328 C CA . GLY B 1 209 ? 7.891 -19.531 -7.402 1 92.44 209 GLY B CA 1
ATOM 3329 C C . GLY B 1 209 ? 7.348 -19.484 -5.984 1 92.44 209 GLY B C 1
ATOM 3330 O O . GLY B 1 209 ? 7.93 -18.844 -5.109 1 92.44 209 GLY B O 1
ATOM 3331 N N . PHE B 1 210 ? 6.16 -20.016 -5.836 1 89.56 210 PHE B N 1
ATOM 3332 C CA . PHE B 1 210 ? 5.531 -20.016 -4.52 1 89.56 210 PHE B CA 1
ATOM 3333 C C . PHE B 1 210 ? 4.879 -21.359 -4.234 1 89.56 210 PHE B C 1
ATOM 3335 O O . PHE B 1 210 ? 4.512 -22.094 -5.16 1 89.56 210 PHE B O 1
ATOM 3342 N N . GLU B 1 211 ? 4.762 -21.609 -2.922 1 86.56 211 GLU B N 1
ATOM 3343 C CA . GLU B 1 211 ? 4.227 -22.891 -2.492 1 86.56 211 GLU B CA 1
ATOM 3344 C C . GLU B 1 211 ? 2.754 -22.781 -2.102 1 86.56 211 GLU B C 1
ATOM 3346 O O . GLU B 1 211 ? 2.348 -21.781 -1.487 1 86.56 211 GLU B O 1
ATOM 3351 N N . ILE B 1 212 ? 2.066 -23.812 -2.518 1 81.81 212 ILE B N 1
ATOM 3352 C CA . ILE B 1 212 ? 0.658 -23.859 -2.139 1 81.81 212 ILE B CA 1
ATOM 3353 C C . ILE B 1 212 ? 0.315 -25.25 -1.589 1 81.81 212 ILE B C 1
ATOM 3355 O O . ILE B 1 212 ? 0.991 -26.234 -1.901 1 81.81 212 ILE B O 1
ATOM 3359 N N . SER B 1 213 ? -0.609 -25.297 -0.657 1 74.06 213 SER B N 1
ATOM 3360 C CA . SER B 1 213 ? -1.08 -26.547 -0.09 1 74.06 213 SER B CA 1
ATOM 3361 C C . SER B 1 213 ? -2.576 -26.734 -0.327 1 74.06 213 SER B C 1
ATOM 3363 O O . SER B 1 213 ? -3.314 -25.766 -0.465 1 74.06 213 SER B O 1
#